Protein AF-A0A950XWS4-F1 (afdb_monomer_lite)

Sequence (486 aa):
MRGTLPLLLTASGISLLAAEKVEIIRDGHGVPHIYARTAEGAAYGLGYAEAADRGDQLLANLQGAGHAGAPSALSRRVQAIITAYCAGINAQLGANNVDASMVETFSRTAFGLVPNANDIFIAPARSSEKATIAIISPNAEWSGAARLYAVEETSADGFVFAGLVPLGLPFPVIGHGESIAISVHGEGMAGNQALEEAWALVNSKSLDEAKRALQMAQLPRQTIFIGTAAGDIYDSRDGRVNPPDGILLTGGGVAPAEAMTRDLIEHTNTFSLESAVSLAYATDVYRAETWQTRIAKVAPGSDFARMITGWSRKAEWNSRPALAFYLFKMALGGDSPSVEPPPGLTDERLRAALRRAQDRLETEFAVDAGYGALFRIMREGERRSWAVGGGTAVEAGMATPRAIAFEPRGAVMVGHAGQAGLMVVAFSKPVKSVLALPFGESDLPDSPHFEDQARELFSRSTTMNTWFQDRKSLEKHSKDRKELIF

Structure (mmCIF, N/CA/C/O backbone):
data_AF-A0A950XWS4-F1
#
_entry.id   AF-A0A950XWS4-F1
#
loop_
_atom_site.group_PDB
_atom_site.id
_atom_site.type_symbol
_atom_site.label_atom_id
_atom_site.label_alt_id
_atom_site.label_comp_id
_atom_site.label_asym_id
_atom_site.label_entity_id
_atom_site.label_seq_id
_atom_site.pdbx_PDB_ins_code
_atom_site.Cartn_x
_atom_site.Cartn_y
_atom_site.Cartn_z
_atom_site.occupancy
_atom_site.B_iso_or_equiv
_atom_site.auth_seq_id
_atom_site.auth_comp_id
_atom_site.auth_asym_id
_atom_site.auth_atom_id
_atom_site.pdbx_PDB_model_num
ATOM 1 N N . MET A 1 1 ? 47.633 5.367 -70.990 1.00 38.62 1 MET A N 1
ATOM 2 C CA . MET A 1 1 ? 47.455 5.461 -69.526 1.00 38.62 1 MET A CA 1
ATOM 3 C C . MET A 1 1 ? 45.979 5.724 -69.250 1.00 38.62 1 MET A C 1
ATOM 5 O O . MET A 1 1 ? 45.518 6.827 -69.496 1.00 38.62 1 MET A O 1
ATOM 9 N N . ARG A 1 2 ? 45.212 4.694 -68.871 1.00 36.28 2 ARG A N 1
ATOM 10 C CA . ARG A 1 2 ? 43.812 4.822 -68.429 1.00 36.28 2 ARG A CA 1
ATOM 11 C C . ARG A 1 2 ? 43.821 4.655 -66.911 1.00 36.28 2 ARG A C 1
ATOM 13 O O . ARG A 1 2 ? 44.190 3.587 -66.438 1.00 36.28 2 ARG A O 1
ATOM 20 N N . GLY A 1 3 ? 43.521 5.725 -66.179 1.00 35.06 3 GLY A N 1
ATOM 21 C CA . GLY A 1 3 ? 43.443 5.714 -64.720 1.00 35.06 3 GLY A CA 1
ATOM 22 C C . GLY A 1 3 ? 42.095 5.167 -64.263 1.00 35.06 3 GLY A C 1
ATOM 23 O O . GLY A 1 3 ? 41.054 5.721 -64.604 1.00 35.06 3 GLY A O 1
ATOM 24 N N . THR A 1 4 ? 42.120 4.069 -63.518 1.00 39.41 4 THR A N 1
ATOM 25 C CA . THR A 1 4 ? 40.978 3.513 -62.788 1.00 39.41 4 THR A CA 1
ATOM 26 C C . THR A 1 4 ? 40.852 4.216 -61.437 1.00 39.41 4 THR A C 1
ATOM 28 O O . THR A 1 4 ? 41.757 4.130 -60.609 1.00 39.41 4 THR A O 1
ATOM 31 N N . LEU A 1 5 ? 39.737 4.917 -61.228 1.00 36.25 5 LEU A N 1
ATOM 32 C CA . LEU A 1 5 ? 39.317 5.479 -59.942 1.00 36.25 5 LEU A CA 1
ATOM 33 C C . LEU A 1 5 ? 38.767 4.340 -59.056 1.00 36.25 5 LEU A C 1
ATOM 35 O O . LEU A 1 5 ? 37.950 3.565 -59.561 1.00 36.25 5 LEU A O 1
ATOM 39 N N . PRO A 1 6 ? 39.147 4.203 -57.772 1.00 43.97 6 PRO A N 1
ATOM 40 C CA . PRO A 1 6 ? 38.514 3.228 -56.899 1.00 43.97 6 PRO A CA 1
ATOM 41 C C . PRO A 1 6 ? 37.178 3.787 -56.395 1.00 43.97 6 PRO A C 1
ATOM 43 O O . PRO A 1 6 ? 37.103 4.881 -55.836 1.00 43.97 6 PRO A O 1
ATOM 46 N N . LEU A 1 7 ? 36.116 3.016 -56.612 1.00 37.97 7 LEU A N 1
ATOM 47 C CA . LEU A 1 7 ? 34.796 3.234 -56.037 1.00 37.97 7 LEU A CA 1
ATOM 48 C C . LEU A 1 7 ? 34.883 2.924 -54.531 1.00 37.97 7 LEU A C 1
ATOM 50 O O . LEU A 1 7 ? 35.002 1.761 -54.148 1.00 37.97 7 LEU A O 1
ATOM 54 N N . LEU A 1 8 ? 34.867 3.948 -53.673 1.00 38.78 8 LEU A N 1
ATOM 55 C CA . LEU A 1 8 ? 34.674 3.752 -52.236 1.00 38.78 8 LEU A CA 1
ATOM 56 C C . LEU A 1 8 ? 33.226 3.296 -52.003 1.00 38.78 8 LEU A C 1
ATOM 58 O O . LEU A 1 8 ? 32.300 4.101 -52.079 1.00 38.78 8 LEU A O 1
ATOM 62 N N . LEU A 1 9 ? 33.029 2.011 -51.700 1.00 38.00 9 LEU A N 1
ATOM 63 C CA . LEU A 1 9 ? 31.816 1.556 -51.025 1.00 38.00 9 LEU A CA 1
ATOM 64 C C . LEU A 1 9 ? 31.873 2.053 -49.577 1.00 38.00 9 LEU A C 1
ATOM 66 O O . LEU A 1 9 ? 32.617 1.522 -48.754 1.00 38.00 9 LEU A O 1
ATOM 70 N N . THR A 1 10 ? 31.071 3.060 -49.251 1.00 41.16 10 THR A N 1
ATOM 71 C CA . THR A 1 10 ? 30.715 3.352 -47.863 1.00 41.16 10 THR A CA 1
ATOM 72 C C . THR A 1 10 ? 29.774 2.253 -47.383 1.00 41.16 10 THR A C 1
ATOM 74 O O . THR A 1 10 ? 28.591 2.246 -47.722 1.00 41.16 10 THR A O 1
ATOM 77 N N . ALA A 1 11 ? 30.300 1.294 -46.623 1.00 40.81 11 ALA A N 1
ATOM 78 C CA . ALA A 1 11 ? 29.478 0.368 -45.863 1.00 40.81 11 ALA A CA 1
ATOM 79 C C . ALA A 1 11 ? 28.759 1.160 -44.760 1.00 40.81 11 ALA A C 1
ATOM 81 O O . ALA A 1 11 ? 29.333 1.458 -43.715 1.00 40.81 11 ALA A O 1
ATOM 82 N N . SER A 1 12 ? 27.507 1.546 -45.009 1.00 44.47 12 SER A N 1
ATOM 83 C CA . SER A 1 12 ? 26.589 1.966 -43.956 1.00 44.47 12 SER A CA 1
ATOM 84 C C . SER A 1 12 ? 26.385 0.774 -43.025 1.00 44.47 12 SER A C 1
ATOM 86 O O . SER A 1 12 ? 25.667 -0.167 -43.356 1.00 44.47 12 SER A O 1
ATOM 88 N N . GLY A 1 13 ? 27.073 0.782 -41.884 1.00 36.66 13 GLY A N 1
ATOM 89 C CA . GLY A 1 13 ? 26.868 -0.191 -40.822 1.00 36.66 13 GLY A CA 1
ATOM 90 C C . GLY A 1 13 ? 25.458 -0.045 -40.265 1.00 36.66 13 GLY A C 1
ATOM 91 O O . GLY A 1 13 ? 25.210 0.795 -39.405 1.00 36.66 13 GLY A O 1
ATOM 92 N N . ILE A 1 14 ? 24.529 -0.857 -40.764 1.00 41.50 14 ILE A N 1
ATOM 93 C CA . ILE A 1 14 ? 23.298 -1.170 -40.047 1.00 41.50 14 ILE A CA 1
ATOM 94 C C . ILE A 1 14 ? 23.753 -1.984 -38.839 1.00 41.50 14 ILE A C 1
ATOM 96 O O . ILE A 1 14 ? 24.092 -3.160 -38.965 1.00 41.50 14 ILE A O 1
ATOM 100 N N . SER A 1 15 ? 23.834 -1.339 -37.678 1.00 38.16 15 SER A N 1
ATOM 101 C CA . SER A 1 15 ? 23.940 -2.062 -36.418 1.00 38.16 15 SER A CA 1
ATOM 102 C C . SER A 1 15 ? 22.624 -2.818 -36.264 1.00 38.16 15 SER A C 1
ATOM 104 O O . SER A 1 15 ? 21.606 -2.217 -35.926 1.00 38.16 15 SER A O 1
ATOM 106 N N . LEU A 1 16 ? 22.607 -4.113 -36.600 1.00 46.94 16 LEU A N 1
ATOM 107 C CA . LEU A 1 16 ? 21.540 -4.992 -36.140 1.00 46.94 16 LEU A CA 1
ATOM 108 C C . LEU A 1 16 ? 21.564 -4.900 -34.614 1.00 46.94 16 LEU A C 1
ATOM 110 O O . LEU A 1 16 ? 22.513 -5.373 -33.987 1.00 46.94 16 LEU A O 1
ATOM 114 N N . LEU A 1 17 ? 20.559 -4.254 -34.022 1.00 56.66 17 LEU A N 1
ATOM 115 C CA . LEU A 1 17 ? 20.282 -4.428 -32.603 1.00 56.66 17 LEU A CA 1
ATOM 116 C C . LEU A 1 17 ? 20.075 -5.931 -32.414 1.00 56.66 17 LEU A C 1
ATOM 118 O O . LEU A 1 17 ? 19.175 -6.524 -33.008 1.00 56.66 17 LEU A O 1
ATOM 122 N N . ALA A 1 18 ? 21.008 -6.576 -31.718 1.00 68.25 18 ALA A N 1
ATOM 123 C CA . ALA A 1 18 ? 20.934 -8.004 -31.491 1.00 68.25 18 ALA A CA 1
ATOM 124 C C . ALA A 1 18 ? 19.723 -8.262 -30.600 1.00 68.25 18 ALA A C 1
ATOM 126 O O . ALA A 1 18 ? 19.726 -7.811 -29.453 1.00 68.25 18 ALA A O 1
ATOM 127 N N . ALA A 1 19 ? 18.739 -8.994 -31.130 1.00 84.38 19 ALA A N 1
ATOM 128 C CA . ALA A 1 19 ? 17.566 -9.410 -30.377 1.00 84.38 19 ALA A CA 1
ATOM 129 C C . ALA A 1 19 ? 17.980 -9.944 -28.996 1.00 84.38 19 ALA A C 1
ATOM 131 O O . ALA A 1 19 ? 18.990 -10.657 -28.858 1.00 84.38 19 ALA A O 1
ATOM 132 N N . GLU A 1 20 ? 17.247 -9.558 -27.963 1.00 93.81 20 GLU A N 1
ATOM 133 C CA . GLU A 1 20 ? 17.466 -10.005 -26.601 1.00 93.81 20 GLU A CA 1
ATOM 134 C C . GLU A 1 20 ? 16.363 -10.927 -26.106 1.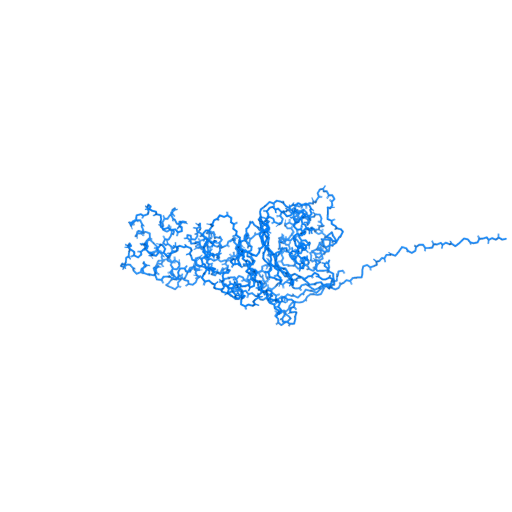00 93.81 20 GLU A C 1
ATOM 136 O O . GLU A 1 20 ? 15.237 -10.929 -26.596 1.00 93.81 20 GLU A O 1
ATOM 141 N N . LYS A 1 21 ? 16.728 -11.759 -25.132 1.00 96.81 21 LYS A N 1
ATOM 142 C CA . LYS A 1 21 ? 15.779 -12.609 -24.425 1.00 96.81 21 LYS A CA 1
ATOM 143 C C . LYS A 1 21 ? 15.270 -11.850 -23.212 1.00 96.81 21 LYS A C 1
ATOM 145 O O . LYS A 1 21 ? 16.086 -11.391 -22.412 1.00 96.81 21 LYS A O 1
ATOM 150 N N . VAL A 1 22 ? 13.954 -11.791 -23.073 1.00 98.50 22 VAL A N 1
ATOM 151 C CA . VAL A 1 22 ? 13.268 -11.274 -21.888 1.00 98.50 22 VAL A CA 1
ATOM 152 C C . VAL A 1 22 ? 12.550 -12.442 -21.228 1.00 98.50 22 VAL A C 1
ATOM 154 O O . VAL A 1 22 ? 11.813 -13.173 -21.887 1.00 98.50 22 VAL A O 1
ATOM 157 N N . GLU A 1 23 ? 12.790 -12.654 -19.943 1.00 98.38 23 GLU A N 1
ATOM 158 C CA . GLU A 1 23 ? 12.179 -13.729 -19.167 1.00 98.38 23 GLU A CA 1
ATOM 159 C C . GLU A 1 23 ? 11.244 -13.133 -18.117 1.00 98.38 23 GLU A C 1
ATOM 161 O O . GLU A 1 23 ? 11.651 -12.278 -17.339 1.00 98.38 23 GLU A O 1
ATOM 166 N N . ILE A 1 24 ? 10.001 -13.605 -18.079 1.00 98.56 24 ILE A N 1
ATOM 167 C CA . ILE A 1 24 ? 9.012 -13.247 -17.064 1.00 98.56 24 ILE A CA 1
ATOM 168 C C . ILE A 1 24 ? 8.746 -14.495 -16.230 1.00 98.56 24 ILE A C 1
ATOM 170 O O . ILE A 1 24 ? 8.306 -15.520 -16.757 1.00 98.56 24 ILE A O 1
ATOM 174 N N . ILE A 1 25 ? 9.017 -14.415 -14.933 1.00 98.44 25 ILE A N 1
ATOM 175 C CA . ILE A 1 25 ? 8.693 -15.452 -13.950 1.00 98.44 25 ILE A CA 1
ATOM 176 C C . ILE A 1 25 ? 7.619 -14.871 -13.038 1.00 98.44 25 ILE A C 1
ATOM 178 O O . ILE A 1 25 ? 7.871 -13.854 -12.406 1.00 98.44 25 ILE A O 1
ATOM 182 N N . ARG A 1 26 ? 6.438 -15.489 -12.954 1.00 97.94 26 ARG A N 1
ATOM 183 C CA . ARG A 1 26 ? 5.387 -15.024 -12.033 1.00 97.94 26 ARG A CA 1
ATOM 184 C C . ARG A 1 26 ? 5.447 -15.765 -10.711 1.00 97.94 26 ARG A C 1
ATOM 186 O O . ARG A 1 26 ? 5.625 -16.986 -10.708 1.00 97.94 26 ARG A O 1
ATOM 193 N N . ASP A 1 27 ? 5.306 -15.051 -9.603 1.00 96.69 27 ASP A N 1
ATOM 194 C CA . ASP A 1 27 ? 5.226 -15.673 -8.282 1.00 96.69 27 ASP A CA 1
ATOM 195 C C . ASP A 1 27 ? 3.863 -16.352 -8.027 1.00 96.69 27 ASP A C 1
ATOM 197 O O . ASP A 1 27 ? 3.013 -16.470 -8.912 1.00 96.69 27 ASP A O 1
ATOM 201 N N . GLY A 1 28 ? 3.655 -16.836 -6.799 1.00 95.94 28 GLY A N 1
ATOM 202 C CA . GLY A 1 28 ? 2.420 -17.521 -6.409 1.00 95.94 28 GLY A CA 1
ATOM 203 C C . GLY A 1 28 ? 1.154 -16.653 -6.445 1.00 95.94 28 GLY A C 1
ATOM 204 O O . GLY A 1 28 ? 0.066 -17.222 -6.422 1.00 95.94 28 GLY A O 1
ATOM 205 N N . HIS A 1 29 ? 1.290 -15.325 -6.523 1.00 96.81 29 HIS A N 1
ATOM 206 C CA . HIS A 1 29 ? 0.194 -14.351 -6.581 1.00 96.81 29 HIS A CA 1
ATOM 207 C C . HIS A 1 29 ? 0.162 -13.568 -7.902 1.00 96.81 29 HIS A C 1
ATOM 209 O O . HIS A 1 29 ? -0.542 -12.563 -8.019 1.00 96.81 29 HIS A O 1
ATOM 215 N N . GLY A 1 30 ? 0.916 -14.036 -8.898 1.00 96.94 30 GLY A N 1
ATOM 216 C CA . GLY A 1 30 ? 0.894 -13.507 -10.251 1.00 96.94 30 GLY A CA 1
ATOM 217 C C . GLY A 1 30 ? 1.825 -12.328 -10.493 1.00 96.94 30 GLY A C 1
ATOM 218 O O . GLY A 1 30 ? 1.887 -11.890 -11.639 1.00 96.94 30 GLY A O 1
ATOM 219 N N . VAL A 1 31 ? 2.577 -11.843 -9.498 1.00 98.12 31 VAL A N 1
ATOM 220 C CA . VAL A 1 31 ? 3.490 -10.704 -9.694 1.00 98.12 31 VAL A CA 1
ATOM 221 C C . VAL A 1 31 ? 4.606 -11.098 -10.660 1.00 98.12 31 VAL A C 1
ATOM 223 O O . VAL A 1 31 ? 5.286 -12.101 -10.421 1.00 98.12 31 VAL A O 1
ATOM 226 N N . PRO A 1 32 ? 4.806 -10.359 -11.767 1.00 98.50 32 PRO A N 1
ATOM 227 C CA . PRO A 1 32 ? 5.893 -10.632 -12.695 1.00 98.50 32 PRO A CA 1
ATOM 228 C C . PRO A 1 32 ? 7.249 -10.185 -12.133 1.00 98.50 32 PRO A C 1
ATOM 230 O O . PRO A 1 32 ? 7.440 -9.036 -11.737 1.00 98.50 32 PRO A O 1
ATOM 233 N N . HIS A 1 33 ? 8.219 -11.090 -12.206 1.00 98.69 33 HIS A N 1
ATOM 234 C CA . HIS A 1 33 ? 9.644 -10.809 -12.067 1.00 98.69 33 HIS A CA 1
ATOM 235 C C . HIS A 1 33 ? 10.271 -10.885 -13.457 1.00 98.69 33 HIS A C 1
ATOM 237 O O . HIS A 1 33 ? 10.306 -11.952 -14.081 1.00 98.69 33 HIS A O 1
ATOM 243 N N . ILE A 1 34 ? 10.718 -9.741 -13.960 1.00 98.69 34 ILE A N 1
ATOM 244 C CA . ILE A 1 34 ? 11.160 -9.548 -15.336 1.00 98.69 34 ILE A CA 1
ATOM 245 C C . ILE A 1 34 ? 12.681 -9.478 -15.358 1.00 98.69 34 ILE A C 1
ATOM 247 O O . ILE A 1 34 ? 13.287 -8.626 -14.712 1.00 98.69 34 ILE A O 1
ATOM 251 N N . TYR A 1 35 ? 13.296 -10.360 -16.138 1.00 98.50 35 TYR A N 1
ATOM 252 C CA . TYR A 1 35 ? 14.736 -10.427 -16.339 1.00 98.50 35 TYR A CA 1
ATOM 253 C C . TYR A 1 35 ? 15.076 -10.121 -17.797 1.00 98.50 35 TYR A C 1
ATOM 255 O O . TYR A 1 35 ? 14.608 -10.802 -18.711 1.00 98.50 35 TYR A O 1
ATOM 263 N N . ALA A 1 36 ? 15.934 -9.128 -18.016 1.00 98.25 36 ALA A N 1
ATOM 264 C CA . ALA A 1 36 ? 16.405 -8.724 -19.340 1.00 98.25 36 ALA A CA 1
ATOM 265 C C . ALA A 1 36 ? 17.903 -8.378 -19.323 1.00 98.25 36 ALA A C 1
ATOM 267 O O . ALA A 1 36 ? 18.535 -8.311 -18.265 1.00 98.25 36 ALA A O 1
ATOM 268 N N . ARG A 1 37 ? 18.515 -8.152 -20.494 1.00 97.56 37 ARG A N 1
ATOM 269 C CA . ARG A 1 37 ? 19.881 -7.600 -20.544 1.00 97.56 37 ARG A CA 1
ATOM 270 C C . ARG A 1 37 ? 19.870 -6.082 -20.441 1.00 97.56 37 ARG A C 1
ATOM 272 O O . ARG A 1 37 ? 20.826 -5.534 -19.903 1.00 97.56 37 ARG A O 1
ATOM 279 N N . THR A 1 38 ? 18.824 -5.438 -20.949 1.00 97.62 38 THR A N 1
ATOM 280 C CA . THR A 1 38 ? 18.684 -3.978 -20.958 1.00 97.62 38 THR A CA 1
ATOM 281 C C . THR A 1 38 ? 17.428 -3.517 -20.223 1.00 97.62 38 THR A C 1
ATOM 283 O O . THR A 1 38 ? 16.466 -4.278 -20.088 1.00 97.62 38 THR A O 1
ATOM 286 N N . ALA A 1 39 ? 17.414 -2.260 -19.778 1.00 97.81 39 ALA A N 1
ATOM 287 C CA . ALA A 1 39 ? 16.196 -1.638 -19.262 1.00 97.81 39 ALA A CA 1
ATOM 288 C C . ALA A 1 39 ? 15.068 -1.567 -20.308 1.00 97.81 39 ALA A C 1
ATOM 290 O O . ALA A 1 39 ? 13.903 -1.673 -19.946 1.00 97.81 39 ALA A O 1
ATOM 291 N N . GLU A 1 40 ? 15.385 -1.418 -21.598 1.00 98.31 40 GLU A N 1
ATOM 292 C CA . GLU A 1 40 ? 14.389 -1.486 -22.671 1.00 98.31 40 GLU A CA 1
ATOM 293 C C . GLU A 1 40 ? 13.733 -2.870 -22.737 1.00 98.31 40 GLU A C 1
ATOM 295 O O . GLU A 1 40 ? 12.512 -2.965 -22.831 1.00 98.31 40 GLU A O 1
ATOM 300 N N . GLY A 1 41 ? 14.517 -3.945 -22.621 1.00 98.56 41 GLY A N 1
ATOM 301 C CA . GLY A 1 41 ? 13.990 -5.307 -22.549 1.00 98.56 41 GLY A CA 1
ATOM 302 C C . GLY A 1 41 ? 13.130 -5.547 -21.305 1.00 98.56 41 GLY A C 1
ATOM 303 O O . GLY A 1 41 ? 12.109 -6.229 -21.395 1.00 98.56 41 GLY A O 1
ATOM 304 N N . ALA A 1 42 ? 13.495 -4.958 -20.162 1.00 98.56 42 ALA A N 1
ATOM 305 C CA . ALA A 1 42 ? 12.668 -5.005 -18.955 1.00 98.56 42 ALA A CA 1
ATOM 306 C C . ALA A 1 42 ? 11.318 -4.304 -19.186 1.00 98.56 42 ALA A C 1
ATOM 308 O O . ALA A 1 42 ? 10.271 -4.931 -19.032 1.00 98.56 42 ALA A O 1
ATOM 309 N N . ALA A 1 43 ? 11.348 -3.083 -19.727 1.00 98.81 43 ALA A N 1
ATOM 310 C CA . ALA A 1 43 ? 10.153 -2.315 -20.056 1.00 98.81 43 ALA A CA 1
ATOM 311 C C . ALA A 1 43 ? 9.263 -3.018 -21.099 1.00 98.81 43 ALA A C 1
ATOM 313 O O . ALA A 1 43 ? 8.039 -3.025 -20.968 1.00 98.81 43 ALA A O 1
ATOM 314 N N . TYR A 1 44 ? 9.855 -3.674 -22.105 1.00 98.81 44 TYR A N 1
ATOM 315 C CA . TYR A 1 44 ? 9.131 -4.549 -23.035 1.00 98.81 44 TYR A CA 1
ATOM 316 C C . TYR A 1 44 ? 8.409 -5.684 -22.294 1.00 98.81 44 TYR A C 1
ATOM 318 O O . TYR A 1 44 ? 7.226 -5.934 -22.534 1.00 98.81 44 TYR A O 1
ATOM 326 N N . GLY A 1 45 ? 9.094 -6.352 -21.363 1.00 98.75 45 GLY A N 1
ATOM 327 C CA . GLY A 1 45 ? 8.490 -7.374 -20.509 1.00 98.75 45 GLY A CA 1
ATOM 328 C C . GLY A 1 45 ? 7.347 -6.829 -19.650 1.00 98.75 45 GLY A C 1
ATOM 329 O O . GLY A 1 45 ? 6.319 -7.496 -19.526 1.00 98.75 45 GLY A O 1
ATOM 330 N N . LEU A 1 46 ? 7.488 -5.612 -19.113 1.00 98.88 46 LEU A N 1
ATOM 331 C CA . LEU A 1 46 ? 6.468 -4.969 -18.285 1.00 98.88 46 LEU A CA 1
ATOM 332 C C . LEU A 1 46 ? 5.220 -4.672 -19.112 1.00 98.88 46 LEU A C 1
ATOM 334 O O . LEU A 1 46 ? 4.126 -5.073 -18.724 1.00 98.88 46 LEU A O 1
ATOM 338 N N . GLY A 1 47 ? 5.387 -4.061 -20.287 1.00 98.75 47 GLY A N 1
ATOM 339 C CA . GLY A 1 47 ? 4.278 -3.785 -21.199 1.00 98.75 47 GLY A CA 1
ATOM 340 C C . GLY A 1 47 ? 3.541 -5.056 -21.623 1.00 98.75 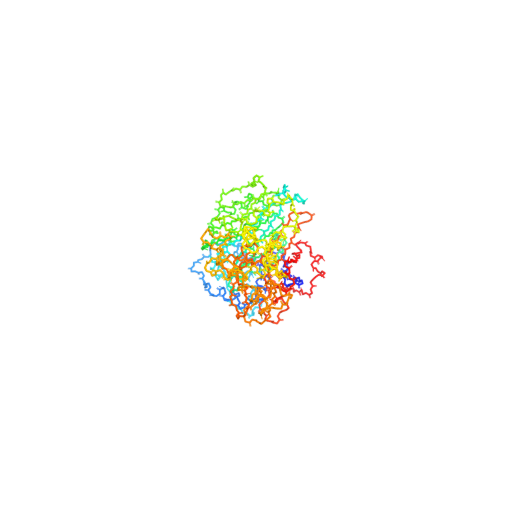47 GLY A C 1
ATOM 341 O O . GLY A 1 47 ? 2.312 -5.078 -21.671 1.00 98.75 47 GLY A O 1
ATOM 342 N N . TYR A 1 48 ? 4.278 -6.144 -21.867 1.00 98.75 48 TYR A N 1
ATOM 343 C CA . TYR A 1 48 ? 3.687 -7.452 -22.149 1.00 98.75 48 TYR A CA 1
ATOM 344 C C . TYR A 1 48 ? 2.880 -7.991 -20.954 1.00 98.75 48 TYR A C 1
ATOM 346 O O . TYR A 1 48 ? 1.758 -8.466 -21.134 1.00 98.75 48 TYR A O 1
ATOM 354 N N . ALA A 1 49 ? 3.432 -7.924 -19.738 1.00 98.69 49 ALA A N 1
ATOM 355 C CA . ALA A 1 49 ? 2.790 -8.438 -18.529 1.00 98.69 49 ALA A CA 1
ATOM 356 C C . ALA A 1 49 ? 1.528 -7.643 -18.157 1.00 98.69 49 ALA A C 1
ATOM 358 O O . ALA A 1 49 ? 0.466 -8.241 -17.985 1.00 98.69 49 ALA A O 1
ATOM 359 N N . GLU A 1 50 ? 1.610 -6.309 -18.133 1.00 98.56 50 GLU A N 1
ATOM 360 C CA . GLU A 1 50 ? 0.466 -5.431 -17.863 1.00 98.56 50 GLU A CA 1
ATOM 361 C C . GLU A 1 50 ? -0.674 -5.665 -18.861 1.00 98.56 50 GLU A C 1
ATOM 363 O O . GLU A 1 50 ? -1.838 -5.782 -18.469 1.00 98.56 50 GLU A O 1
ATOM 368 N N . ALA A 1 51 ? -0.351 -5.794 -20.153 1.00 98.31 51 ALA A N 1
ATOM 369 C CA . ALA A 1 51 ? -1.337 -6.083 -21.188 1.00 98.31 51 ALA A CA 1
ATOM 370 C C . ALA A 1 51 ? -1.964 -7.480 -21.037 1.00 98.31 51 ALA A C 1
ATOM 372 O O . ALA A 1 51 ? -3.138 -7.662 -21.361 1.00 98.31 51 ALA A O 1
ATOM 373 N N . ALA A 1 52 ? -1.203 -8.464 -20.546 1.00 97.69 52 ALA A N 1
ATOM 374 C CA . ALA A 1 52 ? -1.704 -9.812 -20.301 1.00 97.69 52 ALA A CA 1
ATOM 375 C C . ALA A 1 52 ? -2.666 -9.861 -19.111 1.00 97.69 52 ALA A C 1
ATOM 377 O O . ALA A 1 52 ? -3.650 -10.595 -19.157 1.00 97.69 52 ALA A O 1
ATOM 378 N N . ASP A 1 53 ? -2.403 -9.073 -18.071 1.00 97.81 53 ASP A N 1
ATOM 379 C CA . ASP A 1 53 ? -3.176 -9.122 -16.834 1.00 97.81 53 ASP A CA 1
ATOM 380 C C . ASP A 1 53 ? -4.361 -8.160 -16.819 1.00 97.81 53 ASP A C 1
ATOM 382 O O . ASP A 1 53 ? -5.391 -8.479 -16.217 1.00 97.81 53 ASP A O 1
ATOM 386 N N . ARG A 1 54 ? -4.206 -6.980 -17.433 1.00 96.94 54 ARG A N 1
ATOM 387 C CA . ARG A 1 54 ? -5.125 -5.835 -17.322 1.00 96.94 54 ARG A CA 1
ATOM 388 C C . ARG A 1 54 ? -5.253 -5.050 -18.639 1.00 96.94 54 ARG A C 1
ATOM 390 O O . ARG A 1 54 ? -5.412 -3.830 -18.621 1.00 96.94 54 ARG A O 1
ATOM 397 N N . GLY A 1 55 ? -5.201 -5.735 -19.785 1.00 96.25 55 GLY A N 1
ATOM 398 C CA . GLY A 1 55 ? -5.188 -5.119 -21.121 1.00 96.25 55 GLY A CA 1
ATOM 399 C C . GLY A 1 55 ? -6.288 -4.080 -21.377 1.00 96.25 55 GLY A C 1
ATOM 400 O O . GLY A 1 55 ? -5.984 -2.990 -21.856 1.00 96.25 55 GLY A O 1
ATOM 401 N N . ASP A 1 56 ? -7.539 -4.361 -21.002 1.00 94.69 56 ASP A N 1
ATOM 402 C CA . ASP A 1 56 ? -8.657 -3.422 -21.208 1.00 94.69 56 ASP A CA 1
ATOM 403 C C . ASP A 1 56 ? -8.479 -2.122 -20.408 1.00 94.69 56 ASP A C 1
ATOM 405 O O . ASP A 1 56 ? -8.668 -1.024 -20.935 1.00 94.69 56 ASP A O 1
ATOM 409 N N . GLN A 1 57 ? -8.064 -2.235 -19.142 1.00 94.81 57 GLN A N 1
ATOM 410 C CA . GLN A 1 57 ? -7.789 -1.088 -18.273 1.00 94.81 57 GLN A CA 1
ATOM 411 C C . GLN A 1 57 ? -6.583 -0.286 -18.783 1.00 94.81 57 GLN A C 1
ATOM 413 O O . GLN A 1 57 ? -6.624 0.944 -18.814 1.00 94.81 57 GLN A O 1
ATOM 418 N N . LEU A 1 58 ? -5.528 -0.978 -19.223 1.00 96.81 58 LEU A N 1
ATOM 419 C CA . LEU A 1 58 ? -4.325 -0.370 -19.786 1.00 96.81 58 LEU A CA 1
ATOM 420 C C . LEU A 1 58 ? -4.643 0.437 -21.053 1.00 96.81 58 LEU A C 1
ATOM 422 O O . LEU A 1 58 ? -4.223 1.589 -21.178 1.00 96.81 58 LEU A O 1
ATOM 426 N N . LEU A 1 59 ? -5.431 -0.132 -21.971 1.00 96.50 59 LEU A N 1
ATOM 427 C CA . LEU A 1 59 ? -5.883 0.571 -23.171 1.00 96.50 59 LEU A CA 1
ATOM 428 C C . LEU A 1 59 ? -6.766 1.768 -22.823 1.00 96.50 59 LEU A C 1
ATOM 430 O O . LEU A 1 59 ? -6.560 2.842 -23.385 1.00 96.50 59 LEU A O 1
ATOM 434 N N . ALA A 1 60 ? -7.702 1.618 -21.882 1.00 95.44 60 ALA A N 1
ATOM 435 C CA . ALA A 1 60 ? -8.553 2.720 -21.441 1.00 95.44 60 ALA A CA 1
ATOM 436 C C . ALA A 1 60 ? -7.730 3.898 -20.889 1.00 95.44 60 ALA A C 1
ATOM 438 O O . ALA A 1 60 ? -8.006 5.048 -21.234 1.00 95.44 60 ALA A O 1
ATOM 439 N N . ASN A 1 61 ? -6.687 3.619 -20.100 1.00 96.06 61 ASN A N 1
ATOM 440 C CA . ASN A 1 61 ? -5.772 4.634 -19.577 1.00 96.06 61 ASN A CA 1
ATOM 441 C C . ASN A 1 61 ? -5.009 5.355 -20.703 1.00 96.06 61 ASN A C 1
ATOM 443 O O . ASN A 1 61 ? -5.045 6.584 -20.791 1.00 96.06 61 ASN A O 1
ATOM 447 N N . LEU A 1 62 ? -4.333 4.599 -21.576 1.00 96.81 62 LEU A N 1
ATOM 448 C CA . LEU A 1 62 ? -3.445 5.160 -22.601 1.00 96.81 62 LEU A CA 1
ATOM 449 C C . LEU A 1 62 ? -4.215 5.850 -23.734 1.00 96.81 62 LEU A C 1
ATOM 451 O O . LEU A 1 62 ? -3.892 6.975 -24.113 1.00 96.81 62 LEU A O 1
ATOM 455 N N . GLN A 1 63 ? -5.273 5.223 -24.248 1.00 95.25 63 GLN A N 1
ATOM 456 C CA . GLN A 1 63 ? -6.095 5.808 -25.311 1.00 95.25 63 GLN A CA 1
ATOM 457 C C . GLN A 1 63 ? -6.930 6.982 -24.792 1.00 95.25 63 GLN A C 1
ATOM 459 O O . GLN A 1 63 ? -7.109 7.968 -25.508 1.00 95.25 63 GLN A O 1
ATOM 464 N N . GLY A 1 64 ? -7.402 6.905 -23.541 1.00 94.44 64 GLY A N 1
ATOM 465 C CA . GLY A 1 64 ? -8.131 7.988 -22.883 1.00 94.44 64 GLY A CA 1
ATOM 466 C C . GLY A 1 64 ? -7.284 9.245 -22.669 1.00 94.44 64 GLY A C 1
ATOM 467 O O . GLY A 1 64 ? -7.814 10.352 -22.754 1.00 94.44 64 GLY A O 1
ATOM 468 N N . ALA A 1 65 ? -5.971 9.097 -22.455 1.00 93.31 65 ALA A N 1
ATOM 469 C CA . ALA A 1 65 ? -5.043 10.225 -22.369 1.00 93.31 65 ALA A CA 1
ATOM 470 C C . ALA A 1 65 ? -4.843 10.937 -23.721 1.00 93.31 65 ALA A C 1
ATOM 472 O O . ALA A 1 65 ? -4.612 12.147 -23.758 1.00 93.31 65 ALA A O 1
ATOM 473 N N . GLY A 1 66 ? -4.966 10.206 -24.832 1.00 93.06 66 GLY A N 1
ATOM 474 C CA . GLY A 1 66 ? -4.726 10.719 -26.177 1.00 93.06 66 GLY A CA 1
ATOM 475 C C . GLY A 1 66 ? -3.237 10.816 -26.518 1.00 93.06 66 GLY A C 1
ATOM 476 O O . GLY A 1 66 ? -2.399 10.197 -25.877 1.00 93.06 66 GLY A O 1
ATOM 477 N N . HIS A 1 67 ? -2.907 11.579 -27.561 1.00 93.19 67 HIS A N 1
ATOM 478 C CA . HIS A 1 67 ? -1.539 11.684 -28.08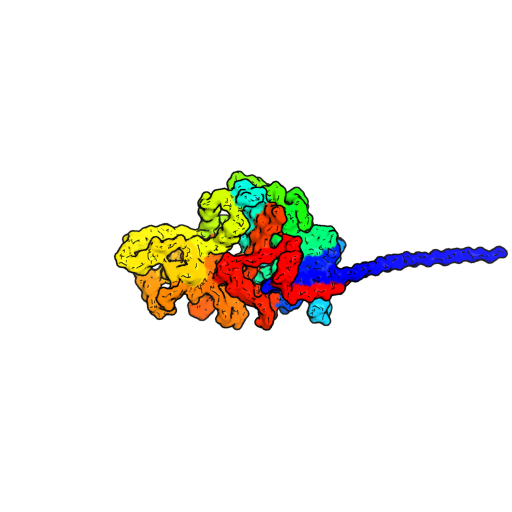4 1.00 93.19 67 HIS A CA 1
ATOM 479 C C . HIS A 1 67 ? -0.903 13.023 -27.714 1.00 93.19 67 HIS A C 1
ATOM 481 O O . HIS A 1 67 ? -1.586 14.047 -27.601 1.00 93.19 67 HIS A O 1
ATOM 487 N N . ALA A 1 68 ? 0.425 13.033 -27.616 1.00 84.31 68 ALA A N 1
ATOM 488 C CA . ALA A 1 68 ? 1.168 14.255 -27.358 1.00 84.31 68 ALA A CA 1
ATOM 489 C C . ALA A 1 68 ? 1.027 15.230 -28.540 1.00 84.31 68 ALA A C 1
ATOM 491 O O . ALA A 1 68 ? 1.248 14.878 -29.697 1.00 84.31 68 ALA A O 1
ATOM 492 N N . GLY A 1 69 ? 0.692 16.488 -28.245 1.00 79.62 69 GLY A N 1
ATOM 493 C CA . GLY A 1 69 ? 0.576 17.548 -29.256 1.00 79.62 69 GLY A CA 1
ATOM 494 C C . GLY A 1 69 ? 1.904 18.209 -29.648 1.00 79.62 69 GLY A C 1
ATOM 495 O O . GLY A 1 69 ? 1.913 19.100 -30.495 1.00 79.62 69 GLY A O 1
ATOM 496 N N . ALA A 1 70 ? 3.015 17.820 -29.017 1.00 82.62 70 ALA A N 1
ATOM 497 C CA . ALA A 1 70 ? 4.344 18.391 -29.220 1.00 82.62 70 ALA A CA 1
ATOM 498 C C . ALA A 1 70 ? 5.409 17.279 -29.274 1.00 82.62 70 ALA A C 1
ATOM 500 O O . ALA A 1 70 ? 5.169 16.196 -28.738 1.00 82.62 70 ALA A O 1
ATOM 501 N N . PRO A 1 71 ? 6.583 17.526 -29.890 1.00 87.25 71 PRO A N 1
ATOM 502 C CA . PRO A 1 71 ? 7.696 16.580 -29.858 1.00 87.25 71 PRO A CA 1
ATOM 503 C C . PRO A 1 71 ? 8.125 16.239 -28.427 1.00 87.25 71 PRO A C 1
ATOM 505 O O . PRO A 1 71 ? 8.069 17.097 -27.543 1.00 87.25 71 PRO A O 1
ATOM 508 N N . SER A 1 72 ? 8.606 15.008 -28.232 1.00 91.12 72 SER A N 1
ATOM 509 C CA . SER A 1 72 ? 9.088 14.526 -26.935 1.00 91.12 72 SER A CA 1
ATOM 510 C C . SER A 1 72 ? 10.199 15.421 -26.379 1.00 91.12 72 SER A C 1
ATOM 512 O O . SER A 1 72 ? 11.155 15.765 -27.082 1.00 91.12 72 SER A O 1
ATOM 514 N N . ALA A 1 73 ? 10.077 15.781 -25.101 1.00 93.31 73 ALA A N 1
ATOM 515 C CA . ALA A 1 73 ? 11.095 16.517 -24.347 1.00 93.31 73 ALA A CA 1
ATOM 516 C C . ALA A 1 73 ? 12.080 15.586 -23.612 1.00 93.31 73 ALA A C 1
ATOM 518 O O . ALA A 1 73 ? 12.974 16.063 -22.906 1.00 93.31 73 ALA A O 1
ATOM 519 N N . LEU A 1 74 ? 11.890 14.271 -23.747 1.00 97.38 74 LEU A N 1
ATOM 520 C CA . LEU A 1 74 ? 12.640 13.239 -23.041 1.00 97.38 74 LEU A CA 1
ATOM 521 C C . LEU A 1 74 ? 13.960 12.929 -23.745 1.00 97.38 74 LEU A C 1
ATOM 523 O O . LEU A 1 74 ? 14.119 13.148 -24.950 1.00 97.38 74 LEU A O 1
ATOM 527 N N . SER A 1 75 ? 14.921 12.383 -23.010 1.00 97.94 75 SER A N 1
ATOM 528 C CA . SER A 1 75 ? 16.169 11.906 -23.592 1.00 97.94 75 SER A CA 1
ATOM 529 C C . SER A 1 75 ? 15.933 10.695 -24.501 1.00 97.94 75 SER A C 1
ATOM 531 O O . SER A 1 75 ? 14.959 9.953 -24.366 1.00 97.94 75 SER A O 1
ATOM 533 N N . ARG A 1 76 ? 16.876 10.430 -25.419 1.00 97.56 76 ARG A N 1
ATOM 534 C CA . ARG A 1 76 ? 16.820 9.235 -26.286 1.00 97.56 76 ARG A CA 1
ATOM 535 C C . ARG A 1 76 ? 16.728 7.930 -25.492 1.00 97.56 76 ARG A C 1
ATOM 537 O O . ARG A 1 76 ? 16.158 6.971 -25.995 1.00 97.56 76 ARG A O 1
ATOM 544 N N . ARG A 1 77 ? 17.289 7.892 -24.278 1.00 96.31 77 ARG A N 1
ATOM 545 C CA . ARG A 1 77 ? 17.245 6.712 -23.411 1.00 96.31 77 ARG A CA 1
ATOM 546 C C . ARG A 1 77 ? 15.826 6.455 -22.911 1.00 96.31 77 ARG A C 1
ATOM 548 O O . ARG A 1 77 ? 15.323 5.354 -23.088 1.00 96.31 77 ARG A O 1
ATOM 555 N N . VAL A 1 78 ? 15.169 7.464 -22.344 1.00 98.31 78 VAL A N 1
ATOM 556 C CA . VAL A 1 78 ? 13.795 7.309 -21.842 1.00 98.31 78 VAL A CA 1
ATOM 557 C C . VAL A 1 78 ? 12.816 7.058 -22.995 1.00 98.31 78 VAL A C 1
ATOM 559 O O . VAL A 1 78 ? 11.953 6.194 -22.882 1.00 98.31 78 VAL A O 1
ATOM 562 N N . GLN A 1 79 ? 13.006 7.707 -24.149 1.00 98.38 79 GLN A N 1
ATOM 563 C CA . GLN A 1 79 ? 12.220 7.407 -25.355 1.00 98.38 79 GLN A CA 1
ATOM 564 C C . GLN A 1 79 ? 12.369 5.944 -25.813 1.00 98.38 79 GLN A C 1
ATOM 566 O O . GLN A 1 79 ? 11.385 5.332 -26.232 1.00 98.38 79 GLN A O 1
ATOM 571 N N . ALA A 1 80 ? 13.573 5.365 -25.731 1.00 98.06 80 ALA A N 1
ATOM 572 C CA . ALA A 1 80 ? 13.806 3.963 -26.083 1.00 98.06 80 ALA A CA 1
ATOM 573 C C . ALA A 1 80 ? 13.083 3.003 -25.124 1.00 98.06 80 ALA A C 1
ATOM 575 O O . ALA A 1 80 ? 12.448 2.057 -25.585 1.00 98.06 80 ALA A O 1
ATOM 576 N N . ILE A 1 81 ? 13.099 3.301 -23.821 1.00 98.56 81 ILE A N 1
ATOM 577 C CA . ILE A 1 81 ? 12.360 2.550 -22.795 1.00 98.56 81 ILE A CA 1
ATOM 578 C C . ILE A 1 81 ? 10.851 2.584 -23.074 1.00 98.56 81 ILE A C 1
ATOM 580 O O . ILE A 1 81 ? 10.216 1.534 -23.149 1.00 98.56 81 ILE A O 1
ATOM 584 N N . ILE A 1 82 ? 10.284 3.769 -23.325 1.00 98.69 82 ILE A N 1
ATOM 585 C CA . ILE A 1 82 ? 8.859 3.922 -23.663 1.00 98.69 82 ILE A CA 1
ATOM 586 C C . ILE A 1 82 ? 8.512 3.152 -24.944 1.00 98.69 82 ILE A C 1
ATOM 588 O O . ILE A 1 82 ? 7.487 2.477 -25.017 1.00 98.69 82 ILE A O 1
ATOM 592 N N . THR A 1 83 ? 9.368 3.234 -25.964 1.00 98.38 83 THR A N 1
ATOM 593 C CA . THR A 1 83 ? 9.150 2.532 -27.236 1.00 98.38 83 THR A CA 1
ATOM 594 C C . THR A 1 83 ? 9.126 1.016 -27.037 1.00 98.38 83 THR A C 1
ATOM 596 O O . THR A 1 83 ? 8.260 0.341 -27.593 1.00 98.38 83 THR A O 1
ATOM 599 N N . ALA A 1 84 ? 10.044 0.483 -26.228 1.00 98.56 84 ALA A N 1
ATOM 600 C CA . ALA A 1 84 ? 10.105 -0.938 -25.910 1.00 98.56 84 ALA A CA 1
ATOM 601 C C . ALA A 1 84 ? 8.881 -1.398 -25.104 1.00 98.56 84 ALA A C 1
ATOM 603 O O . ALA A 1 84 ? 8.270 -2.408 -25.448 1.00 98.56 84 ALA A O 1
ATOM 604 N N . TYR A 1 85 ? 8.454 -0.607 -24.118 1.00 98.81 85 TYR A N 1
ATOM 605 C CA . TYR A 1 85 ? 7.218 -0.833 -23.367 1.00 98.81 85 TYR A CA 1
ATOM 606 C C . TYR A 1 85 ? 5.986 -0.927 -24.281 1.00 98.81 85 TYR A C 1
ATOM 608 O O . TYR A 1 85 ? 5.261 -1.924 -24.248 1.00 98.81 85 TYR A O 1
ATOM 616 N N . CYS A 1 86 ? 5.799 0.039 -25.187 1.00 98.62 86 CYS A N 1
ATOM 617 C CA . CYS A 1 86 ? 4.711 -0.002 -26.169 1.00 98.62 86 CYS A CA 1
ATOM 618 C C . CYS A 1 86 ? 4.804 -1.224 -27.095 1.00 98.62 86 CYS A C 1
ATOM 620 O O . CYS A 1 86 ? 3.781 -1.816 -27.442 1.00 98.62 86 CYS A O 1
ATOM 622 N N . ALA A 1 87 ? 6.014 -1.630 -27.491 1.00 98.44 87 ALA A N 1
ATOM 623 C CA . ALA A 1 87 ? 6.213 -2.839 -28.286 1.00 98.44 87 ALA A CA 1
ATOM 624 C C . ALA A 1 87 ? 5.789 -4.108 -27.523 1.00 98.44 87 ALA A C 1
ATOM 626 O O . ALA A 1 87 ? 5.190 -4.994 -28.130 1.00 98.44 87 ALA A O 1
ATOM 627 N N . GLY A 1 88 ? 6.028 -4.174 -26.210 1.00 98.50 88 GLY A N 1
ATOM 628 C CA . GLY A 1 88 ? 5.566 -5.259 -25.339 1.00 98.50 88 GLY A CA 1
ATOM 629 C C . GLY A 1 88 ? 4.043 -5.357 -25.273 1.00 98.50 88 GLY A C 1
ATOM 630 O O . GLY A 1 88 ? 3.478 -6.430 -25.497 1.00 98.50 88 GLY A O 1
ATOM 631 N N . ILE A 1 89 ? 3.375 -4.216 -25.067 1.00 98.69 89 ILE A N 1
ATOM 632 C CA . ILE A 1 89 ? 1.905 -4.119 -25.074 1.00 98.69 89 ILE A CA 1
ATOM 633 C C . ILE A 1 89 ? 1.346 -4.612 -26.409 1.00 98.69 89 ILE A C 1
ATOM 635 O O . ILE A 1 89 ? 0.492 -5.497 -26.456 1.00 98.69 89 ILE A O 1
ATOM 639 N N . ASN A 1 90 ? 1.844 -4.053 -27.512 1.00 98.12 90 ASN A N 1
ATOM 640 C CA . ASN A 1 90 ? 1.350 -4.365 -28.850 1.00 98.12 90 ASN A CA 1
ATOM 641 C C . ASN A 1 90 ? 1.613 -5.830 -29.233 1.00 98.12 90 ASN A C 1
ATOM 643 O O . ASN A 1 90 ? 0.778 -6.453 -29.890 1.00 98.12 90 ASN A O 1
ATOM 647 N N . ALA A 1 91 ? 2.736 -6.404 -28.789 1.00 97.56 91 ALA A N 1
ATOM 648 C CA . ALA A 1 91 ? 3.039 -7.818 -28.982 1.00 97.56 91 ALA A CA 1
ATOM 649 C C . ALA A 1 91 ? 2.044 -8.725 -28.245 1.00 97.56 91 ALA A C 1
ATOM 651 O O . ALA A 1 91 ? 1.595 -9.717 -28.819 1.00 97.56 91 ALA A O 1
ATOM 652 N N . GLN A 1 92 ? 1.667 -8.382 -27.010 1.00 97.69 92 GLN A N 1
ATOM 653 C CA . GLN A 1 92 ? 0.692 -9.160 -26.244 1.00 97.69 92 GLN A CA 1
ATOM 654 C C . GLN A 1 92 ? -0.730 -9.033 -26.800 1.00 97.69 92 GLN A C 1
ATOM 656 O O . GLN A 1 92 ? -1.458 -10.021 -26.869 1.00 97.69 92 GLN A O 1
ATOM 661 N N . LEU A 1 93 ? -1.128 -7.830 -27.215 1.00 96.31 93 LEU A N 1
ATOM 662 C CA . LEU A 1 93 ? -2.473 -7.574 -27.736 1.00 96.31 93 LEU A CA 1
ATOM 663 C C . LEU A 1 93 ? -2.634 -7.948 -29.220 1.00 96.31 93 LEU A C 1
ATOM 665 O O . LEU A 1 93 ? -3.750 -7.947 -29.735 1.00 96.31 93 LEU A O 1
ATOM 669 N N . GLY A 1 94 ? -1.538 -8.257 -29.921 1.00 92.12 94 GLY A N 1
ATOM 670 C CA . GLY A 1 94 ? -1.548 -8.664 -31.328 1.00 92.12 94 GLY A CA 1
ATOM 671 C C . GLY A 1 94 ? -1.896 -7.545 -32.318 1.00 92.12 94 GLY A C 1
ATOM 672 O O . GLY A 1 94 ? -2.283 -7.837 -33.450 1.00 92.12 94 GLY A O 1
ATOM 673 N N . ALA A 1 95 ? -1.780 -6.277 -31.915 1.00 87.62 95 ALA A N 1
ATOM 674 C CA . ALA A 1 95 ? -2.071 -5.108 -32.744 1.00 87.62 95 ALA A CA 1
ATOM 675 C C . ALA A 1 95 ? -1.301 -3.870 -32.258 1.00 87.62 95 ALA A C 1
ATOM 677 O O . ALA A 1 95 ? -0.933 -3.780 -31.090 1.00 87.62 95 ALA A O 1
ATOM 678 N N . ASN A 1 96 ? -1.097 -2.893 -33.148 1.00 90.00 96 ASN A N 1
ATOM 679 C CA . ASN A 1 96 ? -0.486 -1.600 -32.816 1.00 90.00 96 ASN A CA 1
ATOM 680 C C . ASN A 1 96 ? -1.517 -0.673 -32.151 1.00 90.00 96 ASN A C 1
ATOM 682 O O . ASN A 1 96 ? -1.979 0.291 -32.758 1.00 90.00 96 ASN A O 1
ATOM 686 N N . ASN A 1 97 ? -1.918 -1.014 -30.928 1.00 90.44 97 ASN A N 1
ATOM 687 C CA . ASN A 1 97 ? -2.968 -0.322 -30.182 1.00 90.44 97 ASN A CA 1
ATOM 688 C C . ASN A 1 97 ? -2.472 0.931 -29.453 1.00 90.44 97 ASN A C 1
ATOM 690 O O . ASN A 1 97 ? -3.282 1.810 -29.153 1.00 90.44 97 ASN A O 1
ATOM 694 N N . VAL A 1 98 ? -1.173 0.985 -29.138 1.00 96.69 98 VAL A N 1
ATOM 695 C CA . VAL A 1 98 ? -0.549 2.069 -28.367 1.00 96.69 98 VAL A CA 1
ATOM 696 C C . VAL A 1 98 ? 0.769 2.528 -28.986 1.00 96.69 98 VAL A C 1
ATOM 698 O O . VAL A 1 98 ? 1.464 1.754 -29.653 1.00 96.69 98 VAL A O 1
ATOM 701 N N . ASP A 1 99 ? 1.138 3.782 -28.727 1.00 96.50 99 ASP A N 1
ATOM 702 C CA . ASP A 1 99 ? 2.427 4.358 -29.106 1.00 96.50 99 ASP A CA 1
ATOM 703 C C . ASP A 1 99 ? 3.038 5.208 -27.980 1.00 96.50 99 ASP A C 1
ATOM 705 O O . ASP A 1 99 ? 2.412 5.475 -26.952 1.00 96.50 99 ASP A O 1
ATOM 709 N N . ALA A 1 100 ? 4.297 5.615 -28.160 1.00 96.94 100 ALA A N 1
ATOM 710 C CA . ALA A 1 100 ? 5.050 6.353 -27.149 1.00 96.94 100 ALA A CA 1
ATOM 711 C C . ALA A 1 100 ? 4.396 7.684 -26.741 1.00 96.94 100 ALA A C 1
ATOM 713 O O . ALA A 1 100 ? 4.490 8.090 -25.584 1.00 96.94 100 ALA A O 1
ATOM 714 N N . SER A 1 101 ? 3.699 8.353 -27.663 1.00 96.25 101 SER A N 1
ATOM 715 C CA . SER A 1 101 ? 3.069 9.644 -27.387 1.00 96.25 101 SER A CA 1
ATOM 716 C C . SER A 1 101 ? 1.876 9.514 -26.436 1.00 96.25 101 SER A C 1
ATOM 718 O O . SER A 1 101 ? 1.614 10.440 -25.663 1.00 96.25 101 SER A O 1
ATOM 720 N N . MET A 1 102 ? 1.191 8.363 -26.446 1.00 97.56 102 MET A N 1
ATOM 721 C CA . MET A 1 102 ? 0.136 8.055 -25.478 1.00 97.56 102 MET A CA 1
ATOM 722 C C . MET A 1 102 ? 0.701 7.899 -24.067 1.00 97.56 102 MET A C 1
ATOM 724 O O . MET A 1 102 ? 0.172 8.487 -23.127 1.00 97.56 102 MET A O 1
ATOM 728 N N . VAL A 1 103 ? 1.816 7.175 -23.921 1.00 97.69 103 VAL A N 1
ATOM 729 C CA . VAL A 1 103 ? 2.495 6.971 -22.628 1.00 97.69 103 VAL A CA 1
ATOM 730 C C . VAL A 1 103 ? 3.017 8.291 -22.066 1.00 97.69 103 VAL A C 1
ATOM 732 O O . VAL A 1 103 ? 2.780 8.606 -20.899 1.00 97.69 103 VAL A O 1
ATOM 735 N N . GLU A 1 104 ? 3.669 9.111 -22.895 1.00 96.38 104 GLU A N 1
ATOM 736 C CA . GLU A 1 104 ? 4.126 10.442 -22.481 1.00 96.38 104 GLU A CA 1
ATOM 737 C C . GLU A 1 104 ? 2.953 11.317 -22.018 1.00 96.38 104 GLU A C 1
ATOM 739 O O . GLU A 1 104 ? 3.053 11.988 -20.989 1.00 96.38 104 GLU A O 1
ATOM 744 N N . THR A 1 105 ? 1.819 11.269 -22.722 1.00 96.00 105 THR A N 1
ATOM 745 C CA . THR A 1 105 ? 0.626 12.053 -22.370 1.00 96.00 105 THR A CA 1
ATOM 746 C C . THR A 1 105 ? -0.003 11.559 -21.073 1.00 96.00 105 THR A C 1
ATOM 748 O O . THR A 1 105 ? -0.250 12.366 -20.175 1.00 96.00 105 THR A O 1
ATOM 751 N N . PHE A 1 106 ? -0.189 10.244 -20.934 1.00 96.31 106 PHE A N 1
ATOM 752 C CA . PHE A 1 106 ? -0.716 9.616 -19.724 1.00 96.31 106 PHE A CA 1
ATOM 753 C C . PHE A 1 106 ? 0.159 9.901 -18.499 1.00 96.31 106 PHE A C 1
ATOM 755 O O . PHE A 1 106 ? -0.366 10.207 -17.426 1.00 96.31 106 PHE A O 1
ATOM 762 N N . SER A 1 107 ? 1.488 9.906 -18.653 1.00 94.88 107 SER A N 1
ATOM 763 C CA . SER A 1 107 ? 2.402 10.181 -17.541 1.00 94.88 107 SER A CA 1
ATOM 764 C C . SER A 1 107 ? 2.167 11.541 -16.881 1.00 94.88 107 SER A C 1
ATOM 766 O O . SER A 1 107 ? 2.404 11.691 -15.685 1.00 94.88 107 SER A O 1
ATOM 768 N N . ARG A 1 108 ? 1.615 12.524 -17.609 1.00 92.38 108 ARG A N 1
ATOM 769 C CA . ARG A 1 108 ? 1.325 13.857 -17.058 1.00 92.38 108 ARG A CA 1
ATOM 770 C C . ARG A 1 108 ? 0.263 13.820 -15.966 1.00 92.38 108 ARG A C 1
ATOM 772 O O . ARG A 1 108 ? 0.248 14.705 -15.115 1.00 92.38 108 ARG A O 1
ATOM 779 N N . THR A 1 109 ? -0.619 12.825 -15.988 1.00 92.06 109 THR A N 1
ATOM 780 C CA . THR A 1 109 ? -1.671 12.628 -14.983 1.00 92.06 109 THR A CA 1
ATOM 781 C C . THR A 1 109 ? -1.412 11.426 -14.085 1.00 92.06 109 THR A C 1
ATOM 783 O O . THR A 1 109 ? -1.868 11.431 -12.947 1.00 92.06 109 THR A O 1
ATOM 786 N N . ALA A 1 110 ? -0.656 10.426 -14.550 1.00 92.88 110 ALA A N 1
ATOM 787 C CA . ALA A 1 110 ? -0.410 9.183 -13.819 1.00 92.88 110 ALA A CA 1
ATOM 788 C C . ALA A 1 110 ? 0.196 9.407 -12.425 1.00 92.88 110 ALA A C 1
ATOM 790 O O . ALA A 1 110 ? -0.208 8.768 -11.458 1.00 92.88 110 ALA A O 1
ATOM 791 N N . PHE A 1 111 ? 1.117 10.366 -12.299 1.00 89.94 111 PHE A N 1
ATOM 792 C CA . PHE A 1 111 ? 1.732 10.717 -11.017 1.00 89.94 111 PHE A CA 1
ATOM 793 C C . PHE A 1 111 ? 0.733 11.319 -10.009 1.00 89.94 111 PHE A C 1
ATOM 795 O O . PHE A 1 111 ? 0.955 11.222 -8.808 1.00 89.94 111 PHE A O 1
ATOM 802 N N . GLY A 1 112 ? -0.384 11.891 -10.468 1.00 89.00 112 GLY A N 1
ATOM 803 C CA . GLY A 1 112 ? -1.454 12.414 -9.611 1.00 89.00 112 GLY A CA 1
ATOM 804 C C . GLY A 1 112 ? -2.499 11.375 -9.191 1.00 89.00 112 GLY A C 1
ATOM 805 O O . GLY A 1 112 ? -3.437 11.720 -8.479 1.00 89.00 112 GLY A O 1
ATOM 806 N N . LEU A 1 113 ? -2.375 10.117 -9.635 1.00 89.31 113 LEU A N 1
ATOM 807 C CA . LEU A 1 113 ? -3.330 9.048 -9.312 1.00 89.31 113 LEU A CA 1
ATOM 808 C C . LEU A 1 113 ? -3.186 8.511 -7.881 1.00 89.31 113 LEU A C 1
ATOM 810 O O . LEU A 1 113 ? -4.087 7.835 -7.391 1.00 89.31 113 LEU A O 1
ATOM 814 N N . VAL A 1 114 ? -2.072 8.819 -7.214 1.00 89.44 114 VAL A N 1
ATOM 815 C CA . VAL A 1 114 ? -1.824 8.498 -5.804 1.00 89.44 114 VAL A CA 1
ATOM 816 C C . VAL A 1 114 ? -1.891 9.802 -5.002 1.00 89.44 114 VAL A C 1
ATOM 818 O O . VAL A 1 114 ? -0.861 10.444 -4.785 1.00 89.44 114 VAL A O 1
ATOM 821 N N . PRO A 1 115 ? -3.091 10.251 -4.585 1.00 87.19 115 PRO A N 1
ATOM 822 C CA . PRO A 1 115 ? -3.269 11.570 -3.978 1.00 87.19 115 PRO A CA 1
ATOM 823 C C . PRO A 1 115 ? -2.638 11.684 -2.585 1.00 87.19 115 PRO A C 1
ATOM 825 O O . PRO A 1 115 ? -2.226 12.767 -2.174 1.00 87.19 115 PRO A O 1
ATOM 828 N N . ASN A 1 116 ? -2.561 10.582 -1.834 1.00 87.94 116 ASN A N 1
ATOM 829 C CA . ASN A 1 116 ? -1.958 10.554 -0.503 1.00 87.94 116 ASN A CA 1
ATOM 830 C C . ASN A 1 116 ? -1.402 9.161 -0.164 1.00 87.94 116 ASN A C 1
ATOM 832 O O . ASN A 1 116 ? -1.527 8.227 -0.952 1.00 87.94 116 ASN A O 1
ATOM 836 N N . ALA A 1 117 ? -0.758 9.025 0.996 1.00 90.69 117 ALA A N 1
ATOM 837 C CA . ALA A 1 117 ? -0.185 7.767 1.462 1.00 90.69 117 ALA A CA 1
ATOM 838 C C . ALA A 1 117 ? -0.050 7.739 2.989 1.00 90.69 117 ALA A C 1
ATOM 840 O O . ALA A 1 117 ? 0.050 8.784 3.633 1.00 90.69 117 ALA A O 1
ATOM 841 N N . ASN A 1 118 ? 0.043 6.535 3.549 1.00 91.12 118 ASN A N 1
ATOM 842 C CA . ASN A 1 118 ? 0.366 6.277 4.954 1.00 91.12 118 ASN A CA 1
ATOM 843 C C . ASN A 1 118 ? 1.846 5.878 5.121 1.00 91.12 118 ASN A C 1
ATOM 845 O O . ASN A 1 118 ? 2.162 4.933 5.844 1.00 91.12 118 ASN A O 1
ATOM 849 N N . ASP A 1 119 ? 2.746 6.553 4.400 1.00 94.31 119 ASP A N 1
ATOM 850 C CA . ASP A 1 119 ? 4.166 6.196 4.344 1.00 94.31 119 ASP A CA 1
ATOM 851 C C . ASP A 1 119 ? 4.892 6.494 5.660 1.00 94.31 119 ASP A C 1
ATOM 853 O O . ASP A 1 119 ? 4.676 7.534 6.295 1.00 94.31 119 ASP A O 1
ATOM 857 N N . ILE A 1 120 ? 5.798 5.591 6.045 1.00 96.12 120 ILE A N 1
ATOM 858 C CA . ILE A 1 120 ? 6.631 5.714 7.245 1.00 96.12 120 ILE A CA 1
ATOM 859 C C . ILE A 1 120 ? 8.040 5.218 6.925 1.00 96.12 120 ILE A C 1
ATOM 861 O O . ILE A 1 120 ? 8.233 4.062 6.561 1.00 96.12 120 ILE A O 1
ATOM 865 N N . PHE A 1 121 ? 9.041 6.072 7.098 1.00 97.88 121 PHE A N 1
ATOM 866 C CA . PHE A 1 121 ? 10.447 5.727 6.927 1.00 97.88 121 PHE A CA 1
ATOM 867 C C . PHE A 1 121 ? 11.143 5.785 8.283 1.00 97.88 121 PHE A C 1
ATOM 869 O O . PHE A 1 121 ? 11.040 6.756 9.032 1.00 97.88 121 PHE A O 1
ATOM 876 N N . ILE A 1 122 ? 11.837 4.704 8.606 1.00 98.19 122 ILE A N 1
ATOM 877 C CA . ILE A 1 122 ? 12.380 4.410 9.924 1.00 98.19 122 ILE A CA 1
ATOM 878 C C . ILE A 1 122 ? 13.892 4.310 9.775 1.00 98.19 122 ILE A C 1
ATOM 880 O O . ILE A 1 122 ? 14.405 3.466 9.038 1.00 98.19 122 ILE A O 1
ATOM 884 N N . ALA A 1 123 ? 14.611 5.175 10.482 1.00 97.94 123 ALA A N 1
ATOM 885 C CA . ALA A 1 123 ? 16.064 5.209 10.458 1.00 97.94 123 ALA A CA 1
ATOM 886 C C . ALA A 1 123 ? 16.668 3.953 11.123 1.00 97.94 123 ALA A C 1
ATOM 888 O O . ALA A 1 123 ? 16.067 3.392 12.049 1.00 97.94 123 ALA A O 1
ATOM 889 N N . PRO A 1 124 ? 17.911 3.564 10.772 1.00 97.94 124 PRO A N 1
ATOM 890 C CA . PRO A 1 124 ? 18.605 2.413 11.363 1.00 97.94 124 PRO A CA 1
ATOM 891 C C . PRO A 1 124 ? 18.620 2.373 12.895 1.00 97.94 124 PRO A C 1
ATOM 893 O O . PRO A 1 124 ? 18.573 1.300 13.498 1.00 97.94 124 PRO A O 1
ATOM 896 N N . ALA A 1 125 ? 18.669 3.539 13.546 1.00 96.50 125 ALA A N 1
ATOM 897 C CA . ALA A 1 125 ? 18.673 3.649 15.004 1.00 96.50 125 ALA A CA 1
ATOM 898 C C . ALA A 1 125 ? 17.392 3.092 15.653 1.00 96.50 125 ALA A C 1
ATOM 900 O O . ALA A 1 125 ? 17.449 2.567 16.765 1.00 96.50 125 ALA A O 1
ATOM 901 N N . ARG A 1 126 ? 16.262 3.160 14.940 1.00 97.00 126 ARG A N 1
ATOM 902 C CA . ARG A 1 126 ? 14.948 2.654 15.356 1.00 97.00 126 ARG A CA 1
ATOM 903 C C . ARG A 1 126 ? 14.648 1.260 14.797 1.00 97.00 126 ARG A C 1
ATOM 905 O O . ARG A 1 126 ? 13.556 0.759 15.031 1.00 97.00 126 ARG A O 1
ATOM 912 N N . SER A 1 127 ? 15.594 0.614 14.113 1.00 97.12 127 SER A N 1
ATOM 913 C CA . SER A 1 127 ? 15.448 -0.740 13.562 1.00 97.12 127 SER A CA 1
ATOM 914 C C . SER A 1 127 ? 16.278 -1.779 14.331 1.00 97.12 127 SER A C 1
ATOM 916 O O . SER A 1 127 ? 17.364 -1.501 14.862 1.00 97.12 127 SER A O 1
ATOM 918 N N . SER A 1 128 ? 15.749 -3.001 14.392 1.00 95.56 128 SER A N 1
ATOM 919 C CA . SER A 1 128 ? 16.393 -4.174 14.985 1.00 95.56 128 SER A CA 1
ATOM 920 C C . SER A 1 128 ? 17.528 -4.698 14.103 1.00 95.56 128 SER A C 1
ATOM 922 O O . SER A 1 128 ? 18.571 -5.107 14.607 1.00 95.56 128 SER A O 1
ATOM 924 N N . GLU A 1 129 ? 17.363 -4.582 12.787 1.00 92.06 129 GLU A N 1
ATOM 925 C CA . GLU A 1 129 ? 18.315 -4.959 11.747 1.00 92.06 129 GLU A CA 1
ATOM 926 C C . GLU A 1 129 ? 19.429 -3.919 11.555 1.00 92.06 129 GLU A C 1
ATOM 928 O O . GLU A 1 129 ? 20.353 -4.155 10.777 1.00 92.06 129 GLU A O 1
ATOM 933 N N . LYS A 1 130 ? 19.353 -2.771 12.250 1.00 96.00 130 LYS A N 1
ATOM 934 C CA . LYS A 1 130 ? 20.248 -1.614 12.052 1.00 96.00 130 LYS A CA 1
ATOM 935 C C . LYS A 1 130 ? 20.292 -1.169 10.592 1.00 96.00 130 LYS A C 1
ATOM 937 O O . LYS A 1 130 ? 21.332 -0.758 10.085 1.00 96.00 130 LYS A O 1
ATOM 942 N N . ALA A 1 131 ? 19.134 -1.229 9.949 1.00 97.56 131 ALA A N 1
ATOM 943 C CA . ALA A 1 131 ? 18.922 -0.833 8.572 1.00 97.56 131 ALA A CA 1
ATOM 944 C C . ALA A 1 131 ? 17.748 0.140 8.482 1.00 97.56 131 ALA A C 1
ATOM 946 O O . ALA A 1 131 ? 16.867 0.147 9.342 1.00 97.56 131 ALA A O 1
ATOM 947 N N . THR A 1 132 ? 17.723 0.947 7.427 1.00 98.56 132 THR A N 1
ATOM 948 C CA . THR A 1 132 ? 16.531 1.725 7.092 1.00 98.56 132 THR A CA 1
ATOM 949 C C . THR A 1 132 ? 15.383 0.764 6.786 1.00 98.56 132 THR A C 1
ATOM 951 O O . THR A 1 132 ? 15.568 -0.195 6.028 1.00 98.56 132 THR A O 1
ATOM 954 N N . ILE A 1 133 ? 14.211 1.025 7.363 1.00 98.69 133 ILE A N 1
ATOM 955 C CA . ILE A 1 133 ? 12.957 0.354 7.009 1.00 98.69 133 ILE A CA 1
ATOM 956 C C . ILE A 1 133 ? 12.031 1.394 6.383 1.00 98.69 133 ILE A C 1
ATOM 958 O O . ILE A 1 133 ? 11.843 2.465 6.954 1.00 98.69 133 ILE A O 1
ATOM 962 N N . ALA A 1 134 ? 11.443 1.086 5.232 1.00 98.56 134 ALA A N 1
ATOM 963 C CA . ALA A 1 134 ? 10.413 1.911 4.613 1.00 98.56 134 ALA A CA 1
ATOM 964 C C . ALA A 1 134 ? 9.102 1.125 4.540 1.00 98.56 134 ALA A C 1
ATOM 966 O O . ALA A 1 134 ? 9.052 0.044 3.955 1.00 98.56 134 ALA A O 1
ATOM 967 N N . ILE A 1 135 ? 8.057 1.679 5.147 1.00 98.25 135 ILE A N 1
ATOM 968 C CA . ILE A 1 135 ? 6.660 1.306 4.946 1.00 98.25 135 ILE A CA 1
ATOM 969 C C . ILE A 1 135 ? 6.137 2.239 3.857 1.00 98.25 135 ILE A C 1
ATOM 971 O O . ILE A 1 135 ? 5.958 3.433 4.091 1.00 98.25 135 ILE A O 1
ATOM 975 N N . ILE A 1 136 ? 5.923 1.687 2.671 1.00 97.75 136 ILE A N 1
ATOM 976 C CA . ILE A 1 136 ? 5.383 2.368 1.500 1.00 97.75 136 ILE A CA 1
ATOM 977 C C . ILE A 1 136 ? 3.930 1.916 1.369 1.00 97.75 136 ILE A C 1
ATOM 979 O O . ILE A 1 136 ? 3.648 0.743 1.126 1.00 97.75 136 ILE A O 1
ATOM 983 N N . SER A 1 137 ? 2.999 2.830 1.608 1.00 95.19 137 SER A N 1
ATOM 984 C CA . SER A 1 137 ? 1.571 2.537 1.726 1.00 95.19 137 SER A CA 1
ATOM 985 C C . SER A 1 137 ? 0.752 3.616 1.006 1.00 95.19 137 SER A C 1
ATOM 987 O O . SER A 1 137 ? 0.044 4.393 1.657 1.00 95.19 137 SER A O 1
ATOM 989 N N . PRO A 1 138 ? 0.872 3.716 -0.335 1.00 93.81 138 PRO A N 1
ATOM 990 C CA . PRO A 1 138 ? 0.074 4.621 -1.149 1.00 93.81 138 PRO A CA 1
ATOM 991 C C . PRO A 1 138 ? -1.417 4.381 -0.932 1.00 93.81 138 PRO A C 1
ATOM 993 O O . PRO A 1 138 ? -1.878 3.237 -0.865 1.00 93.81 138 PRO A O 1
ATOM 996 N N . ASN A 1 139 ? -2.170 5.473 -0.875 1.00 91.38 139 ASN A N 1
ATOM 997 C CA . ASN A 1 139 ? -3.619 5.443 -0.844 1.00 91.38 139 ASN A CA 1
ATOM 998 C C . ASN A 1 139 ? -4.170 5.884 -2.199 1.00 91.38 139 ASN A C 1
ATOM 1000 O O . ASN A 1 139 ? -3.830 6.956 -2.701 1.00 91.38 139 ASN A O 1
ATOM 1004 N N . ALA A 1 140 ? -5.040 5.063 -2.773 1.00 91.38 140 ALA A N 1
ATOM 1005 C CA . ALA A 1 140 ? -5.668 5.312 -4.062 1.00 91.38 140 ALA A CA 1
ATOM 1006 C C . ALA A 1 140 ? -7.039 4.624 -4.131 1.00 91.38 140 ALA A C 1
ATOM 1008 O O . ALA A 1 140 ? -7.392 3.830 -3.255 1.00 91.38 140 ALA A O 1
ATOM 1009 N N . GLU A 1 141 ? -7.801 4.924 -5.181 1.00 91.50 141 GLU A N 1
ATOM 1010 C CA . GLU A 1 141 ? -8.996 4.153 -5.535 1.00 91.50 141 GLU A CA 1
ATOM 1011 C C . GLU A 1 141 ? -8.601 2.729 -5.955 1.00 91.50 141 GLU A C 1
ATOM 1013 O O . GLU A 1 141 ? -7.576 2.504 -6.606 1.00 91.50 141 GLU A O 1
ATOM 1018 N N . TRP A 1 142 ? -9.425 1.746 -5.603 1.00 91.56 142 TRP A N 1
ATOM 1019 C CA . TRP A 1 142 ? -9.189 0.332 -5.911 1.00 91.56 142 TRP A CA 1
ATOM 1020 C C . TRP A 1 142 ? -9.819 -0.114 -7.239 1.00 91.56 142 TRP A C 1
ATOM 1022 O O . TRP A 1 142 ? -9.783 -1.297 -7.586 1.00 91.56 142 TRP A O 1
ATOM 1032 N N . SER A 1 143 ? -10.364 0.832 -7.999 1.00 87.12 143 SER A N 1
ATOM 1033 C CA . SER A 1 143 ? -10.938 0.654 -9.333 1.00 87.12 143 SER A CA 1
ATOM 1034 C C . SER A 1 143 ? -10.476 1.765 -10.276 1.00 87.12 143 SER A C 1
ATOM 1036 O O . SER A 1 143 ? -10.113 2.858 -9.842 1.00 87.12 143 SER A O 1
ATOM 1038 N N . GLY A 1 144 ? -10.527 1.508 -11.584 1.00 86.56 144 GLY A N 1
ATOM 1039 C CA . GLY A 1 144 ? -10.152 2.500 -12.595 1.00 86.56 144 GLY A CA 1
ATOM 1040 C C . GLY A 1 144 ? -8.654 2.822 -12.601 1.00 86.56 144 GLY A C 1
ATOM 1041 O O . GLY A 1 144 ? -7.839 2.048 -12.105 1.00 86.56 144 GLY A O 1
ATOM 1042 N N . ALA A 1 145 ? -8.274 3.952 -13.199 1.00 85.69 145 ALA A N 1
ATOM 1043 C CA . ALA A 1 145 ? -6.882 4.256 -13.550 1.00 85.69 145 ALA A CA 1
ATOM 1044 C C . ALA A 1 145 ? -5.893 4.240 -12.369 1.00 85.69 145 ALA A C 1
ATOM 1046 O O . ALA A 1 145 ? -4.714 3.967 -12.573 1.00 85.69 145 ALA A O 1
ATOM 1047 N N . ALA A 1 146 ? -6.359 4.511 -11.147 1.00 85.81 146 ALA A N 1
ATOM 1048 C CA . ALA A 1 146 ? -5.505 4.654 -9.970 1.00 85.81 146 ALA A CA 1
ATOM 1049 C C . ALA A 1 146 ? -5.006 3.328 -9.375 1.00 85.81 146 ALA A C 1
ATOM 1051 O O . ALA A 1 146 ? -4.141 3.333 -8.496 1.00 85.81 146 ALA A O 1
ATOM 1052 N N . ARG A 1 147 ? -5.527 2.185 -9.842 1.00 91.81 147 ARG A N 1
ATOM 1053 C CA . ARG A 1 147 ? -5.140 0.891 -9.288 1.00 91.81 147 ARG A CA 1
ATOM 1054 C C . ARG A 1 147 ? -3.728 0.507 -9.724 1.00 91.81 147 ARG A C 1
ATOM 1056 O O . ARG A 1 147 ? -3.453 0.323 -10.909 1.00 91.81 147 ARG A O 1
ATOM 1063 N N . LEU A 1 148 ? -2.860 0.325 -8.738 1.00 95.06 148 LEU A N 1
ATOM 1064 C CA . LEU A 1 148 ? -1.453 0.006 -8.944 1.00 95.06 148 LEU A CA 1
ATOM 1065 C C . LEU A 1 148 ? -1.260 -1.448 -9.398 1.00 95.06 148 LEU A C 1
ATOM 1067 O O . LEU A 1 148 ? -2.056 -2.341 -9.076 1.00 95.06 148 LEU A O 1
ATOM 1071 N N . TYR A 1 149 ? -0.206 -1.663 -10.172 1.00 97.75 149 TYR A N 1
ATOM 1072 C CA . TYR A 1 149 ? 0.292 -2.959 -10.617 1.00 97.75 149 TYR A CA 1
ATOM 1073 C C . TYR A 1 149 ? 1.649 -3.214 -9.950 1.00 97.75 149 TYR A C 1
ATOM 1075 O O . TYR A 1 149 ? 2.418 -2.270 -9.764 1.00 97.75 149 TYR A O 1
ATOM 1083 N N . ALA A 1 150 ? 1.917 -4.438 -9.512 1.00 98.38 150 ALA A N 1
ATOM 1084 C CA . ALA A 1 150 ? 3.153 -4.795 -8.829 1.00 98.38 150 ALA A CA 1
ATOM 1085 C C . ALA A 1 150 ? 4.110 -5.498 -9.795 1.00 98.38 150 ALA A C 1
ATOM 1087 O O . ALA A 1 150 ? 3.704 -6.320 -10.610 1.00 98.38 150 ALA A O 1
ATOM 1088 N N . VAL A 1 151 ? 5.400 -5.185 -9.704 1.00 98.56 151 VAL A N 1
ATOM 1089 C CA . VAL A 1 151 ? 6.429 -5.772 -10.572 1.00 98.56 151 VAL A CA 1
ATOM 1090 C C . VAL A 1 151 ? 7.792 -5.759 -9.887 1.00 98.56 151 VAL A C 1
ATOM 1092 O O . VAL A 1 151 ? 8.095 -4.861 -9.098 1.00 98.56 151 VAL A O 1
ATOM 1095 N N . GLU A 1 152 ? 8.634 -6.734 -10.221 1.00 98.19 152 GLU A N 1
ATOM 1096 C CA . GLU A 1 152 ? 10.082 -6.631 -10.052 1.00 98.19 152 GLU A CA 1
ATOM 1097 C C . GLU A 1 152 ? 10.767 -6.667 -11.417 1.00 98.19 152 GLU A C 1
ATOM 1099 O O . GLU A 1 152 ? 10.574 -7.595 -12.198 1.00 98.19 152 GLU A O 1
ATOM 1104 N N . GLU A 1 153 ? 11.601 -5.674 -11.700 1.00 98.44 153 GLU A N 1
ATOM 1105 C CA . GLU A 1 153 ? 12.403 -5.607 -12.916 1.00 98.44 153 GLU A CA 1
ATOM 1106 C C . GLU A 1 153 ? 13.880 -5.753 -12.570 1.00 98.44 153 GLU A C 1
ATOM 1108 O O . GLU A 1 153 ? 14.382 -5.138 -11.630 1.00 98.44 153 GLU A O 1
ATOM 1113 N N . THR A 1 154 ? 14.591 -6.577 -13.334 1.00 98.00 154 THR A N 1
ATOM 1114 C CA . THR A 1 154 ? 16.035 -6.777 -13.240 1.00 98.00 154 THR A CA 1
ATOM 1115 C C . THR A 1 154 ? 16.634 -6.784 -14.638 1.00 98.00 154 THR A C 1
ATOM 1117 O O . THR A 1 154 ? 16.280 -7.594 -15.494 1.00 98.00 154 THR A O 1
ATOM 1120 N N . SER A 1 155 ? 17.612 -5.916 -14.854 1.00 97.00 155 SER A N 1
ATOM 1121 C CA . SER A 1 155 ? 18.355 -5.807 -16.105 1.00 97.00 155 SER A CA 1
ATOM 1122 C C . SER A 1 155 ? 19.859 -5.928 -15.864 1.00 97.00 155 SER A C 1
ATOM 1124 O O . SER A 1 155 ? 20.391 -5.467 -14.850 1.00 97.00 155 SER A O 1
ATOM 1126 N N . ALA A 1 156 ? 20.567 -6.556 -16.802 1.00 95.75 156 ALA A N 1
ATOM 1127 C CA . ALA A 1 156 ? 22.016 -6.731 -16.698 1.00 95.75 156 ALA A CA 1
ATOM 1128 C C . ALA A 1 156 ? 22.807 -5.414 -16.845 1.00 95.75 156 ALA A C 1
ATOM 1130 O O . ALA A 1 156 ? 23.963 -5.359 -16.424 1.00 95.75 156 ALA A O 1
ATOM 1131 N N . ASP A 1 157 ? 22.205 -4.363 -17.414 1.00 93.06 157 ASP A N 1
ATOM 1132 C CA . ASP A 1 157 ? 22.777 -3.014 -17.495 1.00 93.06 157 ASP A CA 1
ATOM 1133 C C . ASP A 1 157 ? 22.556 -2.170 -16.222 1.00 93.06 157 ASP A C 1
ATOM 1135 O O . ASP A 1 157 ? 23.028 -1.034 -16.155 1.00 93.06 157 ASP A O 1
ATOM 1139 N N . GLY A 1 158 ? 21.946 -2.748 -15.177 1.00 92.44 158 GLY A N 1
ATOM 1140 C CA . GLY A 1 158 ? 22.016 -2.243 -13.801 1.00 92.44 158 GLY A CA 1
ATOM 1141 C C . GLY A 1 158 ? 20.728 -1.642 -13.234 1.00 92.44 158 GLY A C 1
ATOM 1142 O O . GLY A 1 158 ? 20.741 -1.172 -12.088 1.00 92.44 158 GLY A O 1
ATOM 1143 N N . PHE A 1 159 ? 19.622 -1.669 -13.984 1.00 96.50 159 PHE A N 1
ATOM 1144 C CA . PHE A 1 159 ? 18.306 -1.322 -13.450 1.00 96.50 159 PHE A CA 1
ATOM 1145 C C . PHE A 1 159 ? 17.702 -2.526 -12.713 1.00 96.50 159 PHE A C 1
ATOM 1147 O O . PHE A 1 159 ? 17.490 -3.585 -13.306 1.00 96.50 159 PHE A O 1
ATOM 1154 N N . VAL A 1 160 ? 17.474 -2.358 -11.408 1.00 97.06 160 VAL A N 1
ATOM 1155 C CA . VAL A 1 160 ? 16.866 -3.352 -10.516 1.00 97.06 160 VAL A CA 1
ATOM 1156 C C . VAL A 1 160 ? 15.898 -2.635 -9.586 1.00 97.06 160 VAL A C 1
ATOM 1158 O O . VAL A 1 160 ? 16.333 -1.791 -8.794 1.00 97.06 160 VAL A O 1
ATOM 1161 N N . PHE A 1 161 ? 14.612 -2.966 -9.666 1.00 98.50 161 PHE A N 1
ATOM 1162 C CA . PHE A 1 161 ? 13.581 -2.302 -8.874 1.00 98.50 161 PHE A CA 1
ATOM 1163 C C . PHE A 1 161 ? 12.380 -3.221 -8.633 1.00 98.50 161 PHE A C 1
ATOM 1165 O O . PHE A 1 161 ? 11.833 -3.779 -9.578 1.00 98.50 161 PHE A O 1
ATOM 1172 N N . ALA A 1 162 ? 11.954 -3.350 -7.378 1.00 98.44 162 ALA A N 1
ATOM 1173 C CA . ALA A 1 162 ? 10.676 -3.948 -7.005 1.00 98.44 162 ALA A CA 1
ATOM 1174 C C . ALA A 1 162 ? 9.728 -2.838 -6.569 1.00 98.44 162 ALA A C 1
ATOM 1176 O O . ALA A 1 162 ? 10.073 -2.017 -5.714 1.00 98.44 162 ALA A O 1
ATOM 1177 N N . GLY A 1 163 ? 8.531 -2.794 -7.143 1.00 97.44 163 GLY A N 1
ATOM 1178 C CA . GLY A 1 163 ? 7.657 -1.664 -6.901 1.00 97.44 163 GLY A CA 1
ATOM 1179 C C . GLY A 1 163 ? 6.241 -1.794 -7.417 1.00 97.44 163 GLY A C 1
ATOM 1180 O O . GLY A 1 163 ? 5.780 -2.845 -7.854 1.00 97.44 163 GLY A O 1
ATOM 1181 N N . LEU A 1 164 ? 5.565 -0.660 -7.313 1.00 97.50 164 LEU A N 1
ATOM 1182 C CA . LEU A 1 164 ? 4.220 -0.393 -7.761 1.00 97.50 164 LEU A CA 1
ATOM 1183 C C . LEU A 1 164 ? 4.284 0.605 -8.918 1.00 97.50 164 LEU A C 1
ATOM 1185 O O . LEU A 1 164 ? 5.032 1.592 -8.882 1.00 97.50 164 LEU A O 1
ATOM 1189 N N . VAL A 1 165 ? 3.468 0.352 -9.931 1.00 96.06 165 VAL A N 1
ATOM 1190 C CA . VAL A 1 165 ? 3.375 1.162 -11.139 1.00 96.06 165 VAL A CA 1
ATOM 1191 C C . VAL A 1 165 ? 1.910 1.528 -11.399 1.00 96.06 165 VAL A C 1
ATOM 1193 O O . VAL A 1 165 ? 1.037 0.655 -11.368 1.00 96.06 165 VAL A O 1
ATOM 1196 N N . PRO A 1 166 ? 1.582 2.817 -11.600 1.00 95.25 166 PRO A N 1
ATOM 1197 C CA . PRO A 1 166 ? 0.336 3.192 -12.251 1.00 95.25 166 PRO A CA 1
ATOM 1198 C C . PRO A 1 166 ? 0.285 2.560 -13.645 1.00 95.25 166 PRO A C 1
ATOM 1200 O O . PRO A 1 166 ? 1.151 2.833 -14.475 1.00 95.25 166 PRO A O 1
ATOM 1203 N N . LEU A 1 167 ? -0.724 1.723 -13.886 1.00 94.94 167 LEU A N 1
ATOM 1204 C CA . LEU A 1 167 ? -0.871 0.946 -15.117 1.00 94.94 167 LEU A CA 1
ATOM 1205 C C . LEU A 1 167 ? -0.825 1.863 -16.353 1.00 94.94 167 LEU A C 1
ATOM 1207 O O . LEU A 1 167 ? -1.718 2.700 -16.527 1.00 94.94 167 LEU A O 1
ATOM 1211 N N . GLY A 1 168 ? 0.202 1.718 -17.194 1.00 96.50 168 GLY A N 1
ATOM 1212 C CA . GLY A 1 168 ? 0.483 2.646 -18.300 1.00 96.50 168 GLY A CA 1
ATOM 1213 C C . GLY A 1 168 ? 1.825 3.380 -18.208 1.00 96.50 168 GLY A C 1
ATOM 1214 O O . GLY A 1 168 ? 2.184 4.087 -19.152 1.00 96.50 168 GLY A O 1
ATOM 1215 N N . LEU A 1 169 ? 2.562 3.260 -17.098 1.00 97.88 169 LEU A N 1
ATOM 1216 C CA . LEU A 1 169 ? 3.933 3.768 -16.991 1.00 97.88 169 LEU A CA 1
ATOM 1217 C C . LEU A 1 169 ? 4.965 2.680 -17.342 1.00 97.88 169 LEU A C 1
ATOM 1219 O O . LEU A 1 169 ? 4.768 1.518 -17.006 1.00 97.88 169 LEU A O 1
ATOM 1223 N N . PRO A 1 170 ? 6.098 3.043 -17.974 1.00 98.38 170 PRO A N 1
ATOM 1224 C CA . PRO A 1 170 ? 7.038 2.072 -18.544 1.00 98.38 170 PRO A CA 1
ATOM 1225 C C . PRO A 1 170 ? 8.040 1.471 -17.540 1.00 98.38 170 PRO A C 1
ATOM 1227 O O . PRO A 1 170 ? 8.967 0.787 -17.965 1.00 98.38 170 PRO A O 1
ATOM 1230 N N . PHE A 1 171 ? 7.904 1.776 -16.247 1.00 98.31 171 PHE A N 1
ATOM 1231 C CA . PHE A 1 171 ? 8.690 1.241 -15.126 1.00 98.31 171 PHE A CA 1
ATOM 1232 C C . PHE A 1 171 ? 8.012 1.632 -13.793 1.00 98.31 171 PHE A C 1
ATOM 1234 O O . PHE A 1 171 ? 7.298 2.643 -13.750 1.00 98.31 171 PHE A O 1
ATOM 1241 N N . PRO A 1 172 ? 8.222 0.888 -12.689 1.00 97.56 172 PRO A N 1
ATOM 1242 C CA . PRO A 1 172 ? 7.698 1.237 -11.373 1.00 97.56 172 PRO A CA 1
ATOM 1243 C C . PRO A 1 172 ? 8.326 2.525 -10.849 1.00 97.56 172 PRO A C 1
ATOM 1245 O O . PRO A 1 172 ? 9.510 2.780 -11.043 1.00 97.56 172 PRO A O 1
ATOM 1248 N N . VAL A 1 173 ? 7.521 3.330 -10.154 1.00 95.94 173 VAL A N 1
ATOM 1249 C CA . VAL A 1 173 ? 7.915 4.659 -9.636 1.00 95.94 173 VAL A CA 1
ATOM 1250 C C . VAL A 1 173 ? 7.773 4.778 -8.116 1.00 95.94 173 VAL A C 1
ATOM 1252 O O . VAL A 1 173 ? 8.205 5.762 -7.522 1.00 95.94 173 VAL A O 1
ATOM 1255 N N . ILE A 1 174 ? 7.182 3.765 -7.481 1.00 97.31 174 ILE A N 1
ATOM 1256 C CA . ILE A 1 174 ? 7.005 3.631 -6.034 1.00 97.31 174 ILE A CA 1
ATOM 1257 C C . ILE A 1 174 ? 7.573 2.266 -5.650 1.00 97.31 174 ILE A C 1
ATOM 1259 O O . ILE A 1 174 ? 7.214 1.276 -6.274 1.00 97.31 174 ILE A O 1
ATOM 1263 N N . GLY A 1 175 ? 8.443 2.170 -4.650 1.00 98.31 175 GLY A N 1
ATOM 1264 C CA . GLY A 1 175 ? 9.043 0.892 -4.255 1.00 98.31 175 GLY A CA 1
ATOM 1265 C C . GLY A 1 175 ? 10.502 1.032 -3.861 1.00 98.31 175 GLY A C 1
ATOM 1266 O O . GLY A 1 175 ? 10.875 2.013 -3.222 1.00 98.31 175 GLY A O 1
ATOM 1267 N N . HIS A 1 176 ? 11.339 0.059 -4.211 1.00 98.75 176 HIS A N 1
ATOM 1268 C CA . HIS A 1 176 ? 12.760 0.109 -3.894 1.00 98.75 176 HIS A CA 1
ATOM 1269 C C . HIS A 1 176 ? 13.646 -0.621 -4.907 1.00 98.75 176 HIS A C 1
ATOM 1271 O O . HIS A 1 176 ? 13.268 -1.624 -5.508 1.00 98.75 176 HIS A O 1
ATOM 1277 N N . GLY A 1 177 ? 14.885 -0.148 -5.016 1.00 98.00 177 GLY A N 1
ATOM 1278 C CA . GLY A 1 177 ? 16.004 -0.904 -5.569 1.00 98.00 177 GLY A CA 1
ATOM 1279 C C . GLY A 1 177 ? 16.900 -1.458 -4.459 1.00 98.00 177 GLY A C 1
ATOM 1280 O O . GLY A 1 177 ? 16.490 -1.620 -3.308 1.00 98.00 177 GLY A O 1
ATOM 1281 N N . GLU A 1 178 ? 18.167 -1.707 -4.786 1.00 96.25 178 GLU A N 1
ATOM 1282 C CA . GLU A 1 178 ? 19.165 -2.198 -3.820 1.00 96.25 178 GLU A CA 1
ATOM 1283 C C . GLU A 1 178 ? 19.593 -1.135 -2.797 1.00 96.25 178 GLU A C 1
ATOM 1285 O O . GLU A 1 178 ? 20.027 -1.461 -1.694 1.00 96.25 178 GLU A O 1
ATOM 1290 N N . SER A 1 179 ? 19.542 0.142 -3.185 1.00 97.38 179 SER A N 1
ATOM 1291 C CA . SER A 1 179 ? 20.153 1.247 -2.429 1.00 97.38 179 SER A CA 1
ATOM 1292 C C . SER A 1 179 ? 19.170 2.327 -1.997 1.00 97.38 179 SER A C 1
ATOM 1294 O O . SER A 1 179 ? 19.510 3.126 -1.124 1.00 97.38 179 SER A O 1
ATOM 1296 N N . ILE A 1 180 ? 17.981 2.365 -2.598 1.00 98.06 180 ILE A N 1
ATOM 1297 C CA . ILE A 1 180 ? 16.995 3.418 -2.381 1.00 98.06 180 ILE A CA 1
ATOM 1298 C C . ILE A 1 180 ? 15.583 2.841 -2.346 1.00 98.06 180 ILE A C 1
ATOM 1300 O O . ILE A 1 180 ? 15.260 1.940 -3.115 1.00 98.06 180 ILE A O 1
ATOM 1304 N N . ALA A 1 181 ? 14.764 3.355 -1.438 1.00 98.62 181 ALA A N 1
ATOM 1305 C CA . ALA A 1 181 ? 13.328 3.169 -1.363 1.00 98.62 181 ALA A CA 1
ATOM 1306 C C . ALA A 1 181 ? 12.681 4.530 -1.594 1.00 98.62 181 ALA A C 1
ATOM 1308 O O . ALA A 1 181 ? 13.144 5.532 -1.045 1.00 98.62 181 ALA A O 1
ATOM 1309 N N . ILE A 1 182 ? 11.647 4.559 -2.421 1.00 97.62 182 ILE A N 1
ATOM 1310 C CA . ILE A 1 182 ? 10.998 5.767 -2.907 1.00 97.62 182 ILE A CA 1
ATOM 1311 C C . ILE A 1 182 ? 9.499 5.589 -2.714 1.00 97.62 182 ILE A C 1
ATOM 1313 O O . ILE A 1 182 ? 8.911 4.629 -3.217 1.00 97.62 182 ILE A O 1
ATOM 1317 N N . SER A 1 183 ? 8.876 6.532 -2.020 1.00 94.81 183 SER A N 1
ATOM 1318 C CA . SER A 1 183 ? 7.432 6.717 -2.090 1.00 94.81 183 SER A CA 1
ATOM 1319 C C . SER A 1 183 ? 7.122 8.069 -2.710 1.00 94.81 183 SER A C 1
ATOM 1321 O O . SER A 1 183 ? 7.853 9.041 -2.517 1.00 94.81 183 SER A O 1
ATOM 1323 N N . VAL A 1 184 ? 6.051 8.110 -3.496 1.00 91.31 184 VAL A N 1
ATOM 1324 C CA . VAL A 1 184 ? 5.616 9.291 -4.236 1.00 91.31 184 VAL A CA 1
ATOM 1325 C C . VAL A 1 184 ? 4.107 9.394 -4.091 1.00 91.31 184 VAL A C 1
ATOM 1327 O O . VAL A 1 184 ? 3.393 8.452 -4.430 1.00 91.31 184 VAL A O 1
ATOM 1330 N N . HIS A 1 185 ? 3.621 10.527 -3.591 1.00 89.50 185 HIS A N 1
ATOM 1331 C CA . HIS A 1 185 ? 2.192 10.822 -3.552 1.00 89.50 185 HIS A CA 1
ATOM 1332 C C . HIS A 1 185 ? 1.926 12.327 -3.622 1.00 89.50 185 HIS A C 1
ATOM 1334 O O . HIS A 1 185 ? 2.727 13.149 -3.173 1.00 89.50 185 HIS A O 1
ATOM 1340 N N . GLY A 1 186 ? 0.776 12.697 -4.166 1.00 85.44 186 GLY A N 1
ATOM 1341 C CA . GLY A 1 186 ? 0.302 14.072 -4.238 1.00 85.44 186 GLY A CA 1
ATOM 1342 C C . GLY A 1 186 ? -0.608 14.297 -5.436 1.00 85.44 186 GLY A C 1
ATOM 1343 O O . GLY A 1 186 ? -0.817 13.414 -6.263 1.00 85.44 186 GLY A O 1
ATOM 1344 N N . GLU A 1 187 ? -1.137 15.509 -5.531 1.00 82.94 187 GLU A N 1
ATOM 1345 C CA . GLU A 1 187 ? -2.074 15.900 -6.579 1.00 82.94 187 GLU A CA 1
ATOM 1346 C C . GLU A 1 187 ? -1.421 16.831 -7.604 1.00 82.94 187 GLU A C 1
ATOM 1348 O O . GLU A 1 187 ? -0.458 17.549 -7.321 1.00 82.94 187 GLU A O 1
ATOM 1353 N N . GLY A 1 188 ? -2.005 16.866 -8.799 1.00 85.44 188 GLY A N 1
ATOM 1354 C CA . GLY A 1 188 ? -1.635 17.796 -9.858 1.00 85.44 188 GLY A CA 1
ATOM 1355 C C . GLY A 1 188 ? -1.036 17.118 -11.082 1.00 85.44 188 GLY A C 1
ATOM 1356 O O . GLY A 1 188 ? -0.859 15.904 -11.142 1.00 85.44 188 GLY A O 1
ATOM 1357 N N . MET A 1 189 ? -0.757 17.941 -12.090 1.00 90.06 189 MET A N 1
ATOM 1358 C CA . MET A 1 189 ? -0.179 17.486 -13.349 1.00 90.06 189 MET A CA 1
ATOM 1359 C C . MET A 1 189 ? 1.342 17.568 -13.312 1.00 90.06 189 MET A C 1
ATOM 1361 O O . MET A 1 189 ? 1.904 18.581 -12.894 1.00 90.06 189 MET A O 1
ATOM 1365 N N . ALA A 1 190 ? 1.990 16.528 -13.822 1.00 92.69 190 ALA A N 1
ATOM 1366 C CA . ALA A 1 190 ? 3.427 16.490 -14.002 1.00 92.69 190 ALA A CA 1
ATOM 1367 C C . ALA A 1 190 ? 3.875 17.284 -15.248 1.00 92.69 190 ALA A C 1
ATOM 1369 O O . ALA A 1 190 ? 3.120 17.502 -16.211 1.00 92.69 190 ALA A O 1
ATOM 1370 N N . GLY A 1 191 ? 5.131 17.722 -15.220 1.00 93.56 191 GLY A N 1
ATOM 1371 C CA . GLY A 1 191 ? 5.850 18.329 -16.330 1.00 93.56 191 GLY A CA 1
ATOM 1372 C C . GLY A 1 191 ? 6.108 17.345 -17.473 1.00 93.56 191 GLY A C 1
ATOM 1373 O O . GLY A 1 191 ? 5.907 16.138 -17.361 1.00 93.56 191 GLY A O 1
ATOM 1374 N N . ASN A 1 192 ? 6.559 17.867 -18.611 1.00 93.94 192 ASN A N 1
ATOM 1375 C CA . ASN A 1 192 ? 6.828 17.070 -19.812 1.00 93.94 192 ASN A CA 1
ATOM 1376 C C . ASN A 1 192 ? 8.102 16.212 -19.713 1.00 93.94 192 ASN A C 1
ATOM 1378 O O . ASN A 1 192 ? 8.323 15.374 -20.582 1.00 93.94 192 ASN A O 1
ATOM 1382 N N . GLN A 1 193 ? 8.923 16.401 -18.676 1.00 96.00 193 GLN A N 1
ATOM 1383 C CA . GLN A 1 193 ? 10.086 15.561 -18.384 1.00 96.00 193 GLN A CA 1
ATOM 1384 C C . GLN A 1 193 ? 9.893 14.711 -17.114 1.00 96.00 193 GLN A C 1
ATOM 1386 O O . GLN A 1 193 ? 10.867 14.246 -16.529 1.00 96.00 193 GLN A O 1
ATOM 1391 N N . ALA A 1 194 ? 8.649 14.479 -16.680 1.00 95.00 194 ALA A N 1
ATOM 1392 C CA . ALA A 1 194 ? 8.352 13.714 -15.464 1.00 95.00 194 ALA A CA 1
ATOM 1393 C C . ALA A 1 194 ? 8.913 12.286 -15.493 1.00 95.00 194 ALA A C 1
ATOM 1395 O O . ALA A 1 194 ? 9.459 11.819 -14.498 1.00 95.00 194 ALA A O 1
ATOM 1396 N N . LEU A 1 195 ? 8.854 11.617 -16.649 1.00 97.50 195 LEU A N 1
ATOM 1397 C CA . LEU A 1 195 ? 9.470 10.300 -16.825 1.00 97.50 195 LEU A CA 1
ATOM 1398 C C . LEU A 1 195 ? 11.002 10.348 -16.757 1.00 97.50 195 LEU A C 1
ATOM 1400 O O . LEU A 1 195 ? 11.612 9.378 -16.326 1.00 97.50 195 LEU A O 1
ATOM 1404 N N . GLU A 1 196 ? 11.633 11.462 -17.131 1.00 98.00 196 GLU A N 1
ATOM 1405 C CA . GLU A 1 196 ? 13.086 11.625 -17.016 1.00 98.00 196 GLU A CA 1
ATOM 1406 C C . GLU A 1 196 ? 13.507 11.760 -15.544 1.00 98.00 196 GLU A C 1
ATOM 1408 O O . GLU A 1 196 ? 14.438 11.088 -15.102 1.00 98.00 196 GLU A O 1
ATOM 1413 N N . GLU A 1 197 ? 12.775 12.565 -14.767 1.00 97.44 197 GLU A N 1
ATOM 1414 C CA . GLU A 1 197 ? 12.990 12.685 -13.321 1.00 97.44 197 GLU A CA 1
ATOM 1415 C C . GLU A 1 197 ? 12.726 11.359 -12.601 1.00 97.44 197 GLU A C 1
ATOM 1417 O O . GLU A 1 197 ? 13.564 10.904 -11.823 1.00 97.44 197 GLU A O 1
ATOM 1422 N N . ALA A 1 198 ? 11.597 10.706 -12.893 1.00 97.25 198 ALA A N 1
ATOM 1423 C CA . ALA A 1 198 ? 11.247 9.423 -12.293 1.00 97.25 198 ALA A CA 1
ATOM 1424 C C . ALA A 1 198 ? 12.287 8.342 -12.621 1.00 97.25 198 ALA A C 1
ATOM 1426 O O . ALA A 1 198 ? 12.720 7.626 -11.721 1.00 97.25 198 ALA A O 1
ATOM 1427 N N . TRP A 1 199 ? 12.753 8.270 -13.874 1.00 98.06 199 TRP A N 1
ATOM 1428 C CA . TRP A 1 199 ? 13.805 7.338 -14.283 1.00 98.06 199 TRP A CA 1
ATOM 1429 C C . TRP A 1 199 ? 15.117 7.570 -13.520 1.00 98.06 199 TRP A C 1
ATOM 1431 O O . TRP A 1 199 ? 15.755 6.616 -13.064 1.00 98.06 199 TRP A O 1
ATOM 1441 N N . ALA A 1 200 ? 15.516 8.834 -13.343 1.00 98.06 200 ALA A N 1
ATOM 1442 C CA . ALA A 1 200 ? 16.704 9.193 -12.573 1.00 98.06 200 ALA A CA 1
ATOM 1443 C C . ALA A 1 200 ? 16.558 8.848 -11.077 1.00 98.06 200 ALA A C 1
ATOM 1445 O O . ALA A 1 200 ? 17.510 8.366 -10.456 1.00 98.06 200 ALA A O 1
ATOM 1446 N N . LEU A 1 201 ? 15.366 9.034 -10.504 1.00 97.38 201 LEU A N 1
ATOM 1447 C CA . LEU A 1 201 ? 15.064 8.667 -9.120 1.00 97.38 201 LEU A CA 1
ATOM 1448 C C . LEU A 1 201 ? 15.193 7.161 -8.885 1.00 97.38 201 LEU A C 1
ATOM 1450 O O . LEU A 1 201 ? 15.958 6.747 -8.018 1.00 97.38 201 LEU A O 1
ATOM 1454 N N . VAL A 1 202 ? 14.509 6.332 -9.676 1.00 97.62 202 VAL A N 1
ATOM 1455 C CA . VAL A 1 202 ? 14.486 4.869 -9.463 1.00 97.62 202 VAL A CA 1
ATOM 1456 C C . VAL A 1 202 ? 15.843 4.204 -9.714 1.00 97.62 202 VAL A C 1
ATOM 1458 O O . VAL A 1 202 ? 16.124 3.137 -9.173 1.00 97.62 202 VAL A O 1
ATOM 1461 N N . ASN A 1 203 ? 16.725 4.860 -10.474 1.00 97.50 203 ASN A N 1
ATOM 1462 C CA . ASN A 1 203 ? 18.106 4.422 -10.682 1.00 97.50 203 ASN A CA 1
ATOM 1463 C C . ASN A 1 203 ? 19.103 4.970 -9.648 1.00 97.50 203 ASN A C 1
ATOM 1465 O O . ASN A 1 203 ? 20.266 4.559 -9.658 1.00 97.50 203 ASN A O 1
ATOM 1469 N N . SER A 1 204 ? 18.678 5.869 -8.756 1.00 98.00 204 SER A N 1
ATOM 1470 C CA . SER A 1 204 ? 19.565 6.499 -7.778 1.00 98.00 204 SER A CA 1
ATOM 1471 C C . SER A 1 204 ? 20.155 5.478 -6.803 1.00 98.00 204 SER A C 1
ATOM 1473 O O . SER A 1 204 ? 19.461 4.632 -6.238 1.00 98.00 204 SER A O 1
ATOM 1475 N N . LYS A 1 205 ? 21.462 5.582 -6.561 1.00 96.50 205 LYS A N 1
ATOM 1476 C CA . LYS A 1 205 ? 22.213 4.728 -5.627 1.00 96.50 205 LYS A CA 1
ATOM 1477 C C . LYS A 1 205 ? 22.546 5.433 -4.311 1.00 96.50 205 LYS A C 1
ATOM 1479 O O . LYS A 1 205 ? 23.099 4.826 -3.398 1.00 96.50 205 LYS A O 1
ATOM 1484 N N . SER A 1 206 ? 22.207 6.716 -4.197 1.00 97.88 206 SER A N 1
ATOM 1485 C CA . SER A 1 206 ? 22.440 7.536 -3.008 1.00 97.88 206 SER A CA 1
ATOM 1486 C C . SER A 1 206 ? 21.391 8.638 -2.866 1.00 97.88 206 SER A C 1
ATOM 1488 O O . SER A 1 206 ? 20.709 8.993 -3.830 1.00 97.88 206 SER A O 1
ATOM 1490 N N . LEU A 1 207 ? 21.299 9.229 -1.670 1.00 98.38 207 LEU A N 1
ATOM 1491 C CA . LEU A 1 207 ? 20.438 10.391 -1.444 1.00 98.38 207 LEU A CA 1
ATOM 1492 C C . LEU A 1 207 ? 20.862 11.591 -2.303 1.00 98.38 207 LEU A C 1
ATOM 1494 O O . LEU A 1 207 ? 20.012 12.350 -2.756 1.00 98.38 207 LEU A O 1
ATOM 1498 N N . ASP A 1 208 ? 22.160 11.763 -2.555 1.00 98.38 208 ASP A N 1
ATOM 1499 C CA . ASP A 1 208 ? 22.663 12.866 -3.375 1.00 98.38 208 ASP A CA 1
ATOM 1500 C C . ASP A 1 208 ? 22.267 12.724 -4.847 1.00 98.38 208 ASP A C 1
ATOM 1502 O O . ASP A 1 208 ? 21.946 13.719 -5.496 1.00 98.38 208 ASP A O 1
ATOM 1506 N N . GLU A 1 209 ? 22.273 11.502 -5.386 1.00 98.50 209 GLU A N 1
ATOM 1507 C CA . GLU A 1 209 ? 21.736 11.226 -6.725 1.00 98.50 209 GLU A CA 1
ATOM 1508 C C . GLU A 1 209 ? 20.240 11.512 -6.790 1.00 98.50 209 GLU A C 1
ATOM 1510 O O . GLU A 1 209 ? 19.802 12.238 -7.682 1.00 98.50 209 GLU A O 1
ATOM 1515 N N . ALA A 1 210 ? 19.487 11.049 -5.793 1.00 98.00 210 ALA A N 1
ATOM 1516 C CA . ALA A 1 210 ? 18.050 11.271 -5.747 1.00 98.00 210 ALA A CA 1
ATOM 1517 C C . ALA A 1 210 ? 17.710 12.765 -5.638 1.00 98.00 210 ALA A C 1
ATOM 1519 O O . ALA A 1 210 ? 16.871 13.271 -6.375 1.00 98.00 210 ALA A O 1
ATOM 1520 N N . LYS A 1 211 ? 18.430 13.521 -4.800 1.00 97.50 211 LYS A N 1
ATOM 1521 C CA . LYS A 1 211 ? 18.283 14.982 -4.705 1.00 97.50 211 LYS A CA 1
ATOM 1522 C C . LYS A 1 211 ? 18.624 15.695 -6.012 1.00 97.50 211 LYS A C 1
ATOM 1524 O O . LYS A 1 211 ? 17.979 16.691 -6.322 1.00 97.50 211 LYS A O 1
ATOM 1529 N N . ARG A 1 212 ? 19.610 15.216 -6.780 1.00 97.94 212 ARG A N 1
ATOM 1530 C CA . ARG A 1 212 ? 19.904 15.758 -8.119 1.00 97.94 212 ARG A CA 1
ATOM 1531 C C . ARG A 1 212 ? 18.773 15.481 -9.103 1.00 97.94 212 ARG A C 1
ATOM 1533 O O . ARG A 1 212 ? 18.450 16.370 -9.880 1.00 97.94 212 ARG A O 1
ATOM 1540 N N . ALA A 1 213 ? 18.155 14.302 -9.052 1.00 97.25 213 ALA A N 1
ATOM 1541 C CA . ALA A 1 213 ? 16.971 14.015 -9.859 1.00 97.25 213 ALA A CA 1
ATOM 1542 C C . ALA A 1 213 ? 15.815 14.968 -9.502 1.00 97.25 213 ALA A C 1
ATOM 1544 O O . ALA A 1 213 ? 15.271 15.622 -10.385 1.00 97.25 213 ALA A O 1
ATOM 1545 N N . LEU A 1 214 ? 15.537 15.171 -8.207 1.00 95.31 214 LEU A N 1
ATOM 1546 C CA . LEU A 1 214 ? 14.479 16.081 -7.734 1.00 95.31 214 LEU A CA 1
ATOM 1547 C C . LEU A 1 214 ? 14.664 17.549 -8.154 1.00 95.31 214 LEU A C 1
ATOM 1549 O O . LEU A 1 214 ? 13.704 18.317 -8.185 1.00 95.31 214 LEU A O 1
ATOM 1553 N N . GLN A 1 215 ? 15.885 17.971 -8.501 1.00 95.44 215 GLN A N 1
ATOM 1554 C CA . GLN A 1 215 ? 16.131 19.320 -9.027 1.00 95.44 215 GLN A CA 1
ATOM 1555 C C . GLN A 1 215 ? 15.503 19.548 -10.409 1.00 95.44 215 GLN A C 1
ATOM 1557 O O . GLN A 1 215 ? 15.380 20.700 -10.827 1.00 95.44 215 GLN A O 1
ATOM 1562 N N . MET A 1 216 ? 15.092 18.487 -11.111 1.00 95.50 216 MET A N 1
ATOM 1563 C CA . MET A 1 216 ? 14.373 18.587 -12.382 1.00 95.50 216 MET A CA 1
ATOM 1564 C C . MET A 1 216 ? 12.975 19.198 -12.218 1.00 95.50 216 MET A C 1
ATOM 1566 O O . MET A 1 216 ? 12.495 19.847 -13.151 1.00 95.50 216 MET A O 1
ATOM 1570 N N . ALA A 1 217 ? 12.356 19.036 -11.040 1.00 92.75 217 ALA A N 1
ATOM 1571 C CA . ALA A 1 217 ? 11.086 19.656 -10.654 1.00 92.75 217 ALA A CA 1
ATOM 1572 C C . ALA A 1 217 ? 9.945 19.442 -11.673 1.00 92.75 217 ALA A C 1
ATOM 1574 O O . ALA A 1 217 ? 9.209 20.368 -12.018 1.00 92.75 217 ALA A O 1
ATOM 1575 N N . GLN A 1 218 ? 9.839 18.221 -12.190 1.00 93.56 218 GLN A N 1
ATOM 1576 C CA . GLN A 1 218 ? 8.838 17.768 -13.154 1.00 93.56 218 GLN A CA 1
ATOM 1577 C C . GLN A 1 218 ? 7.693 17.025 -12.487 1.00 93.56 218 GLN A C 1
ATOM 1579 O O . GLN A 1 218 ? 6.559 17.110 -12.954 1.00 93.56 218 GLN A O 1
ATOM 1584 N N . LEU A 1 219 ? 7.959 16.293 -11.413 1.00 90.06 219 LEU A N 1
ATOM 1585 C CA . LEU A 1 219 ? 6.889 15.723 -10.612 1.00 90.06 219 LEU A CA 1
ATOM 1586 C C . LEU A 1 219 ? 6.056 16.867 -9.996 1.00 90.06 219 LEU A C 1
ATOM 1588 O O . LEU A 1 219 ? 6.615 17.921 -9.667 1.00 90.06 219 LEU A O 1
ATOM 1592 N N . PRO A 1 220 ? 4.715 16.728 -9.890 1.00 76.44 220 PRO A N 1
ATOM 1593 C CA . PRO A 1 220 ? 3.877 17.760 -9.278 1.00 76.44 220 PRO A CA 1
ATOM 1594 C C . PRO A 1 220 ? 4.331 18.013 -7.832 1.00 76.44 220 PRO A C 1
ATOM 1596 O O . PRO A 1 220 ? 5.218 17.322 -7.342 1.00 76.44 220 PRO A O 1
ATOM 1599 N N . ARG A 1 221 ? 3.762 19.001 -7.122 1.00 67.88 221 ARG A N 1
ATOM 1600 C CA . ARG A 1 221 ? 4.077 19.226 -5.693 1.00 67.88 221 ARG A CA 1
ATOM 1601 C C . ARG A 1 221 ? 3.658 18.007 -4.861 1.00 67.88 221 ARG A C 1
ATOM 1603 O O . ARG A 1 221 ? 2.599 17.985 -4.245 1.00 67.88 221 ARG A O 1
ATOM 1610 N N . GLN A 1 222 ? 4.512 17.003 -4.882 1.00 68.62 222 GLN A N 1
ATOM 1611 C CA . GLN A 1 222 ? 4.350 15.701 -4.292 1.00 68.62 222 GLN A CA 1
ATOM 1612 C C . GLN A 1 222 ? 5.204 15.634 -3.048 1.00 68.62 222 GLN A C 1
ATOM 1614 O O . GLN A 1 222 ? 6.303 16.194 -2.967 1.00 68.62 222 GLN A O 1
ATOM 1619 N N . THR A 1 223 ? 4.688 14.899 -2.082 1.00 80.94 223 THR A N 1
ATOM 1620 C CA . THR A 1 223 ? 5.516 14.366 -1.023 1.00 80.94 223 THR A CA 1
ATOM 1621 C C . THR A 1 223 ? 6.278 13.189 -1.613 1.00 80.94 223 THR A C 1
ATOM 1623 O O . THR A 1 223 ? 5.680 12.196 -2.032 1.00 80.94 223 THR A O 1
ATOM 1626 N N . ILE A 1 224 ? 7.598 13.313 -1.654 1.00 91.94 224 ILE A N 1
ATOM 1627 C CA . ILE A 1 224 ? 8.493 12.228 -2.029 1.00 91.94 224 ILE A CA 1
ATOM 1628 C C . ILE A 1 224 ? 9.314 11.900 -0.799 1.00 91.94 224 ILE A C 1
ATOM 1630 O O . ILE A 1 224 ? 10.057 12.752 -0.298 1.00 91.94 224 ILE A O 1
ATOM 1634 N N . PHE A 1 225 ? 9.164 10.674 -0.307 1.00 96.00 225 PHE A N 1
ATOM 1635 C CA . PHE A 1 225 ? 10.037 10.152 0.731 1.00 96.00 225 PHE A CA 1
ATOM 1636 C C . PHE A 1 225 ? 11.086 9.250 0.118 1.00 96.00 225 PHE A C 1
ATOM 1638 O O . PHE A 1 225 ? 10.804 8.428 -0.755 1.00 96.00 225 PHE A O 1
ATOM 1645 N N . ILE A 1 226 ? 12.311 9.420 0.600 1.00 98.06 226 ILE A N 1
ATOM 1646 C CA . ILE A 1 226 ? 13.456 8.623 0.190 1.00 98.06 226 ILE A CA 1
ATOM 1647 C C . ILE A 1 226 ? 14.064 7.978 1.425 1.00 98.06 226 ILE A C 1
ATOM 1649 O O . ILE A 1 226 ? 14.312 8.647 2.422 1.00 98.06 226 ILE A O 1
ATOM 1653 N N . GLY A 1 227 ? 14.342 6.685 1.331 1.00 98.44 227 GLY A N 1
ATOM 1654 C CA . GLY A 1 227 ? 15.082 5.905 2.313 1.00 98.44 227 GLY A CA 1
ATOM 1655 C C . GLY A 1 227 ? 16.271 5.259 1.631 1.00 98.44 227 GLY A C 1
ATOM 1656 O O . GLY A 1 227 ? 16.102 4.693 0.558 1.00 98.44 227 GLY A O 1
ATOM 1657 N N . THR A 1 228 ? 17.465 5.319 2.209 1.00 98.62 228 THR A N 1
ATOM 1658 C CA . THR A 1 228 ? 18.663 4.730 1.601 1.00 98.62 228 THR A CA 1
ATOM 1659 C C . THR A 1 228 ? 19.187 3.553 2.408 1.00 98.62 228 THR A C 1
ATOM 1661 O O . THR A 1 228 ? 19.064 3.506 3.636 1.00 98.62 228 THR A O 1
ATOM 1664 N N . ALA A 1 229 ? 19.868 2.632 1.727 1.00 97.94 229 ALA A N 1
ATOM 1665 C CA . ALA A 1 229 ? 20.625 1.559 2.371 1.00 97.94 229 ALA A CA 1
ATOM 1666 C C . ALA A 1 229 ? 21.775 2.084 3.254 1.00 97.94 229 ALA A C 1
ATOM 1668 O O . ALA A 1 229 ? 22.252 1.369 4.134 1.00 97.94 229 ALA A O 1
ATOM 1669 N N . ALA A 1 230 ? 22.212 3.331 3.037 1.00 97.62 230 ALA A N 1
ATOM 1670 C CA . ALA A 1 230 ? 23.222 4.004 3.852 1.00 97.62 230 ALA A CA 1
ATOM 1671 C C . ALA A 1 230 ? 22.677 4.514 5.199 1.00 97.62 230 ALA A C 1
ATOM 1673 O O . ALA A 1 230 ? 23.467 4.851 6.079 1.00 97.62 230 ALA A O 1
ATOM 1674 N N . GLY A 1 231 ? 21.354 4.529 5.383 1.00 97.88 231 GLY A N 1
ATOM 1675 C CA . GLY A 1 231 ? 20.722 4.945 6.633 1.00 97.88 231 GLY A CA 1
ATOM 1676 C C . GLY A 1 231 ? 19.969 6.268 6.567 1.00 97.88 231 GLY A C 1
ATOM 1677 O O . GLY A 1 231 ? 19.438 6.688 7.594 1.00 97.88 231 GLY A O 1
ATOM 1678 N N . ASP A 1 232 ? 19.927 6.921 5.404 1.00 98.31 232 ASP A N 1
ATOM 1679 C CA . ASP A 1 232 ? 19.263 8.212 5.263 1.00 98.31 232 ASP A CA 1
ATOM 1680 C C . ASP A 1 232 ? 17.766 8.052 5.036 1.00 98.31 232 ASP A C 1
ATOM 1682 O O . ASP A 1 232 ? 17.344 7.232 4.225 1.00 98.31 232 ASP A O 1
ATOM 1686 N N . ILE A 1 233 ? 16.975 8.891 5.695 1.00 98.25 233 ILE A N 1
ATOM 1687 C CA . ILE A 1 233 ? 15.557 9.105 5.411 1.00 98.25 233 ILE A CA 1
ATOM 1688 C C . ILE A 1 233 ? 15.328 10.590 5.113 1.00 98.25 233 ILE A C 1
ATOM 1690 O O . ILE A 1 233 ? 15.843 11.454 5.825 1.00 98.25 233 ILE A O 1
ATOM 1694 N N . TYR A 1 234 ? 14.606 10.897 4.039 1.00 97.38 234 TYR A N 1
ATOM 1695 C CA . TYR A 1 234 ? 14.485 12.243 3.481 1.00 97.38 234 TYR A CA 1
ATOM 1696 C C . TYR A 1 234 ? 13.053 12.578 3.068 1.00 97.38 234 TYR A C 1
ATOM 1698 O O . TYR A 1 234 ? 12.363 11.738 2.497 1.00 97.38 234 TYR A O 1
ATOM 1706 N N . ASP A 1 235 ? 12.657 13.823 3.325 1.00 94.44 235 ASP A N 1
ATOM 1707 C CA . ASP A 1 235 ? 11.369 14.419 2.969 1.00 94.44 235 ASP A CA 1
ATOM 1708 C C . ASP A 1 235 ? 11.571 15.544 1.950 1.00 94.44 235 ASP A C 1
ATOM 1710 O O . ASP A 1 235 ? 12.242 16.540 2.236 1.00 94.44 235 ASP A O 1
ATOM 1714 N N . SER A 1 236 ? 10.993 15.411 0.756 1.00 92.19 236 SER A N 1
ATOM 1715 C CA . SER A 1 236 ? 11.136 16.425 -0.295 1.00 92.19 236 SER A CA 1
ATOM 1716 C C . SER A 1 236 ? 10.424 17.746 0.009 1.00 92.19 236 SER A C 1
ATOM 1718 O O . SER A 1 236 ? 10.777 18.768 -0.580 1.00 92.19 236 SER A O 1
ATOM 1720 N N . ARG A 1 237 ? 9.435 17.762 0.914 1.00 87.06 237 ARG A N 1
ATOM 1721 C CA . ARG A 1 237 ? 8.570 18.935 1.141 1.00 87.06 237 ARG A CA 1
ATOM 1722 C C . ARG A 1 237 ? 9.294 20.072 1.840 1.00 87.06 237 ARG A C 1
ATOM 1724 O O . ARG A 1 237 ? 9.111 21.236 1.492 1.00 87.06 237 ARG A O 1
ATOM 1731 N N . ASP A 1 238 ? 10.081 19.723 2.850 1.00 88.19 238 ASP A N 1
ATOM 1732 C CA . ASP A 1 238 ? 10.861 20.650 3.670 1.00 88.19 238 ASP A CA 1
ATOM 1733 C C . ASP A 1 238 ? 12.375 20.414 3.537 1.00 88.19 238 ASP A C 1
ATOM 1735 O O . ASP A 1 238 ? 13.177 21.170 4.085 1.00 88.19 238 ASP A O 1
ATOM 1739 N N . GLY A 1 239 ? 12.781 19.386 2.785 1.00 90.81 239 GLY A N 1
ATOM 1740 C CA . GLY A 1 239 ? 14.175 19.015 2.588 1.00 90.81 239 GLY A CA 1
ATOM 1741 C C . GLY A 1 239 ? 14.814 18.339 3.805 1.00 90.81 239 GLY A C 1
ATOM 1742 O O . GLY A 1 239 ? 16.043 18.208 3.845 1.00 90.81 239 GLY A O 1
ATOM 1743 N N . ARG A 1 240 ? 14.022 17.932 4.804 1.00 92.69 240 ARG A N 1
ATOM 1744 C CA . ARG A 1 240 ? 14.516 17.337 6.047 1.00 92.69 240 ARG A CA 1
ATOM 1745 C C . ARG A 1 240 ? 15.172 15.988 5.784 1.00 92.69 240 ARG A C 1
ATOM 1747 O O . ARG A 1 240 ? 14.655 15.160 5.044 1.00 92.69 240 ARG A O 1
ATOM 1754 N N . VAL A 1 241 ? 16.308 15.762 6.440 1.00 96.25 241 VAL A N 1
ATOM 1755 C CA . VAL A 1 241 ? 17.058 14.499 6.425 1.00 96.25 241 VAL A CA 1
ATOM 1756 C C . VAL A 1 241 ? 17.201 14.012 7.863 1.00 96.25 241 VAL A C 1
ATOM 1758 O O . VAL A 1 241 ? 17.524 14.822 8.730 1.00 96.25 241 VAL A O 1
ATOM 1761 N N . ASN A 1 242 ? 17.002 12.714 8.101 1.00 95.88 242 ASN A N 1
ATOM 1762 C CA . ASN A 1 242 ? 17.271 12.027 9.371 1.00 95.88 242 ASN A CA 1
ATOM 1763 C C . ASN A 1 242 ? 16.746 12.793 10.597 1.00 95.88 242 ASN A C 1
ATOM 1765 O O . ASN A 1 242 ? 17.536 13.316 11.389 1.00 95.88 242 ASN A O 1
ATOM 1769 N N . PRO A 1 243 ? 15.415 12.897 10.758 1.00 93.06 243 PRO A N 1
ATOM 1770 C CA . PRO A 1 243 ? 14.839 13.565 11.910 1.00 93.06 243 PRO A CA 1
ATOM 1771 C C . PRO A 1 243 ? 15.316 12.956 13.238 1.00 93.06 243 PRO A C 1
ATOM 1773 O O . PRO A 1 243 ? 15.618 11.762 13.287 1.00 93.06 243 PRO A O 1
ATOM 1776 N N . PRO A 1 244 ? 15.380 13.753 14.324 1.00 92.00 244 PRO A N 1
ATOM 1777 C CA . PRO A 1 244 ? 16.023 13.329 15.571 1.00 92.00 244 PRO A CA 1
ATOM 1778 C C . PRO A 1 244 ? 15.422 12.079 16.229 1.00 92.00 244 PRO A C 1
ATOM 1780 O O . PRO A 1 244 ? 16.140 11.325 16.879 1.00 92.00 244 PRO A O 1
ATOM 1783 N N . ASP A 1 245 ? 14.119 11.850 16.066 1.00 92.25 245 ASP A N 1
ATOM 1784 C CA . ASP A 1 245 ? 13.404 10.669 16.569 1.00 92.25 245 ASP A CA 1
ATOM 1785 C C . ASP A 1 245 ? 13.587 9.419 15.684 1.00 92.25 245 ASP A C 1
ATOM 1787 O O . ASP A 1 245 ? 13.147 8.319 16.045 1.00 92.25 245 ASP A O 1
ATOM 1791 N N . GLY A 1 246 ? 14.259 9.581 14.539 1.00 95.00 246 GLY A N 1
ATOM 1792 C CA . GLY A 1 246 ? 14.522 8.542 13.555 1.00 95.00 246 GLY A CA 1
ATOM 1793 C C . GLY A 1 246 ? 13.287 8.115 12.767 1.00 95.00 246 GLY A C 1
ATOM 1794 O O . GLY A 1 246 ? 13.300 7.009 12.228 1.00 95.00 246 GLY A O 1
ATOM 1795 N N . ILE A 1 247 ? 12.230 8.935 12.726 1.00 95.25 247 ILE A N 1
ATOM 1796 C CA . ILE A 1 247 ? 10.967 8.608 12.058 1.00 95.25 247 ILE A CA 1
ATOM 1797 C C . ILE A 1 247 ? 10.549 9.737 11.119 1.00 95.25 247 ILE A C 1
ATOM 1799 O O . ILE A 1 247 ? 10.385 10.896 11.500 1.00 95.25 247 ILE A O 1
ATOM 1803 N N . LEU A 1 248 ? 10.304 9.370 9.870 1.00 93.75 248 LEU A N 1
ATOM 1804 C CA . LEU A 1 248 ? 9.634 10.199 8.887 1.00 93.75 248 LEU A CA 1
ATOM 1805 C C . LEU A 1 248 ? 8.265 9.587 8.598 1.00 93.75 248 LEU A C 1
ATOM 1807 O O . LEU A 1 248 ? 8.177 8.394 8.345 1.00 93.75 248 LEU A O 1
ATOM 1811 N N . LEU A 1 249 ? 7.203 10.385 8.640 1.00 90.25 249 LEU A N 1
ATOM 1812 C CA . LEU A 1 249 ? 5.862 9.944 8.265 1.00 90.25 249 LEU A CA 1
ATOM 1813 C C . LEU A 1 249 ? 5.135 11.064 7.518 1.00 90.25 249 LEU A C 1
ATOM 1815 O O . LEU A 1 249 ? 5.406 12.252 7.748 1.00 90.25 249 LEU A O 1
ATOM 1819 N N . THR A 1 250 ? 4.245 10.683 6.602 1.00 81.56 250 THR A N 1
ATOM 1820 C CA . THR A 1 250 ? 3.405 11.622 5.854 1.00 81.56 250 THR A CA 1
ATOM 1821 C C . THR A 1 250 ? 2.633 12.517 6.826 1.00 81.56 250 THR A C 1
ATOM 1823 O O . THR A 1 250 ? 2.033 12.029 7.777 1.00 81.56 250 THR A O 1
ATOM 1826 N N . GLY A 1 251 ? 2.682 13.837 6.615 1.00 63.91 251 GLY A N 1
ATOM 1827 C CA . GLY A 1 251 ? 2.067 14.818 7.520 1.00 63.91 251 GLY A CA 1
ATOM 1828 C C . GLY A 1 251 ? 1.410 15.972 6.769 1.00 63.91 251 GLY A C 1
ATOM 1829 O O . GLY A 1 251 ? 2.053 16.581 5.919 1.00 63.91 251 GLY A O 1
ATOM 1830 N N . GLY A 1 252 ? 0.146 16.276 7.063 1.00 47.06 252 GLY A N 1
ATOM 1831 C CA . GLY A 1 252 ? -0.621 17.303 6.333 1.00 47.06 252 GLY A CA 1
ATOM 1832 C C . GLY A 1 252 ? -1.694 18.035 7.146 1.00 47.06 252 GLY A C 1
ATOM 1833 O O . GLY A 1 252 ? -2.533 18.723 6.573 1.00 47.06 252 GLY A O 1
ATOM 1834 N N . GLY A 1 253 ? -1.663 17.905 8.474 1.00 50.12 253 GLY A N 1
ATOM 1835 C CA . GLY A 1 253 ? -2.746 18.296 9.381 1.00 50.12 253 GLY A CA 1
ATOM 1836 C C . GLY A 1 253 ? -3.307 17.024 9.997 1.00 50.12 253 GLY A C 1
ATOM 1837 O O . GLY A 1 253 ? -3.673 16.123 9.256 1.00 50.12 253 GLY A O 1
ATOM 1838 N N . VAL A 1 254 ? -3.262 16.908 11.329 1.00 55.91 254 VAL A N 1
ATOM 1839 C CA . VAL A 1 254 ? -3.305 15.611 12.024 1.00 55.91 254 VAL A CA 1
ATOM 1840 C C . VAL A 1 254 ? -4.655 14.916 11.830 1.00 55.91 254 VAL A C 1
ATOM 1842 O O . VAL A 1 254 ? -5.568 15.029 12.650 1.00 55.91 254 VAL A O 1
ATOM 1845 N N . ALA A 1 255 ? -4.782 14.187 10.724 1.00 78.00 255 ALA A N 1
ATOM 1846 C CA . ALA A 1 255 ? -5.871 13.266 10.506 1.00 78.00 255 ALA A CA 1
ATOM 1847 C C . ALA A 1 255 ? -5.827 12.243 11.655 1.00 78.00 255 ALA A C 1
ATOM 1849 O O . ALA A 1 255 ? -4.746 11.769 12.007 1.00 78.00 255 ALA A O 1
ATOM 1850 N N . PRO A 1 256 ? -6.967 11.877 12.256 1.00 86.25 256 PRO A N 1
ATOM 1851 C CA . PRO A 1 256 ? -7.022 10.922 13.364 1.00 86.25 256 PRO A CA 1
ATOM 1852 C C . PRO A 1 256 ? -6.216 9.624 13.171 1.00 86.25 256 PRO A C 1
ATOM 1854 O O . PRO A 1 256 ? -5.638 9.111 14.125 1.00 86.25 256 PRO A O 1
ATOM 1857 N N . ALA A 1 257 ? -6.135 9.115 11.938 1.00 86.06 257 ALA A N 1
ATOM 1858 C CA . ALA A 1 257 ? -5.312 7.955 11.598 1.00 86.06 257 ALA A CA 1
ATOM 1859 C C . ALA A 1 257 ? -3.808 8.218 11.807 1.00 86.06 257 ALA A C 1
ATOM 1861 O O . ALA A 1 257 ? -3.121 7.393 12.402 1.00 86.06 257 ALA A O 1
ATOM 1862 N N . GLU A 1 258 ? -3.306 9.385 11.387 1.00 88.31 258 GLU A N 1
ATOM 1863 C CA . GLU A 1 258 ? -1.910 9.795 11.585 1.00 88.31 258 GLU A CA 1
ATOM 1864 C C . GLU A 1 258 ? -1.580 9.919 13.078 1.00 88.31 258 GLU A C 1
ATOM 1866 O O . GLU A 1 258 ? -0.534 9.445 13.519 1.00 88.31 258 GLU A O 1
ATOM 1871 N N . ALA A 1 259 ? -2.484 10.509 13.870 1.00 91.19 259 ALA A N 1
ATOM 1872 C CA . ALA A 1 259 ? -2.304 10.615 15.318 1.00 91.19 259 ALA A CA 1
ATOM 1873 C C . ALA A 1 259 ? -2.177 9.237 15.977 1.00 91.19 259 ALA A C 1
ATOM 1875 O O . ALA A 1 259 ? -1.247 9.009 16.743 1.00 91.19 259 ALA A O 1
ATOM 1876 N N . MET A 1 260 ? -3.062 8.298 15.628 1.00 93.75 260 MET A N 1
ATOM 1877 C CA . MET A 1 260 ? -2.984 6.933 16.147 1.00 93.75 260 MET A CA 1
ATOM 1878 C C . MET A 1 260 ? -1.680 6.242 15.738 1.00 93.75 260 MET A C 1
ATOM 1880 O O . MET A 1 260 ? -1.061 5.560 16.551 1.00 93.75 260 MET A O 1
ATOM 1884 N N . THR A 1 261 ? -1.227 6.437 14.497 1.00 94.00 261 THR A N 1
ATOM 1885 C CA . THR A 1 261 ? 0.064 5.913 14.035 1.00 94.00 261 THR A CA 1
ATOM 1886 C C . THR A 1 261 ? 1.221 6.467 14.865 1.00 94.00 261 THR A C 1
ATOM 1888 O O . THR A 1 261 ? 2.097 5.703 15.268 1.00 94.00 261 THR A O 1
ATOM 1891 N N . ARG A 1 262 ? 1.222 7.770 15.174 1.00 92.94 262 ARG A N 1
ATOM 1892 C CA . ARG A 1 262 ? 2.235 8.386 16.047 1.00 92.94 262 ARG A CA 1
ATOM 1893 C C . ARG A 1 262 ? 2.201 7.792 17.453 1.00 92.94 262 ARG A C 1
ATOM 1895 O O . ARG A 1 262 ? 3.252 7.374 17.931 1.00 92.94 262 ARG A O 1
ATOM 1902 N N . ASP A 1 263 ? 1.018 7.643 18.048 1.00 93.38 263 ASP A N 1
ATOM 1903 C CA . ASP A 1 263 ? 0.859 7.014 19.364 1.00 93.38 263 ASP A CA 1
ATOM 1904 C C . ASP A 1 263 ? 1.445 5.588 19.370 1.00 93.38 263 ASP A C 1
ATOM 1906 O O . ASP A 1 263 ? 2.188 5.214 20.279 1.00 93.38 263 ASP A O 1
ATOM 1910 N N . LEU A 1 264 ? 1.180 4.784 18.333 1.00 95.25 264 LEU A N 1
ATOM 1911 C CA . LEU A 1 264 ? 1.743 3.432 18.207 1.00 95.25 264 LEU A CA 1
ATOM 1912 C C . LEU A 1 264 ? 3.273 3.441 18.062 1.00 95.25 264 LEU A C 1
ATOM 1914 O O . LEU A 1 264 ? 3.959 2.598 18.650 1.00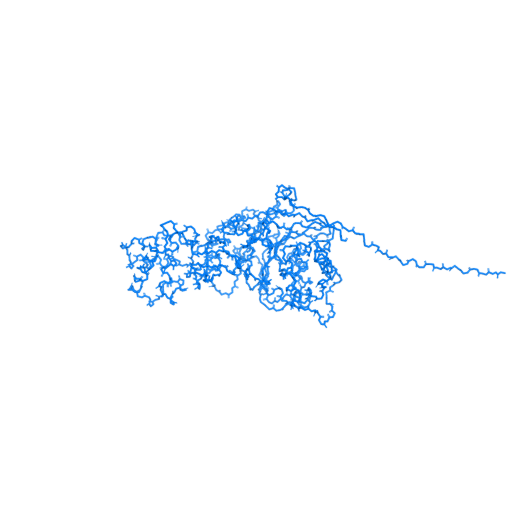 95.25 264 LEU A O 1
ATOM 1918 N N . ILE A 1 265 ? 3.823 4.392 17.304 1.00 95.06 265 ILE A N 1
ATOM 1919 C CA . ILE A 1 265 ? 5.271 4.548 17.114 1.00 95.06 265 ILE A CA 1
ATOM 1920 C C . ILE A 1 265 ? 5.965 4.955 18.416 1.00 95.06 265 ILE A C 1
ATOM 1922 O O . ILE A 1 265 ? 7.051 4.448 18.701 1.00 95.06 265 ILE A O 1
ATOM 1926 N N . GLU A 1 266 ? 5.364 5.842 19.211 1.00 92.00 266 GLU A N 1
ATOM 1927 C CA . GLU A 1 266 ? 5.911 6.282 20.503 1.00 92.00 266 GLU A CA 1
ATOM 1928 C C . GLU A 1 266 ? 6.042 5.125 21.501 1.00 92.00 266 GLU A C 1
ATOM 1930 O O . GLU A 1 266 ? 7.000 5.073 22.272 1.00 92.00 266 GLU A O 1
ATOM 1935 N N . HIS A 1 267 ? 5.133 4.149 21.437 1.00 90.75 267 HIS A N 1
ATOM 1936 C CA . HIS A 1 267 ? 5.167 2.946 22.274 1.00 90.75 267 HIS A CA 1
ATOM 1937 C C . HIS A 1 267 ? 5.996 1.801 21.665 1.00 90.75 267 HIS A C 1
ATOM 1939 O O . HIS A 1 267 ? 6.096 0.724 22.259 1.00 90.75 267 HIS A O 1
ATOM 1945 N N . THR A 1 268 ? 6.619 2.020 20.502 1.00 91.25 268 THR A N 1
ATOM 1946 C CA . THR A 1 268 ? 7.446 1.025 19.809 1.00 91.25 268 THR A CA 1
ATOM 1947 C C . THR A 1 268 ? 8.914 1.447 19.808 1.00 91.25 268 THR A C 1
ATOM 1949 O O . THR A 1 268 ? 9.356 2.275 19.011 1.00 91.25 268 THR A O 1
ATOM 1952 N N . ASN A 1 269 ? 9.715 0.838 20.685 1.00 84.12 269 ASN A N 1
ATOM 1953 C CA . ASN A 1 269 ? 11.132 1.194 20.833 1.00 84.12 269 ASN A CA 1
ATOM 1954 C C . ASN A 1 269 ? 11.970 0.876 19.584 1.00 84.12 269 ASN A C 1
ATOM 1956 O O . ASN A 1 269 ? 12.844 1.653 19.196 1.00 84.12 269 ASN A O 1
ATOM 1960 N N . THR A 1 270 ? 11.747 -0.283 18.965 1.00 94.12 270 THR A N 1
ATOM 1961 C CA . THR A 1 270 ? 12.554 -0.775 17.842 1.00 94.12 270 THR A CA 1
ATOM 1962 C C . THR A 1 270 ? 11.686 -1.586 16.886 1.00 94.12 270 THR A C 1
ATOM 1964 O O . THR A 1 270 ? 10.881 -2.396 17.336 1.00 94.12 270 THR A O 1
ATOM 1967 N N . PHE A 1 271 ? 11.870 -1.378 15.584 1.00 97.50 271 PHE A N 1
ATOM 1968 C CA . PHE A 1 271 ? 11.121 -2.026 14.516 1.00 97.50 271 PHE A CA 1
ATOM 1969 C C . PHE A 1 271 ? 11.912 -3.162 13.865 1.00 97.50 271 PHE A C 1
ATOM 1971 O O . PHE A 1 271 ? 13.094 -3.006 13.566 1.00 97.50 271 PHE A O 1
ATOM 1978 N N . SER A 1 272 ? 11.246 -4.282 13.612 1.00 96.88 272 SER A N 1
ATOM 1979 C CA . SER A 1 272 ? 11.651 -5.278 12.620 1.00 96.88 272 SER A CA 1
ATOM 1980 C C . SER A 1 272 ? 10.810 -5.120 11.353 1.00 96.88 272 SER A C 1
ATOM 1982 O O . SER A 1 272 ? 9.810 -4.394 11.353 1.00 96.88 272 SER A O 1
ATOM 1984 N N . LEU A 1 273 ? 11.156 -5.844 10.285 1.00 96.44 273 LEU A N 1
ATOM 1985 C CA . LEU A 1 273 ? 10.287 -5.941 9.103 1.00 96.44 273 LEU A CA 1
ATOM 1986 C C . LEU A 1 273 ? 8.852 -6.382 9.474 1.00 96.44 273 LEU A C 1
ATOM 1988 O O . LEU A 1 273 ? 7.878 -5.823 8.978 1.00 96.44 273 LEU A O 1
ATOM 1992 N N . GLU A 1 274 ? 8.708 -7.343 10.388 1.00 96.19 274 GLU A N 1
ATOM 1993 C CA . GLU A 1 274 ? 7.408 -7.878 10.825 1.00 96.19 274 GLU A CA 1
ATOM 1994 C C . GLU A 1 274 ? 6.594 -6.862 11.640 1.00 96.19 274 GLU A C 1
ATOM 1996 O O . GLU A 1 274 ? 5.391 -6.694 11.418 1.00 96.19 274 GLU A O 1
ATOM 2001 N N . SER A 1 275 ? 7.234 -6.140 12.566 1.00 96.94 275 SER A N 1
ATOM 2002 C CA . SER A 1 275 ? 6.528 -5.116 13.340 1.00 96.94 275 SER A CA 1
ATOM 2003 C C . SER A 1 275 ? 6.162 -3.905 12.476 1.00 96.94 275 SER A C 1
ATOM 2005 O O . SER A 1 275 ? 5.159 -3.251 12.746 1.00 96.94 275 SER A O 1
ATOM 2007 N N . ALA A 1 276 ? 6.934 -3.621 11.421 1.00 97.62 276 ALA A N 1
ATOM 2008 C CA . ALA A 1 276 ? 6.600 -2.605 10.427 1.00 97.62 276 ALA A CA 1
ATOM 2009 C C . ALA A 1 276 ? 5.358 -2.993 9.600 1.00 97.62 276 ALA A C 1
ATOM 2011 O O . ALA A 1 276 ? 4.461 -2.169 9.431 1.00 97.62 276 ALA A O 1
ATOM 2012 N N . VAL A 1 277 ? 5.237 -4.259 9.177 1.00 97.69 277 VAL A N 1
ATOM 2013 C CA . VAL A 1 277 ? 3.998 -4.784 8.560 1.00 97.69 277 VAL A CA 1
ATOM 2014 C C . VAL A 1 277 ? 2.819 -4.691 9.532 1.00 97.69 277 VAL A C 1
ATOM 2016 O O . VAL A 1 277 ? 1.738 -4.242 9.156 1.00 97.69 277 VAL A O 1
ATOM 2019 N N . SER A 1 278 ? 3.033 -5.060 10.797 1.00 96.69 278 SER A N 1
ATOM 2020 C CA . SER A 1 278 ? 1.994 -4.985 11.833 1.00 96.69 278 SER A CA 1
ATOM 2021 C C . SER A 1 278 ? 1.500 -3.551 12.055 1.00 96.69 278 SER A C 1
ATOM 2023 O O . SER A 1 278 ? 0.301 -3.339 12.217 1.00 96.69 278 SER A O 1
ATOM 2025 N N . LEU A 1 279 ? 2.403 -2.563 12.024 1.00 96.88 279 LEU A N 1
ATOM 2026 C CA . LEU A 1 279 ? 2.046 -1.145 12.102 1.00 96.88 279 LEU A CA 1
ATOM 2027 C C . LEU A 1 279 ? 1.239 -0.699 10.874 1.00 96.88 279 LEU A C 1
ATOM 2029 O O . LEU A 1 279 ? 0.222 -0.028 11.028 1.00 96.88 279 LEU A O 1
ATOM 2033 N N . ALA A 1 280 ? 1.649 -1.106 9.670 1.00 95.94 280 ALA A N 1
ATOM 2034 C CA . ALA A 1 280 ? 0.967 -0.749 8.426 1.00 95.94 280 ALA A CA 1
ATOM 2035 C C . ALA A 1 280 ? -0.473 -1.288 8.336 1.00 95.94 280 ALA A C 1
ATOM 2037 O O . ALA A 1 280 ? -1.312 -0.697 7.656 1.00 95.94 280 ALA A O 1
ATOM 2038 N N . TYR A 1 281 ? -0.766 -2.394 9.025 1.00 96.88 281 TYR A N 1
ATOM 2039 C CA . TYR A 1 281 ? -2.107 -2.975 9.128 1.00 96.88 281 TYR A CA 1
ATOM 2040 C C . TYR A 1 281 ? -2.819 -2.694 10.456 1.00 96.88 281 TYR A C 1
ATOM 2042 O O . TYR A 1 281 ? -3.877 -3.277 10.706 1.00 96.88 281 TYR A O 1
ATOM 2050 N N . ALA A 1 282 ? -2.284 -1.810 11.300 1.00 97.00 282 ALA A N 1
ATOM 2051 C CA . ALA A 1 282 ? -2.860 -1.543 12.610 1.00 97.00 282 ALA A CA 1
ATOM 2052 C C . ALA A 1 282 ? -4.307 -1.032 12.503 1.00 97.00 282 ALA A C 1
ATOM 2054 O O . ALA A 1 282 ? -4.617 -0.091 11.768 1.00 97.00 282 ALA A O 1
ATOM 2055 N N . THR A 1 283 ? -5.197 -1.658 13.273 1.00 97.25 283 THR A N 1
ATOM 2056 C CA . THR A 1 283 ? -6.630 -1.331 13.326 1.00 97.25 283 THR A CA 1
ATOM 2057 C C . THR A 1 283 ? -7.022 -0.633 14.629 1.00 97.25 283 THR A C 1
ATOM 2059 O O . THR A 1 283 ? -8.207 -0.524 14.949 1.00 97.25 283 THR A O 1
ATOM 2062 N N . ASP A 1 284 ? -6.037 -0.183 15.409 1.00 97.88 284 ASP A N 1
ATOM 2063 C CA . ASP A 1 284 ? -6.246 0.580 16.633 1.00 97.88 284 ASP A CA 1
ATOM 2064 C C . ASP A 1 284 ? -7.074 1.840 16.341 1.00 97.88 284 ASP A C 1
ATOM 2066 O O . ASP A 1 284 ? -6.798 2.586 15.401 1.00 97.88 284 ASP A O 1
ATOM 2070 N N . VAL A 1 285 ? -8.130 2.047 17.127 1.00 97.56 285 VAL A N 1
ATOM 2071 C CA . VAL A 1 285 ? -9.098 3.122 16.922 1.00 97.56 285 VAL A CA 1
ATOM 2072 C C . VAL A 1 285 ? -8.707 4.331 17.756 1.00 97.56 285 VAL A C 1
ATOM 2074 O O . VAL A 1 285 ? -8.739 4.290 18.991 1.00 97.56 285 VAL A O 1
ATOM 2077 N N . TYR A 1 286 ? -8.389 5.427 17.067 1.00 96.00 286 TYR A N 1
ATOM 2078 C CA . TYR A 1 286 ? -7.959 6.671 17.692 1.00 96.00 286 TYR A CA 1
ATOM 2079 C C . TYR A 1 286 ? -8.987 7.171 18.713 1.00 96.00 286 TYR A C 1
ATOM 2081 O O . TYR A 1 286 ? -10.174 7.303 18.401 1.00 96.00 286 TYR A O 1
ATOM 2089 N N . ARG A 1 287 ? -8.519 7.467 19.932 1.00 96.38 287 ARG A N 1
ATOM 2090 C CA . ARG A 1 287 ? -9.306 8.028 21.049 1.00 96.38 287 ARG A CA 1
ATOM 2091 C C . ARG A 1 287 ? -10.465 7.160 21.547 1.00 96.38 287 ARG A C 1
ATOM 2093 O O . ARG A 1 287 ? -11.317 7.643 22.302 1.00 96.38 287 ARG A O 1
ATOM 2100 N N . ALA A 1 288 ? -10.509 5.873 21.201 1.00 97.56 288 ALA A N 1
ATOM 2101 C CA . ALA A 1 288 ? -11.572 4.970 21.646 1.00 97.56 288 ALA A CA 1
ATOM 2102 C C . ALA A 1 288 ? -11.677 4.854 23.183 1.00 97.56 288 ALA A C 1
ATOM 2104 O O . ALA A 1 288 ? -12.775 4.663 23.711 1.00 97.56 288 ALA A O 1
ATOM 2105 N N . GLU A 1 289 ? -10.586 5.040 23.932 1.00 97.69 289 GLU A N 1
ATOM 2106 C CA . GLU A 1 289 ? -10.595 5.054 25.404 1.00 97.69 289 GLU A CA 1
ATOM 2107 C C . GLU A 1 289 ? -11.434 6.192 25.995 1.00 97.69 289 GLU A C 1
ATOM 2109 O O . GLU A 1 289 ? -12.028 6.031 27.066 1.00 97.69 289 GLU A O 1
ATOM 2114 N N . THR A 1 290 ? -11.541 7.327 25.299 1.00 98.12 290 THR A N 1
ATOM 2115 C CA . THR A 1 290 ? -12.381 8.449 25.744 1.00 98.12 290 THR A CA 1
ATOM 2116 C C . THR A 1 290 ? -13.863 8.069 25.688 1.00 98.12 290 THR A C 1
ATOM 2118 O O . THR A 1 290 ? -14.624 8.334 26.625 1.00 98.12 290 THR A O 1
ATOM 2121 N N . TRP A 1 291 ? -14.262 7.341 24.641 1.00 98.31 291 TRP A N 1
ATOM 2122 C CA . TRP A 1 291 ? -15.597 6.770 24.514 1.00 98.31 291 TRP A CA 1
ATOM 2123 C C . TRP A 1 291 ? -15.849 5.668 25.535 1.00 98.31 291 TRP A C 1
ATOM 2125 O O . TRP A 1 291 ? -16.889 5.698 26.191 1.00 98.31 291 TRP A O 1
ATOM 2135 N N . GLN A 1 292 ? -14.910 4.737 25.726 1.00 98.62 292 GLN A N 1
ATOM 2136 C CA . GLN A 1 292 ? -15.040 3.689 26.744 1.00 98.62 292 GLN A CA 1
ATOM 2137 C C . GLN A 1 292 ? -15.221 4.296 28.142 1.00 98.62 292 GLN A C 1
ATOM 2139 O O . GLN A 1 292 ? -16.142 3.914 28.865 1.00 98.62 292 GLN A O 1
ATOM 2144 N N . THR A 1 293 ? -14.433 5.317 28.490 1.00 98.56 293 THR A N 1
ATOM 2145 C CA . THR A 1 293 ? -14.561 6.049 29.760 1.00 98.56 293 THR A CA 1
ATOM 2146 C C . THR A 1 293 ? -15.953 6.669 29.914 1.00 98.56 293 THR A C 1
ATOM 2148 O O . THR A 1 293 ? -16.597 6.540 30.961 1.00 98.56 293 THR A O 1
ATOM 2151 N N . ARG A 1 294 ? -16.466 7.313 28.856 1.00 98.31 294 ARG A N 1
ATOM 2152 C CA . ARG A 1 294 ? -17.799 7.932 28.866 1.00 98.31 294 ARG A CA 1
ATOM 2153 C C . ARG A 1 294 ? -18.922 6.897 28.982 1.00 98.31 294 ARG A C 1
ATOM 2155 O O . ARG A 1 294 ? -19.853 7.108 29.760 1.00 98.31 294 ARG A O 1
ATOM 2162 N N . ILE A 1 295 ? -18.832 5.789 28.249 1.00 98.56 295 ILE A N 1
ATOM 2163 C CA . ILE A 1 295 ? -19.811 4.693 28.255 1.00 98.56 295 ILE A CA 1
ATOM 2164 C C . ILE A 1 295 ? -19.855 4.018 29.630 1.00 98.56 295 ILE A C 1
ATOM 2166 O O . ILE A 1 295 ? -20.944 3.859 30.188 1.00 98.56 295 ILE A O 1
ATOM 2170 N N . ALA A 1 296 ? -18.692 3.710 30.216 1.00 98.25 296 ALA A N 1
ATOM 2171 C CA . ALA A 1 296 ? -18.583 3.092 31.538 1.00 98.25 296 ALA A CA 1
ATOM 2172 C C . ALA A 1 296 ? -19.279 3.926 32.625 1.00 98.25 296 ALA A C 1
ATOM 2174 O O . ALA A 1 296 ? -19.984 3.382 33.473 1.00 98.25 296 ALA A O 1
ATOM 2175 N N . LYS A 1 297 ? -19.145 5.259 32.567 1.00 97.94 297 LYS A N 1
ATOM 2176 C CA . LYS A 1 297 ? -19.809 6.177 33.503 1.00 97.94 297 LYS A CA 1
ATOM 2177 C C . LYS A 1 297 ? -21.331 6.213 33.323 1.00 97.94 297 LYS A C 1
ATOM 2179 O O . LYS A 1 297 ? -22.065 6.312 34.302 1.00 97.94 297 LYS A O 1
ATOM 2184 N N . VAL A 1 298 ? -21.816 6.185 32.082 1.00 97.75 298 VAL A N 1
ATOM 2185 C CA . VAL A 1 298 ? -23.237 6.416 31.767 1.00 97.75 298 VAL A CA 1
ATOM 2186 C C . VAL A 1 298 ? -24.089 5.150 31.900 1.00 97.75 298 VAL A C 1
ATOM 2188 O O . VAL A 1 298 ? -25.275 5.253 32.241 1.00 97.75 298 VAL A O 1
ATOM 2191 N N . ALA A 1 299 ? -23.509 3.977 31.637 1.00 97.12 299 ALA A N 1
ATOM 2192 C CA . ALA A 1 299 ? -24.214 2.696 31.603 1.00 97.12 299 ALA A CA 1
ATOM 2193 C C . ALA A 1 299 ? -23.449 1.540 32.299 1.00 97.12 299 ALA A C 1
ATOM 2195 O O . ALA A 1 299 ? -23.337 0.460 31.720 1.00 97.12 299 ALA A O 1
ATOM 2196 N N . PRO A 1 300 ? -22.975 1.699 33.553 1.00 94.12 300 PRO A N 1
ATOM 2197 C CA . PRO A 1 300 ? -22.135 0.695 34.228 1.00 94.12 300 PRO A CA 1
ATOM 2198 C C . PRO A 1 300 ? -22.813 -0.677 34.419 1.00 94.12 300 PRO A C 1
ATOM 2200 O O . PRO A 1 300 ? -22.139 -1.700 34.536 1.00 94.12 300 PRO A O 1
ATOM 2203 N N . GLY A 1 301 ? -24.150 -0.718 34.445 1.00 93.19 301 GLY A N 1
ATOM 2204 C CA . GLY A 1 301 ? -24.936 -1.943 34.626 1.00 93.19 301 GLY A CA 1
ATOM 2205 C C . GLY A 1 301 ? -25.191 -2.761 33.354 1.00 93.19 301 GLY A C 1
ATOM 2206 O O . GLY A 1 301 ? -25.599 -3.913 33.473 1.00 93.19 301 GLY A O 1
ATOM 2207 N N . SER A 1 302 ? -24.953 -2.207 32.161 1.00 97.75 302 SER A N 1
ATOM 2208 C CA . SER A 1 302 ? -25.284 -2.855 30.881 1.00 97.75 302 SER A CA 1
ATOM 2209 C C . SER A 1 302 ? -24.194 -3.836 30.437 1.00 97.75 302 SER A C 1
ATOM 2211 O O . SER A 1 302 ? -23.024 -3.465 30.359 1.00 97.75 302 SER A O 1
ATOM 2213 N N . ASP A 1 303 ? -24.577 -5.069 30.087 1.00 97.75 303 ASP A N 1
ATOM 2214 C CA . ASP A 1 303 ? -23.660 -6.060 29.498 1.00 97.75 303 ASP A CA 1
ATOM 2215 C C . ASP A 1 303 ? -23.116 -5.615 28.139 1.00 97.75 303 ASP A C 1
ATOM 2217 O O . ASP A 1 303 ? -21.922 -5.751 27.873 1.00 97.75 303 ASP A O 1
ATOM 2221 N N . PHE A 1 304 ? -23.961 -5.005 27.306 1.00 98.38 304 PHE A N 1
ATOM 2222 C CA . PHE A 1 304 ? -23.539 -4.431 26.030 1.00 98.38 304 PHE A CA 1
ATOM 2223 C C . PHE A 1 304 ? -22.516 -3.302 26.223 1.00 98.38 304 PHE A C 1
ATOM 2225 O O . PHE A 1 304 ? -21.486 -3.265 25.549 1.00 98.38 304 PHE A O 1
ATOM 2232 N N . ALA A 1 305 ? -22.741 -2.414 27.199 1.00 98.50 305 ALA A N 1
ATOM 2233 C CA . ALA A 1 305 ? -21.759 -1.392 27.553 1.00 98.50 305 ALA A CA 1
ATOM 2234 C C . ALA A 1 305 ? -20.447 -2.021 28.048 1.00 98.50 305 ALA A C 1
ATOM 2236 O O . ALA A 1 305 ? -19.381 -1.607 27.601 1.00 98.50 305 ALA A O 1
ATOM 2237 N N . ARG A 1 306 ? -20.516 -3.058 28.900 1.00 98.56 306 ARG A N 1
ATOM 2238 C CA . ARG A 1 306 ? -19.335 -3.799 29.373 1.00 98.56 306 ARG A CA 1
ATOM 2239 C C . ARG A 1 306 ? -18.540 -4.431 28.230 1.00 98.56 306 ARG A C 1
ATOM 2241 O O . ARG A 1 306 ? -17.314 -4.352 28.251 1.00 98.56 306 ARG A O 1
ATOM 2248 N N . MET A 1 307 ? -19.215 -4.996 27.226 1.00 98.50 307 MET A N 1
ATOM 2249 C CA . MET A 1 307 ? -18.579 -5.535 26.018 1.00 98.50 307 MET A CA 1
ATOM 2250 C C . MET A 1 307 ? -17.754 -4.460 25.301 1.00 98.50 307 MET A C 1
ATOM 2252 O O . MET A 1 307 ? -16.589 -4.690 24.987 1.00 98.50 307 MET A O 1
ATOM 2256 N N . ILE A 1 308 ? -18.330 -3.271 25.097 1.00 98.56 308 ILE A N 1
ATOM 2257 C CA . ILE A 1 308 ? -17.631 -2.147 24.462 1.00 98.56 308 ILE A CA 1
ATOM 2258 C C . ILE A 1 308 ? -16.475 -1.644 25.336 1.00 98.56 308 ILE A C 1
ATOM 2260 O O . ILE A 1 308 ? -15.390 -1.373 24.827 1.00 98.56 308 ILE A O 1
ATOM 2264 N N . THR A 1 309 ? -16.662 -1.522 26.651 1.00 98.44 309 THR A N 1
ATOM 2265 C CA . THR A 1 309 ? -15.616 -1.003 27.550 1.00 98.44 309 THR A CA 1
ATOM 2266 C C . THR A 1 309 ? -14.481 -1.994 27.801 1.00 98.44 309 THR A C 1
ATOM 2268 O O . THR A 1 309 ? -13.392 -1.571 28.164 1.00 98.44 309 THR A O 1
ATOM 2271 N N . GLY A 1 310 ? -14.719 -3.296 27.611 1.00 97.88 310 GLY A N 1
ATOM 2272 C CA . GLY A 1 310 ? -13.697 -4.346 27.686 1.00 97.88 310 GLY A CA 1
ATOM 2273 C C . GLY A 1 310 ? -12.991 -4.635 26.357 1.00 97.88 310 GLY A C 1
ATOM 2274 O O . GLY A 1 310 ? -12.077 -5.453 26.312 1.00 97.88 310 GLY A O 1
ATOM 2275 N N . TRP A 1 311 ? -13.415 -3.995 25.266 1.00 98.44 311 TRP A N 1
ATOM 2276 C CA . TRP A 1 311 ? -12.811 -4.144 23.944 1.00 98.44 311 TRP A CA 1
ATOM 2277 C C . TRP A 1 311 ? -11.360 -3.648 23.914 1.00 98.44 311 TRP A C 1
ATOM 2279 O O . TRP A 1 311 ? -11.021 -2.628 24.511 1.00 98.44 311 TRP A O 1
ATOM 2289 N N . SER A 1 312 ? -10.527 -4.319 23.116 1.00 97.88 312 SER A N 1
ATOM 2290 C CA . SER A 1 312 ? -9.125 -3.965 22.864 1.00 97.88 312 SER A CA 1
ATOM 2291 C C . SER A 1 312 ? -8.913 -2.625 22.155 1.00 97.88 312 SER A C 1
ATOM 2293 O O . SER A 1 312 ? -7.770 -2.190 22.065 1.00 97.88 312 SER A O 1
ATOM 2295 N N . ARG A 1 313 ? -9.983 -1.983 21.662 1.00 98.25 313 ARG A N 1
ATOM 2296 C CA . ARG A 1 313 ? -9.953 -0.782 20.806 1.00 98.25 313 ARG A CA 1
ATOM 2297 C C . ARG A 1 313 ? -9.396 -1.023 19.401 1.00 98.25 313 ARG A C 1
ATOM 2299 O O . ARG A 1 313 ? -9.032 -0.075 18.722 1.00 98.25 313 ARG A O 1
ATOM 2306 N N . LYS A 1 314 ? -9.366 -2.278 18.948 1.00 98.12 314 LYS A N 1
ATOM 2307 C CA . LYS A 1 314 ? -8.946 -2.654 17.591 1.00 98.12 314 LYS A CA 1
ATOM 2308 C C . LYS A 1 314 ? -10.126 -3.052 16.716 1.00 98.12 314 LYS A C 1
ATOM 2310 O O . LYS A 1 314 ? -10.897 -3.944 17.097 1.00 98.12 314 LYS A O 1
ATOM 2315 N N . ALA A 1 315 ? -10.269 -2.410 15.561 1.00 97.62 315 ALA A N 1
ATOM 2316 C CA . ALA A 1 315 ? -11.289 -2.699 14.554 1.00 97.62 315 ALA A CA 1
ATOM 2317 C C . ALA A 1 315 ? -10.927 -3.946 13.725 1.00 97.62 315 ALA A C 1
ATOM 2319 O O . ALA A 1 315 ? -10.901 -3.911 12.497 1.00 97.62 315 ALA A O 1
ATOM 2320 N N . GLU A 1 316 ? -10.623 -5.052 14.406 1.00 97.12 316 GLU A N 1
ATOM 2321 C CA . GLU A 1 316 ? -10.309 -6.334 13.776 1.00 97.12 316 GLU A CA 1
ATOM 2322 C C . GLU A 1 316 ? -11.565 -6.966 13.178 1.00 97.12 316 GLU A C 1
ATOM 2324 O O . GLU A 1 316 ? -12.635 -6.948 13.789 1.00 97.12 316 GLU A O 1
ATOM 2329 N N . TRP A 1 317 ? -11.431 -7.606 12.016 1.00 96.75 317 TRP A N 1
ATOM 2330 C CA . TRP A 1 317 ? -12.558 -8.194 11.285 1.00 96.75 317 TRP A CA 1
ATOM 2331 C C . TRP A 1 317 ? -13.333 -9.254 12.094 1.00 96.75 317 TRP A C 1
ATOM 2333 O O . TRP A 1 317 ? -14.529 -9.446 11.889 1.00 96.75 317 TRP A O 1
ATOM 2343 N N . ASN A 1 318 ? -12.694 -9.932 13.044 1.00 97.00 318 ASN A N 1
ATOM 2344 C CA . ASN A 1 318 ? -13.324 -10.932 13.912 1.00 97.00 318 ASN A CA 1
ATOM 2345 C C . ASN A 1 318 ? -13.800 -10.360 15.263 1.00 97.00 318 ASN A C 1
ATOM 2347 O O . ASN A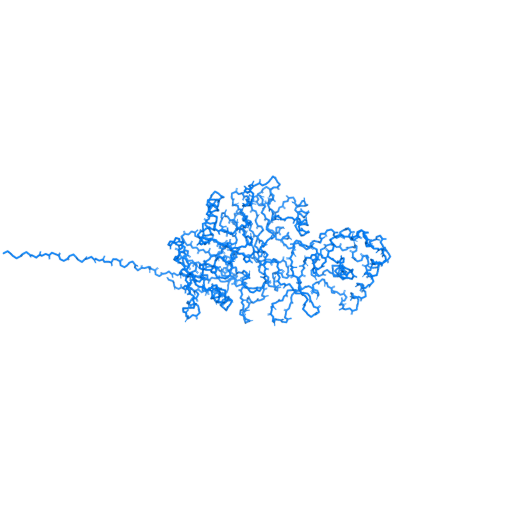 1 318 ? -14.310 -11.098 16.103 1.00 97.00 318 ASN A O 1
ATOM 2351 N N . SER A 1 319 ? -13.662 -9.052 15.496 1.00 98.12 319 SER A N 1
ATOM 2352 C CA . SER A 1 319 ? -14.002 -8.425 16.773 1.00 98.12 319 SER A CA 1
ATOM 2353 C C . SER A 1 319 ? -15.491 -8.088 16.852 1.00 98.12 319 SER A C 1
ATOM 2355 O O . SER A 1 319 ? -15.967 -7.122 16.250 1.00 98.12 319 SER A O 1
ATOM 2357 N N . ARG A 1 320 ? -16.243 -8.863 17.640 1.00 98.38 320 ARG A N 1
ATOM 2358 C CA . ARG A 1 320 ? -17.634 -8.533 17.991 1.00 98.38 320 ARG A CA 1
ATOM 2359 C C . ARG A 1 320 ? -17.750 -7.214 18.770 1.00 98.38 320 ARG A C 1
ATOM 2361 O O . ARG A 1 320 ? -18.631 -6.425 18.434 1.00 98.38 320 ARG A O 1
ATOM 2368 N N . PRO A 1 321 ? -16.876 -6.903 19.749 1.00 98.62 321 PRO A N 1
ATOM 2369 C CA . PRO A 1 321 ? -16.934 -5.609 20.422 1.00 98.62 321 PRO A CA 1
ATOM 2370 C C . PRO A 1 321 ? -16.663 -4.415 19.492 1.00 98.62 321 PRO A C 1
ATOM 2372 O O . PRO A 1 321 ? -17.256 -3.359 19.695 1.00 98.62 321 PRO A O 1
ATOM 2375 N N . ALA A 1 322 ? -15.843 -4.576 18.444 1.00 98.56 322 ALA A N 1
ATOM 2376 C CA . ALA A 1 322 ? -15.675 -3.536 17.425 1.00 98.56 322 ALA A CA 1
ATOM 2377 C C . ALA A 1 322 ? -16.959 -3.325 16.607 1.00 98.56 322 ALA A C 1
ATOM 2379 O O . ALA A 1 322 ? -17.361 -2.184 16.392 1.00 98.56 322 ALA A O 1
ATOM 2380 N N . LEU A 1 323 ? -17.656 -4.404 16.219 1.00 98.69 323 LEU A N 1
ATOM 2381 C CA . LEU A 1 323 ? -18.982 -4.302 15.592 1.00 98.69 323 LEU A CA 1
ATOM 2382 C C . LEU A 1 323 ? -19.983 -3.588 16.513 1.00 98.69 323 LEU A C 1
ATOM 2384 O O . LEU A 1 323 ? -20.695 -2.688 16.075 1.00 98.69 323 LEU A O 1
ATOM 2388 N N . ALA A 1 324 ? -20.008 -3.947 17.799 1.00 98.62 324 ALA A N 1
ATOM 2389 C CA . ALA A 1 324 ? -20.859 -3.303 18.797 1.00 98.62 324 ALA A CA 1
ATOM 2390 C C . ALA A 1 324 ? -20.565 -1.797 18.915 1.00 98.62 324 ALA A C 1
ATOM 2392 O O . ALA A 1 324 ? -21.491 -0.982 18.934 1.00 98.62 324 ALA A O 1
ATOM 2393 N N . PHE A 1 325 ? -19.282 -1.420 18.950 1.00 98.69 325 PHE A N 1
ATOM 2394 C CA . PHE A 1 325 ? -18.862 -0.023 19.005 1.00 98.69 325 PHE A CA 1
ATOM 2395 C C . PHE A 1 325 ? -19.240 0.745 17.733 1.00 98.69 325 PHE A C 1
ATOM 2397 O O . PHE A 1 325 ? -19.785 1.843 17.839 1.00 98.69 325 PHE A O 1
ATOM 2404 N N . TYR A 1 326 ? -19.053 0.153 16.550 1.00 98.31 326 TYR A N 1
ATOM 2405 C CA . TYR A 1 326 ? -19.521 0.718 15.282 1.00 98.31 326 TYR A CA 1
ATOM 2406 C C . TYR A 1 326 ? -21.030 0.994 15.302 1.00 98.31 326 TYR A C 1
ATOM 2408 O O . TYR A 1 326 ? -21.466 2.116 15.040 1.00 98.31 326 TYR A O 1
ATOM 2416 N N . LEU A 1 327 ? -21.841 -0.007 15.666 1.00 98.44 327 LEU A N 1
ATOM 2417 C CA . LEU A 1 327 ? -23.299 0.133 15.715 1.00 98.44 327 LEU A CA 1
ATOM 2418 C C . LEU A 1 327 ? -23.719 1.229 16.704 1.00 98.44 327 LEU A C 1
ATOM 2420 O O . LEU A 1 327 ? -24.620 2.016 16.408 1.00 98.44 327 LEU A O 1
ATOM 2424 N N . PHE A 1 328 ? -23.032 1.323 17.847 1.00 98.62 328 PHE A N 1
ATOM 2425 C CA . PHE A 1 328 ? -23.206 2.409 18.811 1.00 98.62 328 PHE A CA 1
ATOM 2426 C C . PHE A 1 328 ? -22.894 3.774 18.193 1.00 98.62 328 PHE A C 1
ATOM 2428 O O . PHE A 1 328 ? -23.720 4.684 18.293 1.00 98.62 328 PHE A O 1
ATOM 2435 N N . LYS A 1 329 ? -21.744 3.914 17.527 1.00 97.94 329 LYS A N 1
ATOM 2436 C CA . LYS A 1 329 ? -21.329 5.161 16.879 1.00 97.94 329 LYS A CA 1
ATOM 2437 C C . LYS A 1 329 ? -22.330 5.589 15.811 1.00 97.94 329 LYS A C 1
ATOM 2439 O O . LYS A 1 329 ? -22.759 6.739 15.824 1.00 97.94 329 LYS A O 1
ATOM 2444 N N . MET A 1 330 ? -22.782 4.672 14.958 1.00 97.06 330 MET A N 1
ATOM 2445 C CA . MET A 1 330 ? -23.791 4.970 13.936 1.00 97.06 330 MET A CA 1
ATOM 2446 C C . MET A 1 330 ? -25.151 5.344 14.532 1.00 97.06 330 MET A C 1
ATOM 2448 O O . MET A 1 330 ? -25.832 6.230 14.017 1.00 97.06 330 MET A O 1
ATOM 2452 N N . ALA A 1 331 ? -25.536 4.752 15.666 1.00 98.00 331 ALA A N 1
ATOM 2453 C CA . ALA A 1 331 ? -26.771 5.106 16.362 1.00 98.00 331 ALA A CA 1
ATOM 2454 C C . ALA A 1 331 ? -26.778 6.540 16.938 1.00 98.00 331 ALA A C 1
ATOM 2456 O O . ALA A 1 331 ? -27.838 6.998 17.383 1.00 98.00 331 ALA A O 1
ATOM 2457 N N . LEU A 1 332 ? -25.643 7.254 16.935 1.00 97.25 332 LEU A N 1
ATOM 2458 C CA . LEU A 1 332 ? -25.544 8.668 17.316 1.00 97.25 332 LEU A CA 1
ATOM 2459 C C . LEU A 1 332 ? -25.917 9.641 16.179 1.00 97.25 332 LEU A C 1
ATOM 2461 O O . LEU A 1 332 ? -26.147 10.820 16.457 1.00 97.25 332 LEU A O 1
ATOM 2465 N N . GLY A 1 333 ? -26.029 9.172 14.931 1.00 95.00 333 GLY A N 1
ATOM 2466 C CA . GLY A 1 333 ? -26.342 10.017 13.774 1.00 95.00 333 GLY A CA 1
ATOM 2467 C C . GLY A 1 333 ? -25.175 10.934 13.406 1.00 95.00 333 GLY A C 1
ATOM 2468 O O . GLY A 1 333 ? -24.054 10.463 13.279 1.00 95.00 333 GLY A O 1
ATOM 2469 N N . GLY A 1 334 ? -25.413 12.242 13.267 1.00 92.75 334 GLY A N 1
ATOM 2470 C CA . GLY A 1 334 ? -24.381 13.210 12.852 1.00 92.75 334 GLY A CA 1
ATOM 2471 C C . GLY A 1 334 ? -23.155 13.314 13.774 1.00 92.75 334 GLY A C 1
ATOM 2472 O O . GLY A 1 334 ? -22.121 13.809 13.346 1.00 92.75 334 GLY A O 1
ATOM 2473 N N . ASP A 1 335 ? -23.243 12.807 15.008 1.00 94.38 335 ASP A N 1
ATOM 2474 C CA . ASP A 1 335 ? -22.115 12.723 15.950 1.00 94.38 335 ASP A CA 1
ATOM 2475 C C . ASP A 1 335 ? -21.257 11.447 15.740 1.00 94.38 335 ASP A C 1
ATOM 2477 O O . ASP A 1 335 ? -20.279 11.206 16.459 1.00 94.38 335 ASP A O 1
ATOM 2481 N N . SER A 1 336 ? -21.618 10.580 14.783 1.00 94.56 336 SER A N 1
ATOM 2482 C CA . SER A 1 336 ? -20.894 9.335 14.509 1.00 94.56 336 SER A CA 1
ATOM 2483 C C . SER A 1 336 ? -19.429 9.552 14.104 1.00 94.56 336 SER A C 1
ATOM 2485 O O . SER A 1 336 ? -18.601 8.789 14.605 1.00 94.56 336 SER A O 1
ATOM 2487 N N . PRO A 1 337 ? -19.032 10.603 13.355 1.00 93.69 337 PRO A N 1
ATOM 2488 C CA . PRO A 1 337 ? -17.631 10.774 12.969 1.00 93.69 337 PRO A CA 1
ATOM 2489 C C . PRO A 1 337 ? -16.736 11.338 14.079 1.00 93.69 337 PRO A C 1
ATOM 2491 O O . PRO A 1 337 ? -15.517 11.374 13.936 1.00 93.69 337 PRO A O 1
ATOM 2494 N N . SER A 1 338 ? -17.300 11.797 15.204 1.00 94.94 338 SER A N 1
ATOM 2495 C CA . SER A 1 338 ? -16.502 12.392 16.280 1.00 94.94 338 SER A CA 1
ATOM 2496 C C . SER A 1 338 ? -15.577 11.357 16.927 1.00 94.94 338 SER A C 1
ATOM 2498 O O . SER A 1 338 ? -16.040 10.368 17.500 1.00 94.94 338 SER A O 1
ATOM 2500 N N . VAL A 1 339 ? -14.266 11.597 16.883 1.00 94.56 339 VAL A N 1
ATOM 2501 C CA . VAL A 1 339 ? -13.261 10.704 17.492 1.00 94.56 339 VAL A CA 1
ATOM 2502 C C . VAL A 1 339 ? -13.325 10.694 19.019 1.00 94.56 339 VAL A C 1
ATOM 2504 O O . VAL A 1 339 ? -12.987 9.699 19.644 1.00 94.56 339 VAL A O 1
ATOM 2507 N N . GLU A 1 340 ? -13.887 11.741 19.620 1.00 96.56 340 GLU A N 1
ATOM 2508 C CA . GLU A 1 340 ? -14.175 11.845 21.053 1.00 96.56 340 GLU A CA 1
ATOM 2509 C C . GLU A 1 340 ? -15.667 12.102 21.301 1.00 96.56 340 GLU A C 1
ATOM 2511 O O . GLU A 1 340 ? -16.340 12.645 20.418 1.00 96.56 340 GLU A O 1
ATOM 2516 N N . PRO A 1 341 ? -16.200 11.771 22.494 1.00 97.44 341 PRO A N 1
ATOM 2517 C CA . PRO A 1 341 ? -17.550 12.155 22.888 1.00 97.44 341 PRO A CA 1
ATOM 2518 C C . PRO A 1 341 ? -17.753 13.677 22.806 1.00 97.44 341 PRO A C 1
ATOM 2520 O O . PRO A 1 341 ? -17.098 14.408 23.554 1.00 97.44 341 PRO A O 1
ATOM 2523 N N . PRO A 1 342 ? -18.681 14.182 21.969 1.00 96.31 342 PRO A N 1
ATOM 2524 C CA . PRO A 1 342 ? -18.933 15.615 21.884 1.00 96.31 342 PRO A CA 1
ATOM 2525 C C . PRO A 1 342 ? -19.383 16.186 23.238 1.00 96.31 342 PRO A C 1
ATOM 2527 O O . PRO A 1 342 ? -20.207 15.555 23.909 1.00 96.31 342 PRO A O 1
ATOM 2530 N N . PRO A 1 343 ? -18.950 17.400 23.631 1.00 94.00 343 PRO A N 1
ATOM 2531 C CA . PRO A 1 343 ? -19.369 18.013 24.896 1.00 94.00 343 PRO A CA 1
ATOM 2532 C C . PRO A 1 343 ? -20.893 18.146 25.045 1.00 94.00 343 PRO A C 1
ATOM 2534 O O . PRO A 1 343 ? -21.421 18.049 26.150 1.00 94.00 343 PRO A O 1
ATOM 2537 N N . GLY A 1 344 ? -21.611 18.331 23.931 1.00 94.75 344 GLY A N 1
ATOM 2538 C CA . GLY A 1 344 ? -23.075 18.425 23.893 1.00 94.75 344 GLY A CA 1
ATOM 2539 C C . GLY A 1 344 ? -23.821 17.082 23.911 1.00 94.75 344 GLY A C 1
ATOM 2540 O O . GLY A 1 344 ? -25.053 17.071 23.910 1.00 94.75 344 GLY A O 1
ATOM 2541 N N . LEU A 1 345 ? -23.122 15.941 23.911 1.00 97.25 345 LEU A N 1
ATOM 2542 C CA . LEU A 1 345 ? -23.761 14.625 23.908 1.00 97.25 345 LEU A CA 1
ATOM 2543 C C . LEU A 1 345 ? -24.300 14.267 25.305 1.00 97.25 345 LEU A C 1
ATOM 2545 O O . LEU A 1 345 ? -23.551 13.918 26.227 1.00 97.25 345 LEU A O 1
ATOM 2549 N N . THR A 1 346 ? -25.627 14.310 25.447 1.00 98.19 346 THR A N 1
ATOM 2550 C CA . THR A 1 346 ? -26.316 14.006 26.708 1.00 98.19 346 THR A CA 1
ATOM 2551 C C . THR A 1 346 ? -26.254 12.519 27.066 1.00 98.19 346 THR A C 1
ATOM 2553 O O . THR A 1 346 ? -26.230 11.642 26.197 1.00 98.19 346 THR A O 1
ATOM 2556 N N . ASP A 1 347 ? -26.295 12.219 28.369 1.00 98.38 347 ASP A N 1
ATOM 2557 C CA . ASP A 1 347 ? -26.365 10.845 28.886 1.00 98.38 347 ASP A CA 1
ATOM 2558 C C . ASP A 1 347 ? -27.565 10.076 28.316 1.00 98.38 347 ASP A C 1
ATOM 2560 O O . ASP A 1 347 ? -27.466 8.887 28.025 1.00 98.38 347 ASP A O 1
ATOM 2564 N N . GLU A 1 348 ? -28.704 10.749 28.146 1.00 98.19 348 GLU A N 1
ATOM 2565 C CA . GLU A 1 348 ? -29.921 10.147 27.604 1.00 98.19 348 GLU A CA 1
ATOM 2566 C C . GLU A 1 348 ? -29.739 9.706 26.148 1.00 98.19 348 GLU A C 1
ATOM 2568 O O . GLU A 1 348 ? -30.031 8.552 25.821 1.00 98.19 348 GLU A O 1
ATOM 2573 N N . ARG A 1 349 ? -29.189 10.582 25.292 1.00 98.19 349 ARG A N 1
ATOM 2574 C CA . ARG A 1 349 ? -28.884 10.249 23.892 1.00 98.19 349 ARG A CA 1
ATOM 2575 C C . ARG A 1 349 ? -27.886 9.099 23.805 1.00 98.19 349 ARG A C 1
ATOM 2577 O O . ARG A 1 349 ? -28.087 8.191 23.000 1.00 98.19 349 ARG A O 1
ATOM 2584 N N . LEU A 1 350 ? -26.863 9.097 24.662 1.00 98.50 350 LEU A N 1
ATOM 2585 C CA . LEU A 1 350 ? -25.863 8.031 24.712 1.00 98.50 350 LEU A CA 1
ATOM 2586 C C . LEU A 1 350 ? -26.488 6.688 25.118 1.00 98.50 350 LEU A C 1
ATOM 2588 O O . LEU A 1 350 ? -26.286 5.692 24.425 1.00 98.50 350 LEU A O 1
ATOM 2592 N N . ARG A 1 351 ? -27.306 6.645 26.183 1.00 98.62 351 ARG A N 1
ATOM 2593 C CA . ARG A 1 351 ? -28.026 5.417 26.583 1.00 98.62 351 ARG A CA 1
ATOM 2594 C C . ARG A 1 351 ? -28.980 4.933 25.495 1.00 98.62 351 ARG A C 1
ATOM 2596 O O . ARG A 1 351 ? -29.103 3.729 25.292 1.00 98.62 351 ARG A O 1
ATOM 2603 N N . ALA A 1 352 ? -29.657 5.847 24.803 1.00 98.50 352 ALA A N 1
ATOM 2604 C CA . ALA A 1 352 ? -30.543 5.496 23.701 1.00 98.50 352 ALA A CA 1
ATOM 2605 C C . ALA A 1 352 ? -29.775 4.902 22.508 1.00 98.50 352 ALA A C 1
ATOM 2607 O O . ALA A 1 352 ? -30.240 3.929 21.921 1.00 98.50 352 ALA A O 1
ATOM 2608 N N . ALA A 1 353 ? -28.598 5.443 22.178 1.00 98.62 353 ALA A N 1
ATOM 2609 C CA . ALA A 1 353 ? -27.732 4.894 21.137 1.00 98.62 353 ALA A CA 1
ATOM 2610 C C . ALA A 1 353 ? -27.192 3.503 21.504 1.00 98.62 353 ALA A C 1
ATOM 2612 O O . ALA A 1 353 ? -27.239 2.608 20.666 1.00 98.62 353 ALA A O 1
ATOM 2613 N N . LEU A 1 354 ? -26.769 3.290 22.759 1.00 98.81 354 LEU A N 1
ATOM 2614 C CA . LEU A 1 354 ? -26.356 1.967 23.248 1.00 98.81 354 LEU A CA 1
ATOM 2615 C C . LEU A 1 354 ? -27.481 0.932 23.119 1.00 98.81 354 LEU A C 1
ATOM 2617 O O . LEU A 1 354 ? -27.229 -0.156 22.619 1.00 98.81 354 LEU A O 1
ATOM 2621 N N . ARG A 1 355 ? -28.718 1.277 23.512 1.00 98.69 355 ARG A N 1
ATOM 2622 C CA . ARG A 1 355 ? -29.874 0.373 23.362 1.00 98.69 355 ARG A CA 1
ATOM 2623 C C . ARG A 1 355 ? -30.142 0.024 21.900 1.00 98.69 355 ARG A C 1
ATOM 2625 O O . ARG A 1 355 ? -30.195 -1.148 21.569 1.00 98.69 355 ARG A O 1
ATOM 2632 N N . ARG A 1 356 ? -30.206 1.025 21.011 1.00 98.75 356 ARG A N 1
ATOM 2633 C CA . ARG A 1 356 ? -30.400 0.780 19.570 1.00 98.75 356 ARG A CA 1
ATOM 2634 C C . ARG A 1 356 ? -29.304 -0.103 18.977 1.00 98.75 356 ARG A C 1
ATOM 2636 O O . ARG A 1 356 ? -29.588 -0.952 18.143 1.00 98.75 356 ARG A O 1
ATOM 2643 N N . ALA A 1 357 ? -28.055 0.112 19.377 1.00 98.69 357 ALA A N 1
ATOM 2644 C CA . ALA A 1 357 ? -26.937 -0.690 18.903 1.00 98.69 357 ALA A CA 1
ATOM 2645 C C . ALA A 1 357 ? -26.994 -2.131 19.415 1.00 98.69 357 ALA A C 1
ATOM 2647 O O . ALA A 1 357 ? -26.721 -3.048 18.644 1.00 98.69 357 ALA A O 1
ATOM 2648 N N . GLN A 1 358 ? -27.385 -2.324 20.677 1.00 98.75 358 GLN A N 1
ATOM 2649 C CA . GLN A 1 358 ? -27.625 -3.644 21.251 1.00 98.75 358 GLN A CA 1
ATOM 2650 C C . GLN A 1 358 ? -28.741 -4.376 20.500 1.00 98.75 358 GLN A C 1
ATOM 2652 O O . GLN A 1 358 ? -28.507 -5.482 20.020 1.00 98.75 358 GLN A O 1
ATOM 2657 N N . ASP A 1 359 ? -29.899 -3.732 20.325 1.00 98.62 359 ASP A N 1
ATOM 2658 C CA . ASP A 1 359 ? -31.049 -4.314 19.627 1.00 98.62 359 ASP A CA 1
ATOM 2659 C C . ASP A 1 359 ? -30.652 -4.768 18.216 1.00 98.62 359 ASP A C 1
ATOM 2661 O O . ASP A 1 359 ? -30.932 -5.897 17.817 1.00 98.62 359 ASP A O 1
ATOM 2665 N N . ARG A 1 360 ? -29.928 -3.925 17.468 1.00 98.06 360 ARG A N 1
ATOM 2666 C CA . ARG A 1 360 ? -29.427 -4.284 16.133 1.00 98.06 360 ARG A CA 1
ATOM 2667 C C . ARG A 1 360 ? -28.420 -5.430 16.174 1.00 98.06 360 ARG A C 1
ATOM 2669 O O . ARG A 1 360 ? -28.526 -6.346 15.367 1.00 98.06 360 ARG A O 1
ATOM 2676 N N . LEU A 1 361 ? -27.462 -5.413 17.104 1.00 98.50 361 LEU A N 1
ATOM 2677 C CA . LEU A 1 361 ? -26.464 -6.481 17.222 1.00 98.50 361 LEU A CA 1
ATOM 2678 C C . LEU A 1 361 ? -27.110 -7.845 17.520 1.00 98.50 361 LEU A C 1
ATOM 2680 O O . LEU A 1 361 ? -26.620 -8.865 17.043 1.00 98.50 361 LEU A O 1
ATOM 2684 N N . GLU A 1 362 ? -28.176 -7.869 18.319 1.00 97.94 362 GLU A N 1
ATOM 2685 C CA . GLU A 1 362 ? -28.871 -9.095 18.728 1.00 97.94 362 GLU A CA 1
ATOM 2686 C C . GLU A 1 362 ? -29.885 -9.593 17.688 1.00 97.94 362 GLU A C 1
ATOM 2688 O O . GLU A 1 362 ? -30.137 -10.795 17.615 1.00 97.94 362 GLU A O 1
ATOM 2693 N N . THR A 1 363 ? -30.457 -8.697 16.879 1.00 97.81 363 THR A N 1
ATOM 2694 C CA . THR A 1 363 ? -31.512 -9.046 15.908 1.00 97.81 363 THR A CA 1
ATOM 2695 C C . THR A 1 363 ? -31.009 -9.231 14.478 1.00 97.81 363 THR A C 1
ATOM 2697 O O . THR A 1 363 ? -31.555 -10.061 13.754 1.00 97.81 363 THR A O 1
ATOM 2700 N N . GLU A 1 364 ? -29.981 -8.488 14.058 1.00 97.25 364 GLU A N 1
ATOM 2701 C CA . GLU A 1 364 ? -29.493 -8.486 12.669 1.00 97.25 364 GLU A CA 1
ATOM 2702 C C . GLU A 1 364 ? -28.252 -9.372 12.464 1.00 97.25 364 GLU A C 1
ATOM 2704 O O . GLU A 1 364 ? -27.949 -9.744 11.330 1.00 97.25 364 GLU A O 1
ATOM 2709 N N . PHE A 1 365 ? -27.521 -9.723 13.530 1.00 97.88 365 PHE A N 1
ATOM 2710 C CA . PHE A 1 365 ? -26.223 -10.396 13.424 1.00 97.88 365 PHE A CA 1
ATOM 2711 C C . PHE A 1 365 ? -26.168 -11.713 14.202 1.00 97.88 365 PHE A C 1
ATOM 2713 O O . PHE A 1 365 ? -26.717 -11.848 15.293 1.00 97.88 365 PHE A O 1
ATOM 2720 N N . ALA A 1 366 ? -25.422 -12.683 13.662 1.00 97.19 366 ALA A N 1
ATOM 2721 C CA . ALA A 1 366 ? -25.112 -13.925 14.364 1.00 97.19 366 ALA A CA 1
ATOM 2722 C C . ALA A 1 366 ? -24.365 -13.657 15.685 1.00 97.19 366 ALA A C 1
ATOM 2724 O O . ALA A 1 366 ? -23.690 -12.635 15.846 1.00 97.19 366 ALA A O 1
ATOM 2725 N N . VAL A 1 367 ? -24.457 -14.590 16.635 1.00 95.25 367 VAL A N 1
ATOM 2726 C CA . VAL A 1 367 ? -23.863 -14.458 17.981 1.00 95.25 367 VAL A CA 1
ATOM 2727 C C . VAL A 1 367 ? -22.337 -14.315 17.933 1.00 95.25 367 VAL A C 1
ATOM 2729 O O . VAL A 1 367 ? -21.757 -13.602 18.749 1.00 95.25 367 VAL A O 1
ATOM 2732 N N . ASP A 1 368 ? -21.692 -14.942 16.956 1.00 95.25 368 ASP A N 1
ATOM 2733 C CA . ASP A 1 368 ? -20.248 -14.918 16.715 1.00 95.25 368 ASP A CA 1
ATOM 2734 C C . ASP A 1 368 ? -19.821 -13.888 15.653 1.00 95.25 368 ASP A C 1
ATOM 2736 O O . ASP A 1 368 ? -18.636 -13.782 15.336 1.00 95.25 368 ASP A O 1
ATOM 2740 N N . ALA A 1 369 ? -20.755 -13.088 15.124 1.00 97.88 369 ALA A N 1
ATOM 2741 C CA . ALA A 1 369 ? -20.440 -12.071 14.129 1.00 97.88 369 ALA A CA 1
ATOM 2742 C C . ALA A 1 369 ? -19.460 -11.025 14.688 1.00 97.88 369 ALA A C 1
ATOM 2744 O O . ALA A 1 369 ? -19.726 -10.383 15.712 1.00 97.88 369 ALA A O 1
ATOM 2745 N N . GLY A 1 370 ? -18.342 -10.850 13.980 1.00 98.12 370 GLY A N 1
ATOM 2746 C CA . GLY A 1 370 ? -17.368 -9.779 14.188 1.00 98.12 370 GLY A CA 1
ATOM 2747 C C . GLY A 1 370 ? -17.579 -8.598 13.240 1.00 98.12 370 GLY A C 1
ATOM 2748 O O . GLY A 1 370 ? -18.440 -8.634 12.366 1.00 98.12 370 GLY A O 1
ATOM 2749 N N . TYR A 1 371 ? -16.761 -7.555 13.387 1.00 98.06 371 TYR A N 1
ATOM 2750 C CA . TYR A 1 371 ? -16.774 -6.343 12.553 1.00 98.06 371 TYR A CA 1
ATOM 2751 C C . TYR A 1 371 ? -16.846 -6.618 11.044 1.00 98.06 371 TYR A C 1
ATOM 2753 O O . TYR A 1 371 ? -17.646 -6.033 10.314 1.00 98.06 371 TYR A O 1
ATOM 2761 N N . GLY A 1 372 ? -16.071 -7.595 10.590 1.00 97.50 372 GLY A N 1
ATOM 2762 C CA . GLY A 1 372 ? -15.983 -8.015 9.205 1.00 97.50 372 GLY A CA 1
ATOM 2763 C C . GLY A 1 372 ? -17.209 -8.769 8.698 1.00 97.50 372 GLY A C 1
ATOM 2764 O O . GLY A 1 372 ? -17.242 -9.099 7.522 1.00 97.50 372 GLY A O 1
ATOM 2765 N N . ALA A 1 373 ? -18.226 -9.035 9.530 1.00 97.56 373 ALA A N 1
ATOM 2766 C CA . ALA A 1 373 ? -19.559 -9.399 9.044 1.00 97.56 373 ALA A CA 1
ATOM 2767 C C . ALA A 1 373 ? -20.148 -8.276 8.177 1.00 97.56 373 ALA A C 1
ATOM 2769 O O . ALA A 1 373 ? -20.811 -8.566 7.183 1.00 97.56 373 ALA A O 1
ATOM 2770 N N . LEU A 1 374 ? -19.844 -7.021 8.532 1.00 96.94 374 LEU A N 1
ATOM 2771 C CA . LEU A 1 374 ? -20.301 -5.827 7.837 1.00 96.94 374 LEU A CA 1
ATOM 2772 C C . LEU A 1 374 ? -19.230 -5.238 6.912 1.00 96.94 374 LEU A C 1
ATOM 2774 O O . LEU A 1 374 ? -19.551 -4.902 5.780 1.00 96.94 374 LEU A O 1
ATOM 2778 N N . PHE A 1 375 ? -17.983 -5.124 7.372 1.00 97.56 375 PHE A N 1
ATOM 2779 C CA . PHE A 1 375 ? -16.907 -4.460 6.628 1.00 97.56 375 PHE A CA 1
ATOM 2780 C C . PHE A 1 375 ? -16.116 -5.444 5.785 1.00 97.56 375 PHE A C 1
ATOM 2782 O O . PHE A 1 375 ? -15.472 -6.368 6.298 1.00 97.56 375 PHE A O 1
ATOM 2789 N N . ARG A 1 376 ? -16.207 -5.273 4.467 1.00 97.12 376 ARG A N 1
ATOM 2790 C CA . ARG A 1 376 ? -15.713 -6.249 3.505 1.00 97.12 376 ARG A CA 1
ATOM 2791 C C . ARG A 1 376 ? -14.924 -5.587 2.388 1.00 97.12 376 ARG A C 1
ATOM 2793 O O . ARG A 1 376 ? -15.121 -4.421 2.073 1.00 97.12 376 ARG A O 1
ATOM 2800 N N . ILE A 1 377 ? -14.055 -6.359 1.760 1.00 94.38 377 ILE A N 1
ATOM 2801 C CA . ILE A 1 377 ? -13.475 -6.028 0.460 1.00 94.38 377 ILE A CA 1
ATOM 2802 C C . ILE A 1 377 ? -14.169 -6.875 -0.606 1.00 94.38 377 ILE A C 1
ATOM 2804 O O . ILE A 1 377 ? -14.524 -8.025 -0.341 1.00 94.38 377 ILE A O 1
ATOM 2808 N N . MET A 1 378 ? -14.433 -6.292 -1.773 1.00 92.44 378 MET A N 1
ATOM 2809 C CA . MET A 1 378 ? -15.124 -6.940 -2.888 1.00 92.44 378 MET A CA 1
ATOM 2810 C C . MET A 1 378 ? -14.812 -6.197 -4.182 1.00 92.44 378 MET A C 1
ATOM 2812 O O . MET A 1 378 ? -14.851 -4.969 -4.202 1.00 92.44 378 MET A O 1
ATOM 2816 N N . ARG A 1 379 ? -14.516 -6.936 -5.253 1.00 89.56 379 ARG A N 1
ATOM 2817 C CA . ARG A 1 379 ? -14.359 -6.344 -6.583 1.00 89.56 379 ARG A CA 1
ATOM 2818 C C . ARG A 1 379 ? -15.700 -5.862 -7.120 1.00 89.56 379 ARG A C 1
ATOM 2820 O O . ARG A 1 379 ? -16.754 -6.412 -6.802 1.00 89.56 379 ARG A O 1
ATOM 2827 N N . GLU A 1 380 ? -15.659 -4.829 -7.948 1.00 83.50 380 GLU A N 1
ATOM 2828 C CA . GLU A 1 380 ? -16.860 -4.334 -8.605 1.00 83.50 380 GLU A CA 1
ATOM 2829 C C . GLU A 1 380 ? -17.489 -5.419 -9.494 1.00 83.50 380 GLU A C 1
ATOM 2831 O O . GLU A 1 380 ? -16.793 -6.141 -10.197 1.00 83.50 380 GLU A O 1
ATOM 2836 N N . GLY A 1 381 ? -18.816 -5.562 -9.426 1.00 84.00 381 GLY A N 1
ATOM 2837 C CA . GLY A 1 381 ? -19.560 -6.573 -10.186 1.00 84.00 381 GLY A CA 1
ATOM 2838 C C . GLY A 1 381 ? -19.575 -7.972 -9.558 1.00 84.00 381 GLY A C 1
ATOM 2839 O O . GLY A 1 381 ? -20.425 -8.785 -9.922 1.00 84.00 381 GLY A O 1
ATOM 2840 N N . GLU A 1 382 ? -18.721 -8.234 -8.568 1.00 87.94 382 GLU A N 1
ATOM 2841 C CA . GLU A 1 382 ? -18.639 -9.535 -7.908 1.00 87.94 382 GLU A CA 1
ATOM 2842 C C . GLU A 1 382 ? -19.646 -9.711 -6.769 1.00 87.94 382 GLU A C 1
ATOM 2844 O O . GLU A 1 382 ? -20.193 -8.760 -6.209 1.00 87.94 382 GLU A O 1
ATOM 2849 N N . ARG A 1 383 ? -19.893 -10.978 -6.413 1.00 86.00 383 ARG A N 1
ATOM 2850 C CA . ARG A 1 383 ? -20.700 -11.358 -5.236 1.00 86.00 383 ARG A CA 1
ATOM 2851 C C . ARG A 1 383 ? -19.857 -11.825 -4.056 1.00 86.00 383 ARG A C 1
ATOM 2853 O O . ARG A 1 383 ? -20.323 -11.797 -2.916 1.00 86.00 383 ARG A O 1
ATOM 2860 N N . ARG A 1 384 ? -18.656 -12.336 -4.329 1.00 91.94 384 ARG A N 1
ATOM 2861 C CA . ARG A 1 384 ? -17.740 -12.812 -3.292 1.00 91.94 384 ARG A CA 1
ATOM 2862 C C . ARG A 1 384 ? -17.089 -11.616 -2.614 1.00 91.94 384 ARG A C 1
ATOM 2864 O O . ARG A 1 384 ? -16.773 -10.621 -3.255 1.00 91.94 384 ARG A O 1
ATOM 2871 N N . SER A 1 385 ? -16.931 -11.721 -1.302 1.00 95.19 385 SER A N 1
ATOM 2872 C CA . SER A 1 385 ? -16.351 -10.670 -0.475 1.00 95.19 385 SER A CA 1
ATOM 2873 C C . SER A 1 385 ? -15.592 -11.267 0.708 1.00 95.19 385 SER A C 1
ATOM 2875 O O . SER A 1 385 ? -15.881 -12.382 1.153 1.00 95.19 385 SER A O 1
ATOM 2877 N N . TRP A 1 386 ? -14.626 -10.519 1.241 1.00 96.88 386 TRP A N 1
ATOM 2878 C CA . TRP A 1 386 ? -13.718 -10.974 2.299 1.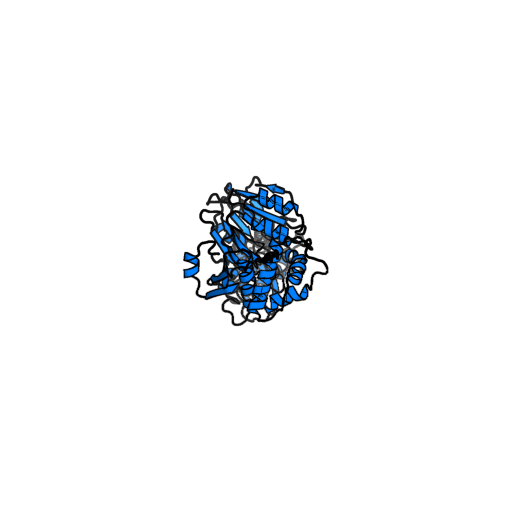00 96.88 386 TRP A CA 1
ATOM 2879 C C . TRP A 1 386 ? -13.787 -10.023 3.482 1.00 96.88 386 TRP A C 1
ATOM 2881 O O . TRP A 1 386 ? -13.949 -8.822 3.303 1.00 96.88 386 TRP A O 1
ATOM 2891 N N . ALA A 1 387 ? -13.742 -10.567 4.699 1.00 97.25 387 ALA A N 1
ATOM 2892 C CA . ALA A 1 387 ? -13.805 -9.765 5.921 1.00 97.25 387 ALA A CA 1
ATOM 2893 C C . ALA A 1 387 ? -12.557 -8.878 6.018 1.00 97.25 387 ALA A C 1
ATOM 2895 O O . ALA A 1 387 ? -11.464 -9.368 5.751 1.00 97.25 387 ALA A O 1
ATOM 2896 N N . VAL A 1 388 ? -12.687 -7.615 6.416 1.00 96.69 388 VAL A N 1
ATOM 2897 C CA . VAL A 1 388 ? -11.521 -6.743 6.610 1.00 96.69 388 VAL A CA 1
ATOM 2898 C C . VAL A 1 388 ? -11.688 -5.880 7.858 1.00 96.69 388 VAL A C 1
ATOM 2900 O O . VAL A 1 388 ? -12.806 -5.612 8.300 1.00 96.69 388 VAL A O 1
ATOM 2903 N N . GLY A 1 389 ? -10.562 -5.525 8.475 1.00 95.75 389 GLY A N 1
ATOM 2904 C CA . GLY A 1 389 ? -10.502 -4.601 9.603 1.00 95.75 389 GLY A CA 1
ATOM 2905 C C . GLY A 1 389 ? -10.072 -3.198 9.180 1.00 95.75 389 GLY A C 1
ATOM 2906 O O . GLY A 1 389 ? -9.632 -2.991 8.050 1.00 95.75 389 GLY A O 1
ATOM 2907 N N . GLY A 1 390 ? -10.158 -2.249 10.107 1.00 94.81 390 GLY A N 1
ATOM 2908 C CA . GLY A 1 390 ? -9.832 -0.842 9.862 1.00 94.81 390 GLY A CA 1
ATOM 2909 C C . GLY A 1 390 ? -11.031 -0.005 9.408 1.00 94.81 390 GLY A C 1
ATOM 2910 O O . GLY A 1 390 ? -12.186 -0.421 9.534 1.00 94.81 390 GLY A O 1
ATOM 2911 N N . GLY A 1 391 ? -10.747 1.197 8.915 1.00 91.94 391 GLY A N 1
ATOM 2912 C CA . GLY A 1 391 ? -11.753 2.181 8.509 1.00 91.94 391 GLY A CA 1
ATOM 2913 C C . GLY A 1 391 ? -11.377 3.615 8.852 1.00 91.94 391 GLY A C 1
ATOM 2914 O O . GLY A 1 391 ? -10.355 3.874 9.506 1.00 91.94 391 GLY A O 1
ATOM 2915 N N . THR A 1 392 ? -12.209 4.548 8.393 1.00 89.94 392 THR A N 1
ATOM 2916 C CA . THR A 1 392 ? -12.092 5.972 8.700 1.00 89.94 392 THR A CA 1
ATOM 2917 C C . THR A 1 392 ? -13.221 6.460 9.613 1.00 89.94 392 THR A C 1
ATOM 2919 O O . THR A 1 392 ? -14.255 5.819 9.817 1.00 89.94 392 THR A O 1
ATOM 2922 N N . ALA A 1 393 ? -13.037 7.649 10.189 1.00 89.56 393 ALA A N 1
ATOM 2923 C CA . ALA A 1 393 ? -14.068 8.269 11.012 1.00 89.56 393 ALA A CA 1
ATOM 2924 C C . ALA A 1 393 ? -15.371 8.544 10.239 1.00 89.56 393 ALA A C 1
ATOM 2926 O O . ALA A 1 393 ? -16.432 8.551 10.857 1.00 89.56 393 ALA A O 1
ATOM 2927 N N . VAL A 1 394 ? -15.310 8.776 8.924 1.00 86.56 394 VAL A N 1
ATOM 2928 C CA . VAL A 1 394 ? -16.456 9.259 8.141 1.00 86.56 394 VAL A CA 1
ATOM 2929 C C . VAL A 1 394 ? -17.535 8.185 8.022 1.00 86.56 394 VAL A C 1
ATOM 2931 O O . VAL A 1 394 ? -18.679 8.412 8.407 1.00 86.56 394 VAL A O 1
ATOM 2934 N N . GLU A 1 395 ? -17.167 7.005 7.538 1.00 84.69 395 GLU A N 1
ATOM 2935 C CA . GLU A 1 395 ? -18.087 5.899 7.274 1.00 84.69 395 GLU A CA 1
ATOM 2936 C C . GLU A 1 395 ? -18.095 4.845 8.383 1.00 84.69 395 GLU A C 1
ATOM 2938 O O . GLU A 1 395 ? -19.145 4.283 8.691 1.00 84.69 395 GLU A O 1
ATOM 2943 N N . ALA A 1 396 ? -16.951 4.596 9.028 1.00 82.31 396 ALA A N 1
ATOM 2944 C CA . ALA A 1 396 ? -16.850 3.594 10.084 1.00 82.31 396 ALA A CA 1
ATOM 2945 C C . ALA A 1 396 ? -17.032 4.190 11.489 1.00 82.31 396 ALA A C 1
ATOM 2947 O O . ALA A 1 396 ? -17.124 3.452 12.469 1.00 82.31 396 ALA A O 1
ATOM 2948 N N . GLY A 1 397 ? -17.051 5.520 11.646 1.00 90.06 397 GLY A N 1
ATOM 2949 C CA . GLY A 1 397 ? -17.065 6.157 12.972 1.00 90.06 397 GLY A CA 1
ATOM 2950 C C . GLY A 1 397 ? -15.838 5.814 13.830 1.00 90.06 397 GLY A C 1
ATOM 2951 O O . GLY A 1 397 ? -15.843 6.052 15.040 1.00 90.06 397 GLY A O 1
ATOM 2952 N N . MET A 1 398 ? -14.808 5.224 13.216 1.00 93.12 398 MET A N 1
ATOM 2953 C CA . MET A 1 398 ? -13.609 4.685 13.843 1.00 93.12 398 MET A CA 1
ATOM 2954 C C . MET A 1 398 ? -12.420 5.006 12.946 1.00 93.12 398 MET A C 1
ATOM 2956 O O . MET A 1 398 ? -12.265 4.417 11.883 1.00 93.12 398 MET A O 1
ATOM 2960 N N . ALA A 1 399 ? -11.583 5.949 13.364 1.00 93.00 399 ALA A N 1
ATOM 2961 C CA . ALA A 1 399 ? -10.362 6.256 12.636 1.00 93.00 399 ALA A CA 1
ATOM 2962 C C . ALA A 1 399 ? -9.239 5.298 13.030 1.00 93.00 399 ALA A C 1
ATOM 2964 O O . ALA A 1 399 ? -8.910 5.205 14.213 1.00 93.00 399 ALA A O 1
ATOM 2965 N N . THR A 1 400 ? -8.639 4.639 12.042 1.00 94.69 400 THR A N 1
ATOM 2966 C CA . THR A 1 400 ? -7.544 3.677 12.236 1.00 94.69 400 THR A CA 1
ATOM 2967 C C . THR A 1 400 ? -6.364 3.977 11.306 1.00 94.69 400 THR A C 1
ATOM 2969 O O . THR A 1 400 ? -6.592 4.558 10.243 1.00 94.69 400 THR A O 1
ATOM 2972 N N . PRO A 1 401 ? -5.123 3.575 11.655 1.00 93.31 401 PRO A N 1
ATOM 2973 C CA . PRO A 1 401 ? -3.971 3.643 10.750 1.00 93.31 401 PRO A CA 1
ATOM 2974 C C . PRO A 1 401 ? -4.222 2.939 9.412 1.00 93.31 401 PRO A C 1
ATOM 2976 O O . PRO A 1 401 ? -3.908 3.481 8.353 1.00 93.31 401 PRO A O 1
ATOM 2979 N N . ARG A 1 402 ? -4.861 1.762 9.450 1.00 93.38 402 ARG A N 1
ATOM 2980 C CA . ARG A 1 402 ? -5.365 1.061 8.266 1.00 93.38 402 ARG A CA 1
ATOM 2981 C C . ARG A 1 402 ? -6.623 1.746 7.714 1.00 93.38 402 ARG A C 1
ATOM 2983 O O . ARG A 1 402 ? -7.743 1.241 7.824 1.00 93.38 402 ARG A O 1
ATOM 2990 N N . ALA A 1 403 ? -6.425 2.915 7.117 1.00 88.06 403 ALA A N 1
ATOM 2991 C CA . ALA A 1 403 ? -7.487 3.720 6.536 1.00 88.06 403 ALA A CA 1
ATOM 2992 C C . ALA A 1 403 ? -7.983 3.102 5.217 1.00 88.06 403 ALA A C 1
ATOM 2994 O O . ALA A 1 403 ? -7.324 3.191 4.180 1.00 88.06 403 ALA A O 1
ATOM 2995 N N . ILE A 1 404 ? -9.155 2.472 5.275 1.00 93.19 404 ILE A N 1
ATOM 2996 C CA . ILE A 1 404 ? -9.922 2.004 4.117 1.00 93.19 404 ILE A CA 1
ATOM 2997 C C . ILE A 1 404 ? -11.206 2.826 4.080 1.00 93.19 404 ILE A C 1
ATOM 2999 O O . ILE A 1 404 ? -11.904 2.885 5.090 1.00 93.19 404 ILE A O 1
ATOM 3003 N N . ALA A 1 405 ? -11.508 3.443 2.941 1.00 93.31 405 ALA A N 1
ATOM 3004 C CA . ALA A 1 405 ? -12.789 4.098 2.712 1.00 93.31 405 ALA A CA 1
ATOM 3005 C C . ALA A 1 405 ? -13.813 3.054 2.258 1.00 93.31 405 ALA A C 1
ATOM 3007 O O . ALA A 1 405 ? -13.540 2.267 1.346 1.00 93.31 405 ALA A O 1
ATOM 3008 N N . PHE A 1 406 ? -14.976 3.043 2.907 1.00 94.31 406 PHE A N 1
ATOM 3009 C CA . PHE A 1 406 ? -16.060 2.108 2.623 1.00 94.31 406 PHE A CA 1
ATOM 3010 C C . PHE A 1 406 ? -17.324 2.815 2.141 1.00 94.31 406 PHE A C 1
ATOM 3012 O O . PHE A 1 406 ? -17.697 3.878 2.635 1.00 94.31 406 PHE A O 1
ATOM 3019 N N . GLU A 1 407 ? -18.065 2.136 1.274 1.00 93.81 407 GLU A N 1
ATOM 3020 C CA . GLU A 1 407 ? -19.395 2.550 0.840 1.00 93.81 407 GLU A CA 1
ATOM 3021 C C . GLU A 1 407 ? -20.445 1.456 1.102 1.00 93.81 407 GLU A C 1
ATOM 3023 O O . GLU A 1 407 ? -20.119 0.262 1.097 1.00 93.81 407 GLU A O 1
ATOM 3028 N N . PRO A 1 408 ? -21.718 1.812 1.347 1.00 93.94 408 PRO A N 1
ATOM 3029 C CA . PRO A 1 408 ? -22.777 0.822 1.497 1.00 93.94 408 PRO A CA 1
ATOM 3030 C C . PRO A 1 408 ? -23.037 0.063 0.189 1.00 93.94 408 PRO A C 1
ATOM 3032 O O . PRO A 1 408 ? -23.344 0.662 -0.840 1.00 93.94 408 PRO A O 1
ATOM 3035 N N . ARG A 1 409 ? -23.035 -1.273 0.247 1.00 92.44 409 ARG A N 1
ATOM 3036 C CA . ARG A 1 409 ? -23.465 -2.153 -0.848 1.00 92.44 409 ARG A CA 1
ATOM 3037 C C . ARG A 1 409 ? -24.427 -3.213 -0.326 1.00 92.44 409 ARG A C 1
ATOM 3039 O O . ARG A 1 409 ? -24.037 -4.260 0.190 1.00 92.44 409 ARG A O 1
ATOM 3046 N N . GLY A 1 410 ? -25.721 -2.932 -0.453 1.00 90.25 410 GLY A N 1
ATOM 3047 C CA . GLY A 1 410 ? -26.759 -3.769 0.146 1.00 90.25 410 GLY A CA 1
ATOM 3048 C C . GLY A 1 410 ? -26.658 -3.753 1.672 1.00 90.25 410 GLY A C 1
ATOM 3049 O O . GLY A 1 410 ? -26.785 -2.698 2.284 1.00 90.25 410 GLY A O 1
ATOM 3050 N N . ALA A 1 411 ? -26.439 -4.919 2.281 1.00 90.56 411 ALA A N 1
ATOM 3051 C CA . ALA A 1 411 ? -26.355 -5.073 3.736 1.00 90.56 411 ALA A CA 1
ATOM 3052 C C . ALA A 1 411 ? -24.926 -4.957 4.300 1.00 90.56 411 ALA A C 1
ATOM 3054 O O . ALA A 1 411 ? -24.747 -5.107 5.504 1.00 90.56 411 ALA A O 1
ATOM 3055 N N . VAL A 1 412 ? -23.917 -4.737 3.451 1.00 95.12 412 VAL A N 1
ATOM 3056 C CA . VAL A 1 412 ? -22.502 -4.661 3.846 1.00 95.12 412 VAL A CA 1
ATOM 3057 C C . VAL A 1 412 ? -21.886 -3.316 3.476 1.00 95.12 412 VAL A C 1
ATOM 3059 O O . VAL A 1 412 ? -22.418 -2.587 2.643 1.00 95.12 412 VAL A O 1
ATOM 3062 N N . MET A 1 413 ? -20.753 -3.004 4.093 1.00 95.88 413 MET A N 1
ATOM 3063 C CA . MET A 1 413 ? -19.873 -1.894 3.745 1.00 95.88 413 MET A CA 1
ATOM 3064 C C . MET A 1 413 ? -18.700 -2.453 2.938 1.00 95.88 413 MET A C 1
ATOM 3066 O O . MET A 1 413 ? -18.048 -3.401 3.382 1.00 95.88 413 MET A O 1
ATOM 3070 N N . VAL A 1 414 ? -18.436 -1.897 1.760 1.00 96.06 414 VAL A N 1
ATOM 3071 C CA . VAL A 1 414 ? -17.418 -2.394 0.827 1.00 96.06 414 VAL A CA 1
ATOM 3072 C C . VAL A 1 414 ? -16.316 -1.367 0.664 1.00 96.06 414 VAL A C 1
ATOM 3074 O O . VAL A 1 414 ? -16.595 -0.211 0.367 1.00 96.06 414 VAL A O 1
ATOM 3077 N N . GLY A 1 415 ? -15.074 -1.793 0.884 1.00 94.75 415 GLY A N 1
ATOM 3078 C CA . GLY A 1 415 ? -13.907 -0.945 0.688 1.00 94.75 415 GLY A CA 1
ATOM 3079 C C . GLY A 1 415 ? -13.710 -0.632 -0.793 1.00 94.75 415 GLY A C 1
ATOM 3080 O O . GLY A 1 415 ? -13.756 -1.551 -1.613 1.00 94.75 415 GLY A O 1
ATOM 3081 N N . HIS A 1 416 ? -13.488 0.639 -1.118 1.00 92.94 416 HIS A N 1
ATOM 3082 C CA . HIS A 1 416 ? -13.285 1.101 -2.497 1.00 92.94 416 HIS A CA 1
ATOM 3083 C C . HIS A 1 416 ? -12.024 1.960 -2.675 1.00 92.94 416 HIS A C 1
ATOM 3085 O O . HIS A 1 416 ? -11.547 2.095 -3.797 1.00 92.94 416 HIS A O 1
ATOM 3091 N N . ALA A 1 417 ? -11.452 2.496 -1.592 1.00 93.19 417 ALA A N 1
ATOM 3092 C CA . ALA A 1 417 ? -10.232 3.300 -1.631 1.00 93.19 417 ALA A CA 1
ATOM 3093 C C . ALA A 1 417 ? -9.445 3.221 -0.315 1.00 93.19 417 ALA A C 1
ATOM 3095 O O . ALA A 1 417 ? -9.903 2.653 0.681 1.00 93.19 417 ALA A O 1
ATOM 3096 N N . GLY A 1 418 ? -8.266 3.840 -0.294 1.00 91.56 418 GLY A N 1
ATOM 3097 C CA . GLY A 1 418 ? -7.337 3.823 0.836 1.00 91.56 418 GLY A CA 1
ATOM 3098 C C . GLY A 1 418 ? -6.103 3.013 0.474 1.00 91.56 418 GLY A C 1
ATOM 3099 O O . GLY A 1 418 ? -5.691 3.045 -0.682 1.00 91.56 418 GLY A O 1
ATOM 3100 N N . GLN A 1 419 ? -5.532 2.273 1.425 1.00 92.12 419 GLN A N 1
ATOM 3101 C CA . GLN A 1 419 ? -4.304 1.489 1.225 1.00 92.12 419 GLN A CA 1
ATOM 3102 C C . GLN A 1 419 ? -4.373 0.625 -0.050 1.00 92.12 419 GLN A C 1
ATOM 3104 O O . GLN A 1 419 ? -5.096 -0.368 -0.081 1.00 92.12 419 GLN A O 1
ATOM 3109 N N . ALA A 1 420 ? -3.637 1.008 -1.098 1.00 90.56 420 ALA A N 1
ATOM 3110 C CA . ALA A 1 420 ? -3.801 0.500 -2.468 1.00 90.56 420 ALA A CA 1
ATOM 3111 C C . ALA A 1 420 ? -2.638 -0.377 -2.967 1.00 90.56 420 ALA A C 1
ATOM 3113 O O . ALA A 1 420 ? -2.716 -0.965 -4.044 1.00 90.56 420 ALA A O 1
ATOM 3114 N N . GLY A 1 421 ? -1.582 -0.503 -2.170 1.00 90.75 421 GLY A N 1
ATOM 3115 C CA . GLY A 1 421 ? -0.472 -1.421 -2.398 1.00 90.75 421 GLY A CA 1
ATOM 3116 C C . GLY A 1 421 ? 0.524 -1.280 -1.262 1.00 90.75 421 GLY A C 1
ATOM 3117 O O . GLY A 1 421 ? 1.288 -0.325 -1.234 1.00 90.75 421 GLY A O 1
ATOM 3118 N N . LEU A 1 422 ? 0.485 -2.186 -0.287 1.00 96.19 422 LEU A N 1
ATOM 3119 C CA . LEU A 1 422 ? 1.445 -2.155 0.810 1.00 96.19 422 LEU A CA 1
ATOM 3120 C C . LEU A 1 422 ? 2.755 -2.753 0.323 1.00 96.19 422 LEU A C 1
ATOM 3122 O O . LEU A 1 422 ? 2.765 -3.901 -0.109 1.00 96.19 422 LEU A O 1
ATOM 3126 N N . MET A 1 423 ? 3.851 -2.022 0.479 1.00 98.00 423 MET A N 1
ATOM 3127 C CA . MET A 1 423 ? 5.198 -2.559 0.383 1.00 98.00 423 MET A CA 1
ATOM 3128 C C . MET A 1 423 ? 5.984 -2.178 1.635 1.00 98.00 423 MET A C 1
ATOM 3130 O O . MET A 1 423 ? 6.000 -1.021 2.045 1.00 98.00 423 MET A O 1
ATOM 3134 N N . VAL A 1 424 ? 6.656 -3.146 2.251 1.00 98.62 424 VAL A N 1
ATOM 3135 C CA . VAL A 1 424 ? 7.590 -2.874 3.350 1.00 98.62 424 VAL A CA 1
ATOM 3136 C C . VAL A 1 424 ? 8.949 -3.421 2.966 1.00 98.62 424 VAL A C 1
ATOM 3138 O O . VAL A 1 424 ? 9.059 -4.595 2.623 1.00 98.62 424 VAL A O 1
ATOM 3141 N N . VAL A 1 425 ? 9.979 -2.584 3.035 1.00 98.69 425 VAL A N 1
ATOM 3142 C CA . VAL A 1 425 ? 11.365 -2.960 2.746 1.00 98.69 425 VAL A CA 1
ATOM 3143 C C . VAL A 1 425 ? 12.256 -2.665 3.940 1.00 98.69 425 VAL A C 1
ATOM 3145 O O . VAL A 1 425 ? 12.176 -1.598 4.540 1.00 98.69 425 VAL A O 1
ATOM 3148 N N . ALA A 1 426 ? 13.131 -3.610 4.264 1.00 98.44 426 ALA A N 1
ATOM 3149 C CA . ALA A 1 426 ? 14.263 -3.421 5.151 1.00 98.44 426 ALA A CA 1
ATOM 3150 C C . ALA A 1 426 ? 15.553 -3.551 4.335 1.00 98.44 426 ALA A C 1
ATOM 3152 O O . ALA A 1 426 ? 15.799 -4.588 3.708 1.00 98.44 426 ALA A O 1
ATOM 3153 N N . PHE A 1 427 ? 16.423 -2.540 4.401 1.00 98.44 427 PHE A N 1
ATOM 3154 C CA . PHE A 1 427 ? 17.760 -2.572 3.791 1.00 98.44 427 PHE A CA 1
ATOM 3155 C C . PHE A 1 427 ? 18.749 -3.441 4.589 1.00 98.44 427 PHE A C 1
ATOM 3157 O O . PHE A 1 427 ? 19.894 -3.060 4.840 1.00 98.44 427 PHE A O 1
ATOM 3164 N N . SER A 1 428 ? 18.300 -4.619 5.031 1.00 95.75 428 SER A N 1
ATOM 3165 C CA . SER A 1 428 ? 19.174 -5.645 5.588 1.00 95.75 428 SER A CA 1
ATOM 3166 C C . SER A 1 428 ? 20.128 -6.184 4.515 1.00 95.75 428 SER A C 1
ATOM 3168 O O . SER A 1 428 ? 20.072 -5.799 3.348 1.00 95.75 428 SER A O 1
ATOM 3170 N N . LYS A 1 429 ? 21.024 -7.099 4.895 1.00 92.88 429 LYS A N 1
ATOM 3171 C CA . LYS A 1 429 ? 21.891 -7.813 3.948 1.00 92.88 429 LYS A CA 1
ATOM 3172 C C . LYS A 1 429 ? 21.577 -9.313 3.999 1.00 92.88 429 LYS A C 1
ATOM 3174 O O . LYS A 1 429 ? 21.947 -9.947 4.989 1.00 92.88 429 LYS A O 1
ATOM 3179 N N . PRO A 1 430 ? 20.905 -9.889 2.983 1.00 94.62 430 PRO A N 1
ATOM 3180 C CA . PRO A 1 430 ? 20.348 -9.235 1.784 1.00 94.62 430 PRO A CA 1
ATOM 3181 C C . PRO A 1 430 ? 19.150 -8.321 2.101 1.00 94.62 430 PRO A C 1
ATOM 3183 O O . PRO A 1 430 ? 18.591 -8.409 3.201 1.00 94.62 430 PRO A O 1
ATOM 3186 N N . VAL A 1 431 ? 18.764 -7.462 1.147 1.00 97.69 431 VAL A N 1
ATOM 3187 C CA . VAL A 1 431 ? 17.537 -6.648 1.236 1.00 97.69 431 VAL A CA 1
ATOM 3188 C C . VAL A 1 431 ? 16.344 -7.590 1.357 1.00 97.69 431 VAL A C 1
ATOM 3190 O O . VAL A 1 431 ? 16.300 -8.630 0.703 1.00 97.69 431 VAL A O 1
ATOM 3193 N N . LYS A 1 432 ? 15.394 -7.251 2.226 1.00 98.00 432 LYS A N 1
ATOM 3194 C CA . LYS A 1 432 ? 14.160 -8.018 2.396 1.00 98.00 432 LYS A CA 1
ATOM 3195 C C . LYS A 1 432 ? 12.981 -7.095 2.206 1.00 98.00 432 LYS A C 1
ATOM 3197 O O . LYS A 1 432 ? 12.920 -6.050 2.852 1.00 98.00 432 LYS A O 1
ATOM 3202 N N . SER A 1 433 ? 12.027 -7.510 1.390 1.00 98.56 433 SER A N 1
ATOM 3203 C CA . SER A 1 433 ? 10.775 -6.789 1.254 1.00 98.56 433 SER A CA 1
ATOM 3204 C C . SER A 1 433 ? 9.589 -7.715 1.076 1.00 98.56 433 SER A C 1
ATOM 3206 O O . SER A 1 433 ? 9.711 -8.899 0.752 1.00 98.56 433 SER A O 1
ATOM 3208 N N . VAL A 1 434 ? 8.426 -7.161 1.386 1.00 98.69 434 VAL A N 1
ATOM 3209 C CA . VAL A 1 434 ? 7.137 -7.831 1.299 1.00 98.69 434 VAL A CA 1
ATOM 3210 C C . VAL A 1 434 ? 6.113 -6.901 0.668 1.00 98.69 434 VAL A C 1
ATOM 3212 O O . VAL A 1 434 ? 6.245 -5.681 0.781 1.00 98.69 434 VAL A O 1
ATOM 3215 N N . LEU A 1 435 ? 5.096 -7.478 0.032 1.00 97.94 435 LEU A N 1
ATOM 3216 C CA . LEU A 1 435 ? 4.053 -6.754 -0.687 1.00 97.94 435 LEU A CA 1
ATOM 3217 C C . LEU A 1 435 ? 2.661 -7.366 -0.463 1.00 97.94 435 LEU A C 1
ATOM 3219 O O . LEU A 1 435 ? 2.533 -8.560 -0.194 1.00 97.94 435 LEU A O 1
ATOM 3223 N N . ALA A 1 436 ? 1.616 -6.546 -0.568 1.00 97.50 436 ALA A N 1
ATOM 3224 C CA . ALA A 1 436 ? 0.238 -6.993 -0.754 1.00 97.50 436 ALA A CA 1
ATOM 3225 C C . ALA A 1 436 ? -0.596 -5.934 -1.489 1.00 97.50 436 ALA A C 1
ATOM 3227 O O . ALA A 1 436 ? -0.614 -4.762 -1.097 1.00 97.50 436 ALA A O 1
ATOM 3228 N N . LEU A 1 437 ? -1.344 -6.361 -2.507 1.00 96.69 437 LEU A N 1
ATOM 3229 C CA . LEU A 1 437 ? -2.385 -5.568 -3.157 1.00 96.69 437 LEU A CA 1
ATOM 3230 C C . LEU A 1 437 ? -3.759 -5.841 -2.523 1.00 96.69 437 LEU A C 1
ATOM 3232 O O . LEU A 1 437 ? -3.990 -6.937 -2.004 1.00 96.69 437 LEU A O 1
ATOM 3236 N N . PRO A 1 438 ? -4.713 -4.892 -2.602 1.00 95.31 438 PRO A N 1
ATOM 3237 C CA . PRO A 1 438 ? -6.079 -5.112 -2.127 1.00 95.31 438 PRO A CA 1
ATOM 3238 C C . PRO A 1 438 ? -6.774 -6.310 -2.782 1.00 95.31 438 PRO A C 1
ATOM 3240 O O . PRO A 1 438 ? -7.513 -7.023 -2.108 1.00 95.31 438 PRO A O 1
ATOM 3243 N N . PHE A 1 439 ? -6.533 -6.542 -4.078 1.00 94.69 439 PHE A N 1
ATOM 3244 C CA . PHE A 1 439 ? -7.222 -7.571 -4.858 1.00 94.69 439 PHE A CA 1
ATOM 3245 C C . PHE A 1 439 ? -6.307 -8.668 -5.386 1.00 94.69 439 PHE A C 1
ATOM 3247 O O . PHE A 1 439 ? -6.225 -9.727 -4.784 1.00 94.69 439 PHE A O 1
ATOM 3254 N N . GLY A 1 440 ? -5.667 -8.450 -6.522 1.00 93.56 440 GLY A N 1
ATOM 3255 C CA . GLY A 1 440 ? -4.857 -9.445 -7.205 1.00 93.56 440 GLY A CA 1
ATOM 3256 C C . GLY A 1 440 ? -4.234 -8.818 -8.442 1.00 93.56 440 GLY A C 1
ATOM 3257 O O . GLY A 1 440 ? -4.600 -7.700 -8.831 1.00 93.56 440 GLY A O 1
ATOM 3258 N N . GLU A 1 441 ? -3.273 -9.506 -9.043 1.00 95.38 441 GLU A N 1
ATOM 3259 C CA . GLU A 1 441 ? -2.480 -8.939 -10.129 1.00 95.38 441 GLU A CA 1
ATOM 3260 C C . GLU A 1 441 ? -3.286 -8.738 -11.421 1.00 95.38 441 GLU A C 1
ATOM 3262 O O . GLU A 1 441 ? -3.028 -7.792 -12.158 1.00 95.38 441 GLU A O 1
ATOM 3267 N N . SER A 1 442 ? -4.334 -9.531 -11.663 1.00 95.88 442 SER A N 1
ATOM 3268 C CA . SER A 1 442 ? -5.077 -9.547 -12.932 1.00 95.88 442 SER A CA 1
ATOM 3269 C C . SER A 1 442 ? -6.532 -9.085 -12.810 1.00 95.88 442 SER A C 1
ATOM 3271 O O . SER A 1 442 ? -7.168 -9.236 -11.770 1.00 95.88 442 SER A O 1
ATOM 3273 N N . ASP A 1 443 ? -7.072 -8.524 -13.893 1.00 93.12 443 ASP A N 1
ATOM 3274 C CA . ASP A 1 443 ? -8.498 -8.206 -14.062 1.00 93.12 443 ASP A CA 1
ATOM 3275 C C . ASP A 1 443 ? -9.281 -9.230 -14.867 1.00 93.12 443 ASP A C 1
ATOM 3277 O O . ASP A 1 443 ? -10.500 -9.104 -14.983 1.00 93.12 443 ASP A O 1
ATOM 3281 N N . LEU A 1 444 ? -8.618 -10.251 -15.401 1.00 93.62 444 LEU A N 1
ATOM 3282 C CA . LEU A 1 444 ? -9.310 -11.302 -16.125 1.00 93.62 444 LEU A CA 1
ATOM 3283 C C . LEU A 1 444 ? -10.157 -12.113 -15.129 1.00 93.62 444 LEU A C 1
ATOM 3285 O O . LEU A 1 444 ? -9.583 -12.672 -14.191 1.00 93.62 444 LEU A O 1
ATOM 3289 N N . PRO A 1 445 ? -11.487 -12.228 -15.320 1.00 90.62 445 PRO A N 1
ATOM 3290 C CA . PRO A 1 445 ? -12.361 -12.919 -14.365 1.00 90.62 445 PRO A CA 1
ATOM 3291 C C . PRO A 1 445 ? -11.969 -14.379 -14.097 1.00 90.62 445 PRO A C 1
ATOM 3293 O O . PRO A 1 445 ? -12.163 -14.883 -12.993 1.00 90.62 445 PRO A O 1
ATOM 3296 N N . ASP A 1 446 ? -11.380 -15.042 -15.097 1.00 92.69 446 ASP A N 1
ATOM 3297 C CA . ASP A 1 446 ? -10.930 -16.435 -15.011 1.00 92.69 446 ASP A CA 1
ATOM 3298 C C . ASP A 1 446 ? -9.482 -16.580 -14.506 1.00 92.69 446 ASP A C 1
ATOM 3300 O O . ASP A 1 446 ? -8.983 -17.699 -14.360 1.00 92.69 446 ASP A O 1
ATOM 3304 N N . SER A 1 447 ? -8.777 -15.473 -14.240 1.00 95.25 447 SER A N 1
ATOM 3305 C CA . SER A 1 447 ? -7.411 -15.530 -13.721 1.00 95.25 447 SER A CA 1
ATOM 3306 C C . SER A 1 447 ? -7.399 -16.025 -12.273 1.00 95.25 447 SER A C 1
ATOM 3308 O O . SER A 1 447 ? -8.167 -15.528 -11.442 1.00 95.25 447 SER A O 1
ATOM 3310 N N . PRO A 1 448 ? -6.481 -16.941 -11.903 1.00 95.50 448 PRO A N 1
ATOM 3311 C CA . PRO A 1 448 ? -6.280 -17.295 -10.499 1.00 95.50 448 PRO A CA 1
ATOM 3312 C C . PRO A 1 448 ? -5.835 -16.089 -9.655 1.00 95.50 448 PRO A C 1
ATOM 3314 O O . PRO A 1 448 ? -6.042 -16.100 -8.445 1.00 95.50 448 PRO A O 1
ATOM 3317 N N . HIS A 1 449 ? -5.295 -15.046 -10.295 1.00 96.44 449 HIS A N 1
ATOM 3318 C CA . HIS A 1 449 ? -4.779 -13.828 -9.668 1.00 96.44 449 HIS A CA 1
ATOM 3319 C C . HIS A 1 449 ? -5.777 -12.663 -9.699 1.00 96.44 449 HIS A C 1
ATOM 3321 O O . HIS A 1 449 ? -5.391 -11.497 -9.649 1.00 96.44 449 HIS A O 1
ATOM 3327 N N . PHE A 1 450 ? -7.072 -12.957 -9.831 1.00 95.50 450 PHE A N 1
ATOM 3328 C CA . PHE A 1 450 ? -8.127 -11.945 -9.795 1.00 95.50 450 PHE A CA 1
ATOM 3329 C C . PHE A 1 450 ? -8.365 -11.422 -8.366 1.00 95.50 450 PHE A C 1
ATOM 3331 O O . PHE A 1 450 ? -8.401 -10.215 -8.121 1.00 95.50 450 PHE A O 1
ATOM 3338 N N . GLU A 1 451 ? -8.494 -12.326 -7.393 1.00 95.19 451 GLU A N 1
ATOM 3339 C CA . GLU A 1 451 ? -8.896 -12.028 -6.004 1.00 95.19 451 GLU A CA 1
ATOM 3340 C C . GLU A 1 451 ? -8.096 -12.819 -4.947 1.00 95.19 451 GLU A C 1
ATOM 3342 O O . GLU A 1 451 ? -8.480 -12.890 -3.776 1.00 95.19 451 GLU A O 1
ATOM 3347 N N . ASP A 1 452 ? -7.007 -13.472 -5.348 1.00 96.12 452 ASP A N 1
ATOM 3348 C CA . ASP A 1 452 ? -6.175 -14.287 -4.463 1.00 96.12 452 ASP A CA 1
ATOM 3349 C C . ASP A 1 452 ? -5.519 -13.460 -3.354 1.00 96.12 452 ASP A C 1
ATOM 3351 O O . ASP A 1 452 ? -5.618 -13.848 -2.189 1.00 96.12 452 ASP A O 1
ATOM 3355 N N . GLN A 1 453 ? -4.950 -12.291 -3.664 1.00 97.44 453 GLN A N 1
ATOM 3356 C CA . GLN A 1 453 ? -4.353 -11.425 -2.644 1.00 97.44 453 GLN A CA 1
ATOM 3357 C C . GLN A 1 453 ? -5.416 -10.842 -1.698 1.00 97.44 453 GLN A C 1
ATOM 3359 O O . GLN A 1 453 ? -5.173 -10.780 -0.493 1.00 97.44 453 GLN A O 1
ATOM 3364 N N . ALA A 1 454 ? -6.633 -10.531 -2.165 1.00 96.25 454 ALA A N 1
ATOM 3365 C CA . ALA A 1 454 ? -7.751 -10.166 -1.288 1.00 96.25 454 ALA A CA 1
ATOM 3366 C C . ALA A 1 454 ? -8.022 -11.274 -0.268 1.00 96.25 454 ALA A C 1
ATOM 3368 O O . ALA A 1 454 ? -8.154 -11.008 0.929 1.00 96.25 454 ALA A O 1
ATOM 3369 N N . ARG A 1 455 ? -8.085 -12.527 -0.733 1.00 95.31 455 ARG A N 1
ATOM 3370 C CA . ARG A 1 455 ? -8.446 -13.703 0.069 1.00 95.31 455 ARG A CA 1
ATOM 3371 C C . ARG A 1 455 ? -7.352 -14.164 1.025 1.00 95.31 455 ARG A C 1
ATOM 3373 O O . ARG A 1 455 ? -7.656 -14.612 2.136 1.00 95.31 455 ARG A O 1
ATOM 3380 N N . GLU A 1 456 ? -6.111 -14.140 0.566 1.00 96.44 456 GLU A N 1
ATOM 3381 C CA . GLU A 1 456 ? -4.985 -14.773 1.247 1.00 96.44 456 GLU A CA 1
ATOM 3382 C C . GLU A 1 456 ? -4.098 -13.773 1.982 1.00 96.44 456 GLU A C 1
ATOM 3384 O O . GLU A 1 456 ? -3.526 -14.149 3.002 1.00 96.44 456 GLU A O 1
ATOM 3389 N N . LEU A 1 457 ? -4.036 -12.518 1.523 1.00 97.06 457 LEU A N 1
ATOM 3390 C CA . LEU A 1 457 ? -3.118 -11.504 2.042 1.00 97.06 457 LEU A CA 1
ATOM 3391 C C . LEU A 1 457 ? -3.862 -10.342 2.704 1.00 97.06 457 LEU A C 1
ATOM 3393 O O . LEU A 1 457 ? -3.899 -10.231 3.931 1.00 97.06 457 LEU A O 1
ATOM 3397 N N . PHE A 1 458 ? -4.518 -9.502 1.906 1.00 96.50 458 PHE A N 1
ATOM 3398 C CA . PHE A 1 458 ? -5.066 -8.230 2.358 1.00 96.50 458 PHE A CA 1
ATOM 3399 C C . PHE A 1 458 ? -6.135 -8.416 3.441 1.00 96.50 458 PHE A C 1
ATOM 3401 O O . PHE A 1 458 ? -6.023 -7.823 4.514 1.00 96.50 458 PHE A O 1
ATOM 3408 N N . SER A 1 459 ? -7.137 -9.283 3.238 1.00 95.62 459 SER A N 1
ATOM 3409 C CA . SER A 1 459 ? -8.167 -9.555 4.265 1.00 95.62 459 SER A CA 1
ATOM 3410 C C . SER A 1 459 ? -7.599 -10.129 5.566 1.00 95.62 459 SER A C 1
ATOM 3412 O O . SER A 1 459 ? -8.185 -9.955 6.634 1.00 95.62 459 SER A O 1
ATOM 3414 N N . ARG A 1 460 ? -6.439 -10.787 5.487 1.00 95.25 460 ARG A N 1
ATOM 3415 C CA . ARG A 1 460 ? -5.769 -11.434 6.618 1.00 95.25 460 ARG A CA 1
ATOM 3416 C C . ARG A 1 460 ? -4.709 -10.559 7.281 1.00 95.25 460 ARG A C 1
ATOM 3418 O O . ARG A 1 460 ? -4.128 -10.998 8.269 1.00 95.25 460 ARG A O 1
ATOM 3425 N N . SER A 1 461 ? -4.483 -9.344 6.774 1.00 95.62 461 SER A N 1
ATOM 3426 C CA . SER A 1 461 ? -3.408 -8.451 7.230 1.00 95.62 461 SER A CA 1
ATOM 3427 C C . SER A 1 461 ? -2.019 -9.089 7.098 1.00 95.62 461 SER A C 1
ATOM 3429 O O . SER A 1 461 ? -1.157 -8.898 7.955 1.00 95.62 461 SER A O 1
ATOM 3431 N N . THR A 1 462 ? -1.807 -9.883 6.047 1.00 95.75 462 THR A N 1
ATOM 3432 C CA . THR A 1 462 ? -0.518 -10.517 5.747 1.00 95.75 462 THR A CA 1
ATOM 3433 C C . THR A 1 462 ? 0.010 -10.050 4.398 1.00 95.75 462 THR A C 1
ATOM 3435 O O . THR A 1 462 ? -0.684 -9.386 3.632 1.00 95.75 462 THR A O 1
ATOM 3438 N N . THR A 1 463 ? 1.256 -10.402 4.105 1.00 97.94 463 THR A N 1
ATOM 3439 C CA . THR A 1 463 ? 1.959 -10.015 2.882 1.00 97.94 463 THR A CA 1
ATOM 3440 C C . THR A 1 463 ? 2.669 -11.217 2.269 1.00 97.94 463 THR A C 1
ATOM 3442 O O . THR A 1 463 ? 2.897 -12.228 2.940 1.00 97.94 463 THR A O 1
ATOM 3445 N N . MET A 1 464 ? 3.018 -11.113 0.991 1.00 96.94 464 MET A N 1
ATOM 3446 C CA . MET A 1 464 ? 3.909 -12.054 0.316 1.00 96.94 464 MET A CA 1
ATOM 3447 C C . MET A 1 464 ? 5.327 -11.491 0.240 1.00 96.94 464 MET A C 1
ATOM 3449 O O . MET A 1 464 ? 5.529 -10.282 0.339 1.00 96.94 464 MET A O 1
ATOM 3453 N N . ASN A 1 465 ? 6.320 -12.362 0.071 1.00 96.88 465 ASN A N 1
ATOM 3454 C CA . ASN A 1 465 ? 7.690 -11.933 -0.195 1.00 96.88 465 ASN A CA 1
ATOM 3455 C C . ASN A 1 465 ? 7.780 -11.389 -1.626 1.00 96.88 465 ASN A C 1
ATOM 3457 O O . ASN A 1 465 ? 7.189 -11.971 -2.529 1.00 96.88 465 ASN A O 1
ATOM 3461 N N . THR A 1 466 ? 8.528 -10.310 -1.825 1.00 96.69 466 THR A N 1
ATOM 3462 C CA . THR A 1 466 ? 8.833 -9.782 -3.164 1.00 96.69 466 THR A CA 1
ATOM 3463 C C . THR A 1 466 ? 9.904 -10.593 -3.881 1.00 96.69 466 THR A C 1
ATOM 3465 O O . THR A 1 466 ? 10.212 -10.290 -5.013 1.00 96.69 466 THR A O 1
ATOM 3468 N N . TRP A 1 467 ? 10.547 -11.556 -3.219 1.00 96.12 467 TRP A N 1
ATOM 3469 C CA . TRP A 1 467 ? 11.664 -12.347 -3.741 1.00 96.12 467 TRP A CA 1
ATOM 3470 C C . TRP A 1 467 ? 12.817 -11.518 -4.314 1.00 96.12 467 TRP A C 1
ATOM 3472 O O . TRP A 1 467 ? 13.584 -12.037 -5.125 1.00 96.12 467 TRP A O 1
ATOM 3482 N N . PHE A 1 468 ? 12.966 -10.273 -3.848 1.00 97.25 468 PHE A N 1
ATOM 3483 C CA . PHE A 1 468 ? 13.890 -9.299 -4.417 1.00 97.25 468 PHE A CA 1
ATOM 3484 C C . PHE A 1 468 ? 15.306 -9.865 -4.564 1.00 97.25 468 PHE A C 1
ATOM 3486 O O . PHE A 1 468 ? 15.956 -10.206 -3.571 1.00 97.25 468 PHE A O 1
ATOM 3493 N N . GLN A 1 469 ? 15.769 -9.988 -5.811 1.00 94.06 469 GLN A N 1
ATOM 3494 C CA . GLN A 1 469 ? 17.052 -10.602 -6.191 1.00 94.06 469 GLN A CA 1
ATOM 3495 C C . GLN A 1 469 ? 17.311 -12.036 -5.670 1.00 94.06 469 GLN A C 1
ATOM 3497 O O . GLN A 1 469 ? 18.434 -12.541 -5.755 1.00 94.06 469 GLN A O 1
ATOM 3502 N N . ASP A 1 470 ? 16.291 -12.750 -5.193 1.00 95.56 470 ASP A N 1
ATOM 3503 C CA . ASP A 1 470 ? 16.355 -14.155 -4.778 1.00 95.56 470 ASP A CA 1
ATOM 3504 C C . ASP A 1 470 ? 15.601 -15.052 -5.766 1.00 95.56 470 ASP A C 1
ATOM 3506 O O . ASP A 1 470 ? 14.654 -15.774 -5.433 1.00 95.56 470 ASP A O 1
ATOM 3510 N N . ARG A 1 471 ? 16.083 -15.047 -7.015 1.00 95.25 471 ARG A N 1
ATOM 3511 C CA . ARG A 1 471 ? 15.551 -15.879 -8.103 1.00 95.25 471 ARG A CA 1
ATOM 3512 C C . ARG A 1 471 ? 15.420 -17.352 -7.702 1.00 95.25 471 ARG A C 1
ATOM 3514 O O . ARG A 1 471 ? 14.457 -18.017 -8.067 1.00 95.25 471 ARG A O 1
ATOM 3521 N N . LYS A 1 472 ? 16.373 -17.881 -6.930 1.00 94.88 472 LYS A N 1
ATOM 3522 C CA . LYS A 1 472 ? 16.366 -19.288 -6.506 1.00 94.88 472 LYS A CA 1
ATOM 3523 C C . LYS A 1 472 ? 15.174 -19.608 -5.603 1.00 94.88 472 LYS A C 1
ATOM 3525 O O . LYS A 1 472 ? 14.646 -20.719 -5.669 1.00 94.88 472 LYS A O 1
ATOM 3530 N N . SER A 1 473 ? 14.788 -18.694 -4.715 1.00 95.25 473 SER A N 1
ATOM 3531 C CA . SER A 1 473 ? 13.600 -18.879 -3.880 1.00 95.25 473 SER A CA 1
ATOM 3532 C C . SER A 1 473 ? 12.314 -18.576 -4.642 1.00 95.25 473 SER A C 1
ATOM 3534 O O . SER A 1 473 ? 11.354 -19.329 -4.474 1.00 95.25 473 SER A O 1
ATOM 3536 N N . LEU A 1 474 ? 12.314 -17.573 -5.527 1.00 95.88 474 LEU A N 1
ATOM 3537 C CA . LEU A 1 474 ? 11.205 -17.300 -6.446 1.00 95.88 474 LEU A CA 1
ATOM 3538 C C . LEU A 1 474 ? 10.825 -18.546 -7.255 1.00 95.88 474 LEU A C 1
ATOM 3540 O O . LEU A 1 474 ? 9.666 -18.948 -7.278 1.00 95.88 474 LEU A O 1
ATOM 3544 N N . GLU A 1 475 ? 11.805 -19.223 -7.858 1.00 94.12 475 GLU A N 1
ATOM 3545 C CA . GLU A 1 475 ? 11.578 -20.405 -8.701 1.00 94.12 475 GLU A CA 1
ATOM 3546 C C . GLU A 1 475 ? 10.928 -21.584 -7.951 1.00 94.12 475 GLU A C 1
ATOM 3548 O O . GLU A 1 475 ? 10.361 -22.472 -8.582 1.00 94.12 475 GLU A O 1
ATOM 3553 N N . LYS A 1 476 ? 10.952 -21.599 -6.611 1.00 94.31 476 LYS A N 1
ATOM 3554 C CA . LYS A 1 476 ? 10.234 -22.604 -5.803 1.00 94.31 476 LYS A CA 1
ATOM 3555 C C . LYS A 1 476 ? 8.751 -22.279 -5.613 1.00 94.31 476 LYS A C 1
ATOM 3557 O O . LYS A 1 476 ? 7.984 -23.167 -5.249 1.00 94.31 476 LYS A O 1
ATOM 3562 N N . HIS A 1 477 ? 8.373 -21.021 -5.816 1.00 90.56 477 HIS A N 1
ATOM 3563 C CA . HIS A 1 477 ? 7.020 -20.496 -5.625 1.00 90.56 477 HIS A CA 1
ATOM 3564 C C . HIS A 1 477 ? 6.359 -20.092 -6.948 1.00 90.56 477 HIS A C 1
ATOM 3566 O O . HIS A 1 477 ? 5.176 -19.767 -6.960 1.00 90.56 477 HIS A O 1
ATOM 3572 N N . SER A 1 478 ? 7.098 -20.162 -8.056 1.00 88.19 478 SER A N 1
ATOM 3573 C CA . SER A 1 478 ? 6.602 -19.920 -9.403 1.00 88.19 478 SER A CA 1
ATOM 3574 C C . SER A 1 478 ? 6.183 -21.215 -10.097 1.00 88.19 478 SER A C 1
ATOM 3576 O O . SER A 1 478 ? 6.835 -22.255 -9.973 1.00 88.19 478 SER A O 1
ATOM 3578 N N . LYS A 1 479 ? 5.095 -21.141 -10.866 1.00 77.75 479 LYS A N 1
ATOM 3579 C CA . LYS A 1 479 ? 4.669 -22.194 -11.803 1.00 77.75 479 LYS A CA 1
ATOM 3580 C C . LYS A 1 479 ? 4.493 -21.685 -13.232 1.00 77.75 479 LYS A C 1
ATOM 3582 O O . LYS A 1 479 ? 4.187 -22.488 -14.110 1.00 77.75 479 LYS A O 1
ATOM 3587 N N . ASP A 1 480 ? 4.686 -20.389 -13.455 1.00 92.12 480 ASP A N 1
ATOM 3588 C CA . ASP A 1 480 ? 4.495 -19.745 -14.747 1.00 92.12 480 ASP A CA 1
ATOM 3589 C C . ASP A 1 480 ? 5.765 -18.995 -15.152 1.00 92.12 480 ASP A C 1
ATOM 3591 O O . ASP A 1 480 ? 6.285 -18.149 -14.416 1.00 92.12 480 ASP A O 1
ATOM 3595 N N . ARG A 1 481 ? 6.278 -19.361 -16.327 1.00 95.69 481 ARG A N 1
ATOM 3596 C CA . ARG A 1 481 ? 7.475 -18.788 -16.930 1.00 95.69 481 ARG A CA 1
ATOM 3597 C C . ARG A 1 481 ? 7.212 -18.540 -18.402 1.00 95.69 481 ARG A C 1
ATOM 3599 O O . ARG A 1 481 ? 6.821 -19.446 -19.140 1.00 95.69 481 ARG A O 1
ATOM 3606 N N . LYS A 1 482 ? 7.546 -17.334 -18.838 1.00 96.88 482 LYS A N 1
ATOM 3607 C CA . LYS A 1 482 ? 7.473 -16.912 -20.228 1.00 96.88 482 LYS A CA 1
ATOM 3608 C C . LYS A 1 482 ? 8.836 -16.413 -20.684 1.00 96.88 482 LYS A C 1
ATOM 3610 O O . LYS A 1 482 ? 9.448 -15.586 -20.021 1.00 96.88 482 LYS A O 1
ATOM 3615 N N . GLU A 1 483 ? 9.282 -16.888 -21.839 1.00 97.44 483 GLU A N 1
ATOM 3616 C CA . GLU A 1 483 ? 10.392 -16.279 -22.570 1.00 97.44 483 GLU A CA 1
ATOM 3617 C C . GLU A 1 483 ? 9.838 -15.514 -23.775 1.00 97.44 483 GLU A C 1
ATOM 3619 O O . GLU A 1 483 ? 8.971 -16.014 -24.499 1.00 97.44 483 GLU A O 1
ATOM 3624 N N . LEU A 1 484 ? 10.348 -14.306 -23.981 1.00 97.06 484 LEU A N 1
ATOM 3625 C CA . LEU A 1 484 ? 10.031 -13.413 -25.086 1.00 97.06 484 LEU A CA 1
ATOM 3626 C C . LEU A 1 484 ? 11.322 -13.015 -25.813 1.00 97.06 484 LEU A C 1
ATOM 3628 O O . LEU A 1 484 ? 12.423 -13.129 -25.266 1.00 97.06 484 LEU A O 1
ATOM 3632 N N . ILE A 1 485 ? 11.174 -12.540 -27.049 1.00 95.00 485 ILE A N 1
ATOM 3633 C CA . ILE A 1 485 ? 12.267 -12.004 -27.864 1.00 95.00 485 ILE A CA 1
ATOM 3634 C C . ILE A 1 485 ? 11.949 -10.542 -28.175 1.00 95.00 485 ILE A C 1
ATOM 3636 O O . ILE A 1 485 ? 10.895 -10.274 -28.753 1.00 95.00 485 ILE A O 1
ATOM 3640 N N . PHE A 1 486 ? 12.856 -9.642 -27.793 1.00 91.25 486 PHE A N 1
ATOM 3641 C CA . PHE A 1 486 ? 12.789 -8.202 -28.051 1.00 91.25 486 PHE A CA 1
ATOM 3642 C C . PHE A 1 486 ? 13.872 -7.780 -29.044 1.00 91.25 486 PHE A C 1
ATOM 3644 O O . PHE A 1 486 ? 15.045 -8.177 -28.837 1.00 91.25 486 PHE A O 1
#

Foldseek 3Di:
DDDDDDDDDPPPDPPPPPWWKWKWFAFLQGATEIETQDLLSLLLVVLLSLCVFPVVLLLCLLVVLPFAPDDAPEDPRLQSLLQSNQNSNCVNVVHSSHGSRSLLSSLQFLLQQQADFFKKWFFLQQAPLSFIKIWAFTWGFCDGQSFWFWYWYDHSVQQTFTATGRRSHSDHQAGAGLWKGKHKHRHHTFASHSSVLSVQLSRDNDPVSNVVSCVVVRRDQIFMWMGTRVGWIATPNVGDIQPPLRMDTDDDPDALANVVLVVVSVVRRHDDLVVSLCSLQFQAFRLLQLVLVVLCVLCVPDPLNVLLNPDPNGQALQAPSLQLVQQLLVLLPPNLLPSHDDPPDDSVSSVSSNVRSVVCSVPVDDPRGGNQVAEWEDDPPDDDTFGAGHEHSPNRSTHHNQHFYWDDDPRHTYGGITRAKIKMWTSRVRIWMWIAGCAFNRPDPPDPRGRCSVHPPRRVSHTGTSCRVVVVVSVVRTDDMDMDID

pLDDT: mean 92.81, std 11.52, range [35.06, 98.88]

Secondary structure (DSSP, 8-state):
--PPPP--------------EEEEEE-TT--EEEEESSHHHHHHHHHHHHHHHHHHHHHHHHHHH---SS---S-HHHHHHHHHHHHHHHHHHTS----HHHHHHHHHHHGGG--EE--EEE-GGGBSSSS-EEEE-EEEESSGGG-EEEEEEEETTS-EEEEEEETT-SS--EEE-SSEEEEEE--SPPPTTHHHHHHHHHT-SSHHHHHHHHTT--S-S-EEEEEETTS-EEETTT--BS-TTSEEE--SS--HHHHHHHHHHHT-S-B-HHHHHHHHT--BPTTHHHHHHHHHHH-TT-HHHHHHHTS-SB--TT-HHHHHHHHHHHTTGGGTT-SS--TT--HHHHHHHHHHHHHHHHHHS-TT--GGGTEEE--TT-S--EE-----HHHHS---SS-EEEEEETTEEEEEEEE--EEEEE--SS-EEEEE-SS-S---TT-TTSSHHHHHTGGGT--EE--TT-HHHHHHH--EEEEEE-

Radius of gyration: 25.4 Å; chains: 1; bounding box: 79×43×104 Å